Protein 5J7R (pdb70)

B-factor: mean 83.06, std 28.55, range [36.37, 176.46]

Foldseek 3Di:
DDPFPPAKDKDWDWDFPDDPPVDTDTDTDIDTDGVLQVVLVVLVVVLLCPDDPPDDDGHLFHVPKDFPGWDQDQQEIETEIEPRRADADPVSNLCSLVVSQVRSVVRVRHAWYQYHYPVHDQGRHPFFGRPDIDGPVCTVVGGD/DDDDFPVAWDKDWDWDWPDDDDDDTDTDTDIDTHGVLQVVLVVLVVVLLCPDDPPDDDGHLFHNPKDFPGWDQDQQEIETEIEPRRADADPVSNLCNLVVSQVRSVVRVRHAWYQYHYPVHDQGRHQQFGRVDIDGPVCTVVGGDND/DAQFKDKDWDWDFPDDPPPDTDTDIDIDIDGRLQVVLVVLVVVLLCPDDPPDDDGHLFHVPKDFPGW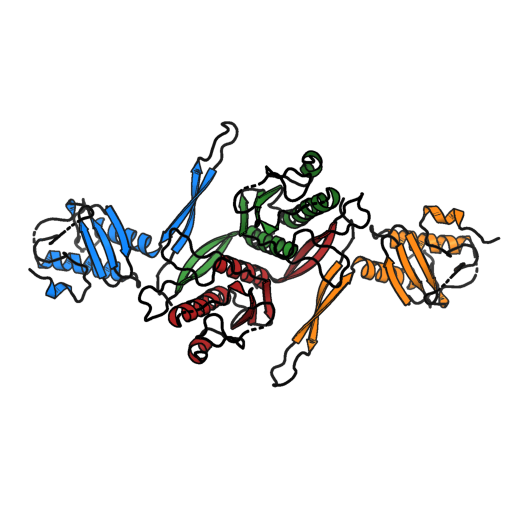DQDQQEIETEIEPRRADEEAVSNLCSLVVSQVRSVVSVRHAKYQYHYPVHDQGRYHQFGRPDIDGPVCGVVRGD/DVAFKDKDWDWDWPDDPPVDTDTDIDIDIDTVLQVVLVVLVVVLLCPDDPPDDDGHLFHVPKDFPGWDQDQQEIETEIEPRRADADPVSNLCSLVVSQVRSVVSVRHAWYQYHYPVHDQGRHPQFGRPDIDGPVCTVVGGD

Secondary structure (DSSP, 8-state):
----SS-EEEEEEEEE---STTS--EEEEEEEEEHHHHHHHHHHHHHHH-S-TTSS---SS-TT--EEEEEEETTEEEEEE-GGG----HHHHHHHHHHHHHHHTTSTT--EEEEEETT----SSSSB--SS-B-TTTTGGGB-/-B---SS-EEEEEEEEE---SSSS--EEEEEEEEEHHHHHHHHHHHHHHH-S-TTSS---SS-TT--EEEEEEETTEEEEEE-GGG----HHHHHHHHHHHHHHHTTSTT-SEEEEEETT----SSSSB--SS-B-TTTTGGGB---/----EEEEEEEEE--SSSSS--EEEEEEEEEHHHHHHHHHHHHHHH-S-TTSS-B-SS-TT--EEEEEEETTEEEEEE-GGG----HHHHHHHHHHHHHHHTTSTT--EEEEEETT----SSSSB--SS-B-TTTTGGGB-/--S-EEEEEEEEE---STTS--EEEEEEEEEHHHHHHHHHHHHHHH-S-TTSS-B-SS-TT--EEEEEEETTEEEEEE-GGG----HHHHHHHHHHHHHHHTTSTT--EEEEEETT----SSSSS--SS-B-TTTTGGG--

Nearest PDB structures (foldseek):
  5j7r-assembly3_B  TM=1.007E+00  e=3.911E-31  Clostridium perfringens
  6gzb-assembly4_D  TM=6.168E-01  e=8.854E-07  Bacillus subtilis subsp. subtilis str. 168
  6gzb-assembly2_B  TM=5.867E-01  e=1.073E-06  Bacillus subtilis subsp. subtilis str. 168
  6gz8-assembly1_A  TM=6.627E-01  e=1.794E-05  Bacillus subtilis subsp. subtilis str. 168
  1wz8-assembly1_E  TM=5.434E-01  e=6.938E-01  Thermus thermophilus HB8

Radius of gyration: 34.18 Å; Cα contacts (8 Å, |Δi|>4): 1190; chains: 4; bounding box: 66×76×104 Å

Solvent-accessible surface area: 30933 Å² total

Structure (mmCIF, N/CA/C/O backbone):
data_5J7R
#
_entry.id   5J7R
#
_cell.length_a   118.212
_cell.length_b   118.212
_cell.length_c   71.836
_cell.angle_alpha   90.00
_cell.angle_beta   90.00
_cell.angle_gamma   120.00
#
_symmetry.space_group_name_H-M   'P 32 2 1'
#
loop_
_entity.id
_entity.type
_entity.pdbx_description
1 polymer 'Putative Lipoprotein'
2 non-polymer 'MAGNESIUM ION'
3 non-polymer 'CHLORIDE ION'
4 non-polymer DI(HYDROXYETHYL)ETHER
5 water water
#
loop_
_atom_site.group_PDB
_atom_site.id
_atom_site.type_symbol
_atom_site.label_atom_id
_atom_site.label_alt_id
_atom_site.label_comp_id
_atom_site.label_asym_id
_atom_site.label_entity_id
_atom_site.label_seq_id
_atom_site.pdbx_PDB_ins_code
_atom_site.Cartn_x
_atom_site.Cartn_y
_atom_site.Cartn_z
_atom_site.occupancy
_atom_site.B_iso_or_equiv
_atom_site.auth_seq_id
_atom_site.auth_comp_id
_atom_site.auth_asym_id
_atom_site.auth_atom_id
_atom_site.pdbx_PDB_model_num
ATOM 1 N N . ILE A 1 17 ? 45.251 54.075 43.988 1.00 134.24 37 ILE A N 1
ATOM 2 C CA . ILE A 1 17 ? 44.946 55.035 42.878 1.00 130.33 37 ILE A CA 1
ATOM 3 C C . ILE A 1 17 ? 45.202 56.474 43.356 1.00 123.58 37 ILE A C 1
ATOM 4 O O . ILE A 1 17 ? 44.839 56.837 44.478 1.00 124.74 37 ILE A O 1
ATOM 9 N N . ALA A 1 18 ? 45.832 57.280 42.504 1.00 116.79 38 ALA A N 1
ATOM 10 C CA . ALA A 1 18 ? 46.130 58.674 42.841 1.00 114.42 38 ALA A CA 1
ATOM 11 C C . ALA A 1 18 ? 44.845 59.477 42.930 1.00 115.79 38 ALA A C 1
ATOM 12 O O . ALA A 1 18 ? 43.929 59.274 42.130 1.00 121.98 38 ALA A O 1
ATOM 14 N N . ASN A 1 19 ? 44.785 60.388 43.901 1.00 114.18 39 ASN A N 1
ATOM 15 C CA . ASN A 1 19 ? 43.595 61.221 44.094 1.00 110.29 39 ASN A CA 1
ATOM 16 C C . ASN A 1 19 ? 43.813 62.672 43.636 1.00 107.41 39 ASN A C 1
ATOM 17 O O . ASN A 1 19 ? 43.398 63.615 44.316 1.00 112.93 39 ASN A O 1
ATOM 22 N N . ASP A 1 20 ? 44.473 62.842 42.485 1.00 97.63 40 ASP A N 1
ATOM 23 C CA . ASP A 1 20 ? 44.702 64.169 41.933 1.00 91.06 40 ASP A CA 1
ATOM 24 C C . ASP A 1 20 ? 43.353 64.738 41.573 1.00 82.51 40 ASP A C 1
ATOM 25 O O . ASP A 1 20 ? 42.532 64.053 40.996 1.00 78.59 40 ASP A O 1
ATOM 30 N N . LEU A 1 21 ? 43.148 66.003 41.905 1.00 75.00 41 LEU A N 1
ATOM 31 C CA . LEU A 1 21 ? 41.882 66.669 41.682 1.00 71.77 41 LEU A CA 1
ATOM 32 C C . LEU A 1 21 ? 41.505 66.770 40.196 1.00 68.10 41 LEU A C 1
ATOM 33 O O . LEU A 1 21 ? 40.412 66.346 39.810 1.00 72.68 41 LEU A O 1
ATOM 38 N N . ILE A 1 22 ? 42.399 67.338 39.384 1.00 65.34 42 ILE A N 1
ATOM 39 C CA . ILE A 1 22 ? 42.173 67.475 37.933 1.00 59.31 42 ILE A CA 1
ATOM 40 C C . ILE A 1 22 ? 43.099 66.558 37.104 1.00 57.86 42 ILE A C 1
ATOM 41 O O . ILE A 1 22 ? 42.691 66.037 36.085 1.00 60.49 42 ILE A O 1
ATOM 46 N N . GLY A 1 23 ? 44.351 66.395 37.528 1.00 58.65 43 GLY A N 1
ATOM 47 C CA . GLY A 1 23 ? 45.321 65.542 36.814 1.00 56.27 43 GLY A CA 1
ATOM 48 C C . GLY A 1 23 ? 45.912 66.197 35.573 1.00 55.64 43 GLY A C 1
ATOM 49 O O . GLY A 1 23 ? 45.563 67.321 35.235 1.00 51.01 43 GLY A O 1
ATOM 50 N N . ASP A 1 24 ? 46.828 65.494 34.903 1.00 56.55 44 ASP A N 1
ATOM 51 C CA . ASP A 1 24 ? 47.499 66.029 33.713 1.00 54.98 44 ASP A CA 1
ATOM 52 C C . ASP A 1 24 ? 46.585 66.085 32.494 1.00 52.78 44 ASP A C 1
ATOM 53 O O . ASP A 1 24 ? 45.737 65.223 32.328 1.00 51.90 44 ASP A O 1
ATOM 58 N N . ILE A 1 25 ? 46.764 67.113 31.659 1.00 49.40 45 ILE A N 1
ATOM 59 C CA . ILE A 1 25 ? 46.003 67.250 30.410 1.00 48.11 45 ILE A CA 1
ATOM 60 C C . ILE A 1 25 ? 47.042 67.480 29.310 1.00 46.29 45 ILE A C 1
ATOM 61 O O . ILE A 1 25 ? 47.739 68.481 29.302 1.00 46.10 45 ILE A O 1
ATOM 66 N N . ASP A 1 26 ? 47.135 66.536 28.390 1.00 47.56 46 ASP A N 1
ATOM 67 C CA . ASP A 1 26 ? 48.117 66.597 27.337 1.00 50.92 46 ASP A CA 1
ATOM 68 C C . ASP A 1 26 ? 47.480 67.324 26.154 1.00 51.74 46 ASP A C 1
ATOM 69 O O . ASP A 1 26 ? 46.554 66.812 25.553 1.00 54.33 46 ASP A O 1
ATOM 74 N N . LEU A 1 27 ? 47.981 68.517 25.839 1.00 48.76 47 LEU A N 1
ATOM 75 C CA . LEU A 1 27 ? 47.436 69.343 24.768 1.00 47.50 47 LEU A CA 1
ATOM 76 C C . LEU A 1 27 ? 48.518 69.937 23.886 1.00 47.85 47 LEU A C 1
ATOM 77 O O . LEU A 1 27 ? 49.707 69.722 24.087 1.00 46.90 47 LEU A O 1
ATOM 82 N N . SER A 1 28 ? 48.072 70.757 22.945 1.00 48.94 48 SER A N 1
ATOM 83 C CA . SER A 1 28 ? 48.965 71.470 22.040 1.00 52.75 48 SER A CA 1
ATOM 84 C C . SER A 1 28 ? 48.777 72.984 21.996 1.00 50.22 48 SER A C 1
ATOM 85 O O . SER A 1 28 ? 47.686 73.519 22.230 1.00 47.26 48 SER A O 1
ATOM 88 N N . LEU A 1 29 ? 49.903 73.642 21.754 1.00 49.14 49 LEU A N 1
ATOM 89 C CA . LEU A 1 29 ? 49.958 75.072 21.569 1.00 50.22 49 LEU A CA 1
ATOM 90 C C . LEU A 1 29 ? 50.292 75.230 20.104 1.00 52.37 49 LEU A C 1
ATOM 91 O O . LEU A 1 29 ? 51.234 74.598 19.615 1.00 52.84 49 LEU A O 1
ATOM 96 N N . TYR A 1 30 ? 49.512 76.045 19.404 1.00 54.07 50 TYR A N 1
ATOM 97 C CA . TYR A 1 30 ? 49.726 76.275 17.987 1.00 55.32 50 TYR A CA 1
ATOM 98 C C . TYR A 1 30 ? 50.415 77.591 17.752 1.00 55.23 50 TYR A C 1
ATOM 99 O O . TYR A 1 30 ? 49.853 78.645 18.028 1.00 57.43 50 TYR A O 1
ATOM 108 N N . PHE A 1 31 ? 51.646 77.514 17.257 1.00 57.03 51 PHE A N 1
ATOM 109 C CA . PHE A 1 31 ? 52.446 78.693 16.945 1.00 58.88 51 PHE A CA 1
ATOM 110 C C . PHE A 1 31 ? 52.591 78.857 15.439 1.00 60.00 51 PHE A C 1
ATOM 111 O O . PHE A 1 31 ? 52.080 78.047 14.663 1.00 63.33 51 PHE A O 1
ATOM 119 N N . ASP A 1 32 ? 53.275 79.920 15.034 1.00 63.72 52 ASP A N 1
ATOM 120 C CA . ASP A 1 32 ? 53.474 80.213 13.619 1.00 69.58 52 ASP A CA 1
ATOM 121 C C . ASP A 1 32 ? 54.581 79.333 13.017 1.00 70.99 52 ASP A C 1
ATOM 122 O O . ASP A 1 32 ? 55.748 79.425 13.412 1.00 71.03 52 ASP A O 1
ATOM 127 N N . GLY A 1 33 ? 54.200 78.475 12.074 1.00 73.23 53 GLY A N 1
ATOM 128 C CA . GLY A 1 33 ? 55.146 77.585 11.377 1.00 78.91 53 GLY A CA 1
ATOM 129 C C . GLY A 1 33 ? 55.262 77.928 9.893 1.00 79.98 53 GLY A C 1
ATOM 130 O O . GLY A 1 33 ? 55.594 77.063 9.079 1.00 75.46 53 GLY A O 1
ATOM 131 N N . THR A 1 34 ? 55.017 79.197 9.552 1.00 80.92 54 THR A N 1
ATOM 132 C CA . THR A 1 34 ? 55.047 79.665 8.160 1.00 83.85 54 THR A CA 1
ATOM 133 C C . THR A 1 34 ? 56.448 79.828 7.528 1.00 87.47 54 THR A C 1
ATOM 134 O O . THR A 1 34 ? 57.425 80.317 8.132 1.00 88.98 54 THR A O 1
ATOM 138 N N . LYS A 1 35 ? 56.507 79.395 6.275 1.00 101.01 55 LYS A N 1
ATOM 139 C CA . LYS A 1 35 ? 57.722 79.482 5.467 1.00 107.19 55 LYS A CA 1
ATOM 140 C C . LYS A 1 35 ? 57.355 80.238 4.192 1.00 111.02 55 LYS A C 1
ATOM 141 O O . LYS A 1 35 ? 57.960 81.264 3.865 1.00 110.52 55 LYS A O 1
ATOM 147 N N . ASP A 1 36 ? 56.337 79.734 3.499 1.00 117.38 56 ASP A N 1
ATOM 148 C CA . ASP A 1 36 ? 55.826 80.335 2.274 1.00 121.07 56 ASP A CA 1
ATOM 149 C C . ASP A 1 36 ? 54.877 81.472 2.605 1.00 117.86 56 ASP A C 1
ATOM 150 O O . ASP A 1 36 ? 53.770 81.216 3.079 1.00 110.81 56 ASP A O 1
ATOM 155 N N . GLU A 1 37 ? 55.322 82.715 2.358 1.00 119.30 57 GLU A N 1
ATOM 156 C CA . GLU A 1 37 ? 54.480 83.904 2.591 1.00 117.18 57 GLU A CA 1
ATOM 157 C C . GLU A 1 37 ? 53.096 83.856 1.885 1.00 115.15 57 GLU A C 1
ATOM 158 O O . GLU A 1 37 ? 52.280 84.724 2.078 1.00 108.06 57 GLU A O 1
ATOM 164 N N . GLN A 1 38 ? 52.856 82.850 1.053 1.00 122.83 58 GLN A N 1
ATOM 165 C CA . GLN A 1 38 ? 51.588 82.681 0.355 1.00 125.53 58 GLN A CA 1
ATOM 166 C C . GLN A 1 38 ? 50.565 81.970 1.249 1.00 119.69 58 GLN A C 1
ATOM 167 O O . GLN A 1 38 ? 49.392 82.358 1.285 1.00 123.35 58 GLN A O 1
ATOM 173 N N . ASN A 1 39 ? 51.021 80.957 1.983 1.00 109.70 59 ASN A N 1
ATOM 174 C CA . ASN A 1 39 ? 50.168 80.157 2.852 1.00 107.43 59 ASN A CA 1
ATOM 175 C C . ASN A 1 39 ? 50.492 80.205 4.347 1.00 98.59 59 ASN A C 1
ATOM 176 O O . ASN A 1 39 ? 51.493 79.619 4.774 1.00 89.85 59 ASN A O 1
ATOM 181 N N . PRO A 1 40 ? 49.630 80.872 5.150 1.00 94.86 60 PRO A N 1
ATOM 182 C CA . PRO A 1 40 ? 49.880 80.918 6.591 1.00 89.93 60 PRO A CA 1
ATOM 183 C C . PRO A 1 40 ? 49.659 79.527 7.172 1.00 88.12 60 PRO A C 1
ATOM 184 O O . PRO A 1 40 ? 48.651 78.871 6.877 1.00 86.44 60 PRO A O 1
ATOM 188 N N . LYS A 1 41 ? 50.607 79.087 7.988 1.00 87.51 61 LYS A N 1
ATOM 189 C CA . LYS A 1 41 ? 50.562 77.765 8.572 1.00 82.18 61 LYS A CA 1
ATOM 190 C C . LYS A 1 41 ? 50.911 77.746 10.059 1.00 74.51 61 LYS A C 1
ATOM 191 O O . LYS A 1 41 ? 51.799 78.461 10.501 1.00 69.46 61 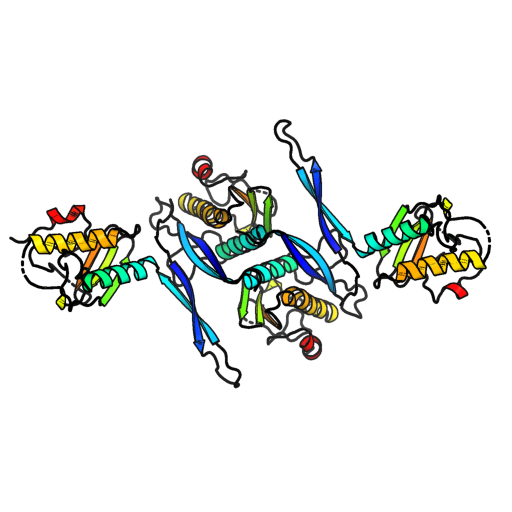LYS A O 1
ATOM 197 N N . ILE A 1 42 ? 50.200 76.911 10.813 1.00 71.74 62 ILE A N 1
ATOM 198 C CA . ILE A 1 42 ? 50.423 76.772 12.253 1.00 68.20 62 ILE A CA 1
ATOM 199 C C . ILE A 1 42 ? 50.871 75.341 12.567 1.00 68.10 62 ILE A C 1
ATOM 200 O O . ILE A 1 42 ? 50.372 74.391 11.975 1.00 66.23 62 ILE A O 1
ATOM 205 N N . GLU A 1 43 ? 51.837 75.210 13.470 1.00 66.95 63 GLU A N 1
ATOM 206 C CA . GLU A 1 43 ? 52.369 73.908 13.897 1.00 70.36 63 GLU A CA 1
ATOM 207 C C . GLU A 1 43 ? 52.217 73.756 15.422 1.00 64.40 63 GLU A C 1
ATOM 208 O O . GLU A 1 43 ? 52.291 74.723 16.169 1.00 61.02 63 GLU A O 1
ATOM 214 N N . GLN A 1 44 ? 51.961 72.537 15.863 1.00 59.77 64 GLN A N 1
ATOM 215 C CA . GLN A 1 44 ? 51.776 72.267 17.256 1.00 59.83 64 GLN A CA 1
ATOM 216 C C . GLN A 1 44 ? 53.066 72.129 18.022 1.00 58.58 64 GLN A C 1
ATOM 217 O O . GLN A 1 44 ? 54.068 71.680 17.495 1.00 64.67 64 GLN A O 1
ATOM 223 N N . GLN A 1 45 ? 52.986 72.482 19.296 1.00 59.91 65 GLN A N 1
ATOM 224 C CA . GLN A 1 45 ? 54.065 72.324 20.268 1.00 56.47 65 GLN A CA 1
ATOM 225 C C . GLN A 1 45 ? 53.328 71.770 21.481 1.00 54.58 65 GLN A C 1
ATOM 226 O O . GLN A 1 45 ? 52.424 72.411 22.013 1.00 53.71 65 GLN A O 1
ATOM 232 N N . GLU A 1 46 ? 53.695 70.588 21.924 1.00 53.53 66 GLU A N 1
ATOM 233 C CA . GLU A 1 46 ? 53.000 69.984 23.073 1.00 55.19 66 GLU A CA 1
ATOM 234 C C . GLU A 1 46 ? 53.146 70.709 24.426 1.00 53.38 66 GLU A C 1
ATOM 235 O O . GLU A 1 46 ? 54.195 71.245 24.757 1.00 55.82 66 GLU A O 1
ATOM 241 N N . ILE A 1 47 ? 52.077 70.684 25.216 1.00 53.28 67 ILE A N 1
ATOM 242 C CA . ILE A 1 47 ? 52.084 71.249 26.571 1.00 51.94 67 ILE A CA 1
ATOM 243 C C . ILE A 1 47 ? 51.344 70.279 27.496 1.00 51.90 67 ILE A C 1
ATOM 244 O O . ILE A 1 47 ? 50.229 69.890 27.215 1.00 53.70 67 ILE A O 1
ATOM 249 N N . LEU A 1 48 ? 52.010 69.793 28.542 1.00 50.38 68 LEU A N 1
ATOM 250 C CA . LEU A 1 48 ? 51.384 68.909 29.472 1.00 50.56 68 LEU A CA 1
ATOM 251 C C . LEU A 1 48 ? 50.956 69.827 30.603 1.00 48.55 68 LEU A C 1
ATOM 252 O O . LEU A 1 48 ? 51.767 70.276 31.413 1.00 49.33 68 LEU A O 1
ATOM 257 N N . VAL A 1 49 ? 49.663 70.127 30.622 1.00 45.84 69 VAL A N 1
ATOM 258 C CA . VAL A 1 49 ? 49.116 71.001 31.628 1.00 44.52 69 VAL A CA 1
ATOM 259 C C . VAL A 1 49 ? 48.847 70.159 32.838 1.00 45.56 69 VAL A C 1
ATOM 260 O O . VAL A 1 49 ? 48.065 69.238 32.771 1.00 47.71 69 VAL A O 1
ATOM 264 N N . ASP A 1 50 ? 49.504 70.484 33.934 1.00 48.14 70 ASP A N 1
ATOM 265 C CA . ASP A 1 50 ? 49.319 69.787 35.200 1.00 48.39 70 ASP A CA 1
ATOM 266 C C . ASP A 1 50 ? 48.182 70.502 35.927 1.00 44.29 70 ASP A C 1
ATOM 267 O O . ASP A 1 50 ? 48.402 71.565 36.468 1.00 41.66 70 ASP A O 1
ATOM 272 N N . GLY A 1 51 ? 46.981 69.907 35.936 1.00 43.89 71 GLY A N 1
ATOM 273 C CA . GLY A 1 51 ? 45.806 70.549 36.542 1.00 45.40 71 GLY A CA 1
ATOM 274 C C . GLY A 1 51 ? 45.905 71.037 37.967 1.00 44.09 71 GLY A C 1
ATOM 275 O O . GLY A 1 51 ? 45.465 72.146 38.272 1.00 44.51 71 GLY A O 1
ATOM 276 N N . ASP A 1 52 ? 46.449 70.204 38.847 1.00 46.87 72 ASP A N 1
ATOM 277 C CA . ASP A 1 52 ? 46.621 70.586 40.247 1.00 50.55 72 ASP A CA 1
ATOM 278 C C . ASP A 1 52 ? 47.560 71.786 40.364 1.00 48.54 72 ASP A C 1
ATOM 279 O O . ASP A 1 52 ? 47.356 72.617 41.247 1.00 49.25 72 ASP A O 1
ATOM 284 N N . GLU A 1 53 ? 48.579 71.891 39.491 1.00 47.32 73 GLU A N 1
ATOM 285 C CA . GLU A 1 53 ? 49.478 73.051 39.540 1.00 47.01 73 GLU A CA 1
ATOM 286 C C . GLU A 1 53 ? 48.770 74.289 39.064 1.00 42.98 73 GLU A C 1
ATOM 287 O O . GLU A 1 53 ? 48.944 75.345 39.663 1.00 47.61 73 GLU A O 1
ATOM 293 N N . ILE A 1 54 ? 47.982 74.185 37.997 1.00 43.43 74 ILE A N 1
ATOM 294 C CA . ILE A 1 54 ? 47.265 75.390 37.539 1.00 44.97 74 ILE A CA 1
ATOM 295 C C . ILE A 1 54 ? 46.214 75.820 38.558 1.00 41.78 74 ILE A C 1
ATOM 296 O O . ILE A 1 54 ? 46.025 76.998 38.733 1.00 39.82 74 ILE A O 1
ATOM 301 N N . LEU A 1 55 ? 45.548 74.868 39.215 1.00 42.20 75 LEU A N 1
ATOM 302 C CA . LEU A 1 55 ? 44.542 75.191 40.233 1.00 43.87 75 LEU A CA 1
ATOM 303 C C . LEU A 1 55 ? 45.216 75.827 41.446 1.00 43.15 75 LEU A C 1
ATOM 304 O O . LEU A 1 55 ? 44.775 76.872 41.931 1.00 43.33 75 LEU A O 1
ATOM 309 N N . GLY A 1 56 ? 46.282 75.196 41.926 1.00 41.25 76 GLY A N 1
ATOM 310 C CA . GLY A 1 56 ? 47.035 75.711 43.061 1.00 44.48 76 GLY A CA 1
ATOM 311 C C . GLY A 1 56 ? 47.542 77.110 42.773 1.00 44.74 76 GLY A C 1
ATOM 312 O O . GLY A 1 56 ? 47.460 78.010 43.608 1.00 45.11 76 GLY A O 1
ATOM 313 N N . GLN A 1 57 ? 48.051 77.294 41.569 1.00 43.89 77 GLN A N 1
ATOM 314 C CA . GLN A 1 57 ? 48.569 78.586 41.161 1.00 45.25 77 GLN A CA 1
ATOM 315 C C . GLN A 1 57 ? 47.462 79.637 41.204 1.00 42.52 77 GLN A C 1
ATOM 316 O O . GLN A 1 57 ? 47.684 80.747 41.650 1.00 39.84 77 GLN A O 1
ATOM 322 N N . TYR A 1 58 ? 46.275 79.272 40.728 1.00 40.01 78 TYR A N 1
ATOM 323 C CA . TYR A 1 58 ? 45.136 80.167 40.723 1.00 41.40 78 TYR A CA 1
ATOM 324 C C . TYR A 1 58 ? 44.750 80.549 42.166 1.00 42.58 78 TYR A C 1
ATOM 325 O O . TYR A 1 58 ? 44.515 81.722 42.456 1.00 41.40 78 TYR A O 1
ATOM 334 N N . LEU A 1 59 ? 44.696 79.549 43.050 1.00 42.31 79 LEU A N 1
ATOM 335 C CA . LEU A 1 59 ? 44.386 79.760 44.471 1.00 41.77 79 LEU A CA 1
ATOM 336 C C . LEU A 1 59 ? 45.363 80.719 45.138 1.00 42.28 79 LEU A C 1
ATOM 337 O O . LEU A 1 59 ? 44.929 81.636 45.840 1.00 43.62 79 LEU A O 1
ATOM 342 N N . ILE A 1 60 ? 46.670 80.519 44.943 1.00 41.29 80 ILE A N 1
ATOM 343 C CA . ILE A 1 60 ? 47.652 81.426 45.543 1.00 43.74 80 ILE A CA 1
ATOM 344 C C . ILE A 1 60 ? 47.469 82.828 44.988 1.00 46.52 80 ILE A C 1
ATOM 345 O O . ILE A 1 60 ? 47.653 83.814 45.710 1.00 47.48 80 ILE A O 1
ATOM 350 N N . GLN A 1 61 ? 47.100 82.915 43.711 1.00 48.90 81 GLN A N 1
ATOM 351 C CA . GLN A 1 61 ? 46.934 84.232 43.077 1.00 52.31 81 GLN A CA 1
ATOM 352 C C . GLN A 1 61 ? 45.751 84.882 43.721 1.00 47.99 81 GLN A C 1
ATOM 353 O O . GLN A 1 61 ? 45.737 86.081 43.924 1.00 52.48 81 GLN A O 1
ATOM 359 N N . ALA A 1 62 ? 44.730 84.073 43.993 1.00 46.25 82 ALA A N 1
ATOM 360 C CA . ALA A 1 62 ? 43.508 84.565 44.614 1.00 46.62 82 ALA A CA 1
ATOM 361 C C . ALA A 1 62 ? 43.754 85.073 46.040 1.00 44.31 82 ALA A C 1
ATOM 362 O O . ALA A 1 62 ? 43.155 86.060 46.448 1.00 49.52 82 ALA A O 1
ATOM 364 N N . LEU A 1 63 ? 44.633 84.407 46.777 1.00 43.20 83 LEU A N 1
ATOM 365 C CA . LEU A 1 63 ? 44.983 84.838 48.142 1.00 45.28 83 LEU A CA 1
ATOM 366 C C . LEU A 1 63 ? 45.708 86.182 48.108 1.00 45.48 83 LEU A C 1
ATOM 367 O O . LEU A 1 63 ? 45.454 87.038 48.936 1.00 50.19 83 LEU A O 1
ATOM 372 N N . ILE A 1 64 ? 46.611 86.348 47.148 1.00 49.16 84 ILE A N 1
ATOM 373 C CA . ILE A 1 64 ? 47.370 87.593 46.989 1.00 52.81 84 ILE A CA 1
ATOM 374 C C . ILE A 1 64 ? 46.441 88.754 46.639 1.00 54.91 84 ILE A C 1
ATOM 375 O O . ILE A 1 64 ? 46.654 89.863 47.100 1.00 60.81 84 ILE A O 1
ATOM 380 N N . GLN A 1 65 ? 45.429 88.504 45.817 1.00 58.39 85 GLN A N 1
ATOM 381 C CA . GLN A 1 65 ? 44.467 89.556 45.457 1.00 65.46 85 GLN A CA 1
ATOM 382 C C . GLN A 1 65 ? 43.727 90.069 46.691 1.00 63.67 85 GLN A C 1
ATOM 383 O O . GLN A 1 65 ? 43.259 91.204 46.696 1.00 63.31 85 GLN A O 1
ATOM 389 N N . GLY A 1 66 ? 43.623 89.225 47.722 1.00 61.21 86 GLY A N 1
ATOM 390 C CA . GLY A 1 66 ? 42.973 89.605 48.966 1.00 60.05 86 GLY A CA 1
ATOM 391 C C . GLY A 1 66 ? 41.489 89.309 49.051 1.00 58.44 86 GLY A C 1
ATOM 392 O O . GLY A 1 66 ? 40.862 88.904 48.067 1.00 58.46 86 GLY A O 1
ATOM 393 N N . PRO A 1 67 ? 40.914 89.506 50.242 1.00 62.29 87 PRO A N 1
ATOM 394 C CA . PRO A 1 67 ? 39.486 89.255 50.453 1.00 66.78 87 PRO A CA 1
ATOM 395 C C . PRO A 1 67 ? 38.606 90.331 49.838 1.00 70.57 87 PRO A C 1
ATOM 396 O O . PRO A 1 67 ? 39.090 91.422 49.541 1.00 72.15 87 PRO A O 1
ATOM 400 N N . SER A 1 68 ? 37.329 90.006 49.643 1.00 79.48 88 SER A N 1
ATOM 401 C CA . SER A 1 68 ? 36.358 90.941 49.072 1.00 86.81 88 SER A CA 1
ATOM 402 C C . SER A 1 68 ? 36.210 92.164 50.030 1.00 89.67 88 SER A C 1
ATOM 403 O O . SER A 1 68 ? 36.245 92.046 51.275 1.00 85.60 88 SER A O 1
ATOM 406 N N . GLN A 1 69 ? 36.148 93.345 49.425 1.00 98.36 89 GLN A N 1
ATOM 407 C CA . GLN A 1 69 ? 35.999 94.608 50.156 1.00 109.22 89 GLN A CA 1
ATOM 408 C C . GLN A 1 69 ? 34.623 94.659 50.806 1.00 113.71 89 GLN A C 1
ATOM 409 O O . GLN A 1 69 ? 34.397 95.425 51.738 1.00 114.04 89 GLN A O 1
ATOM 415 N N . LYS A 1 70 ? 33.710 93.834 50.292 1.00 115.97 90 LYS A N 1
ATOM 416 C CA . LYS A 1 70 ? 32.355 93.740 50.815 1.00 119.62 90 LYS A CA 1
ATOM 417 C C . LYS A 1 70 ? 32.273 92.873 52.076 1.00 116.74 90 LYS A C 1
ATOM 418 O O . LYS A 1 70 ? 31.206 92.750 52.665 1.00 118.70 90 LYS A O 1
ATOM 424 N N . GLY A 1 71 ? 33.396 92.277 52.480 1.00 107.67 91 GLY A N 1
ATOM 425 C CA . GLY A 1 71 ? 33.451 91.436 53.671 1.00 102.52 91 GLY A CA 1
ATOM 426 C C . GLY A 1 71 ? 34.245 92.085 54.788 1.00 99.19 91 GLY A C 1
ATOM 427 O O . GLY A 1 71 ? 34.678 93.230 54.684 1.00 94.75 91 GLY A O 1
ATOM 428 N N . SER A 1 72 ? 34.472 91.316 55.843 1.00 96.06 92 SER A N 1
ATOM 429 C CA . SER A 1 72 ? 35.200 91.775 57.019 1.00 95.37 92 SER A CA 1
ATOM 430 C C . SER A 1 72 ? 36.578 91.147 57.208 1.00 87.63 92 SER A C 1
ATOM 431 O O . SER A 1 72 ? 37.271 91.460 58.168 1.00 90.18 92 SER A O 1
ATOM 434 N N . LEU A 1 73 ? 36.980 90.272 56.294 1.00 83.01 93 LEU A N 1
ATOM 435 C CA . LEU A 1 73 ? 38.258 89.583 56.411 1.00 72.28 93 LEU A CA 1
ATOM 436 C C . LEU A 1 73 ? 39.439 90.465 56.027 1.00 68.06 93 LEU A C 1
ATOM 437 O O . LEU A 1 73 ? 39.285 91.434 55.280 1.00 67.66 93 LEU A O 1
ATOM 442 N N . ALA A 1 74 ? 40.614 90.127 56.558 1.00 62.54 94 ALA A N 1
ATOM 443 C CA . ALA A 1 74 ? 41.846 90.863 56.288 1.00 61.80 94 ALA A CA 1
ATOM 444 C C . ALA A 1 74 ? 42.798 90.036 55.425 1.00 63.32 94 ALA A C 1
ATOM 445 O O . ALA A 1 74 ? 42.747 88.800 55.446 1.00 60.87 94 ALA A O 1
ATOM 447 N N . PRO A 1 75 ? 43.666 90.712 54.649 1.00 66.41 95 PRO A N 1
ATOM 448 C CA . PRO A 1 75 ? 44.620 89.984 53.803 1.00 66.45 95 PRO A CA 1
ATOM 449 C C . PRO A 1 75 ? 45.689 89.233 54.612 1.00 67.66 95 PRO A C 1
ATOM 450 O O . PRO A 1 75 ? 45.951 89.576 55.779 1.00 71.72 95 PRO A O 1
ATOM 454 N N . ILE A 1 76 ? 46.269 88.213 53.984 1.00 60.29 96 ILE A N 1
ATOM 455 C CA . ILE A 1 76 ? 47.323 87.385 54.588 1.00 60.29 96 ILE A CA 1
ATOM 456 C C . ILE A 1 76 ? 48.706 87.604 53.960 1.00 58.27 96 ILE A C 1
ATOM 457 O O . ILE A 1 76 ? 49.710 87.174 54.527 1.00 59.93 96 ILE A O 1
ATOM 462 N N . LEU A 1 77 ? 48.746 88.255 52.800 1.00 57.60 97 LEU A N 1
ATOM 463 C CA . LEU A 1 77 ? 49.993 88.576 52.100 1.00 61.56 97 LEU A CA 1
ATOM 464 C C . LEU A 1 77 ? 49.880 89.990 51.552 1.00 61.17 97 LEU A C 1
ATOM 465 O O . LEU A 1 77 ? 48.774 90.439 51.264 1.00 59.31 97 LEU A O 1
ATOM 470 N N . PRO A 1 78 ? 51.013 90.707 51.420 1.00 60.79 98 PRO A N 1
ATOM 471 C CA . PRO A 1 78 ? 50.970 92.060 50.849 1.00 66.37 98 PRO A CA 1
ATOM 472 C C . PRO A 1 78 ? 50.381 92.064 49.434 1.00 68.92 98 PRO A C 1
ATOM 473 O O . PRO A 1 78 ? 50.607 91.124 48.668 1.00 71.57 98 PRO A O 1
ATOM 477 N N . LYS A 1 79 ? 49.639 93.115 49.101 1.00 75.49 99 LYS A N 1
ATOM 478 C CA . LYS A 1 79 ? 48.986 93.219 47.796 1.00 80.71 99 LYS A CA 1
ATOM 479 C C . LYS A 1 79 ? 49.968 93.255 46.619 1.00 78.17 99 LYS A C 1
ATOM 480 O O . LYS A 1 79 ? 49.679 92.707 45.554 1.00 73.70 99 LYS A O 1
ATOM 486 N N . ASP A 1 80 ? 51.125 93.886 46.828 1.00 77.35 100 ASP A N 1
ATOM 487 C CA . ASP A 1 80 ? 52.156 93.974 45.779 1.00 76.80 100 ASP A CA 1
ATOM 488 C C . ASP A 1 80 ? 52.950 92.662 45.580 1.00 72.14 100 ASP A C 1
ATOM 489 O O . ASP A 1 80 ? 53.787 92.586 44.678 1.00 70.06 100 ASP A O 1
ATOM 494 N N . THR A 1 81 ? 52.685 91.646 46.411 1.00 63.81 101 THR A N 1
ATOM 495 C CA . THR A 1 81 ? 53.348 90.341 46.284 1.00 65.66 101 THR A CA 1
ATOM 496 C C . THR A 1 81 ? 53.046 89.758 44.917 1.00 64.29 101 THR A C 1
ATOM 497 O O . THR A 1 81 ? 51.957 89.938 44.377 1.00 67.88 101 THR A O 1
ATOM 501 N N . LYS A 1 82 ? 54.014 89.051 44.365 1.00 66.34 102 LYS A N 1
ATOM 502 C CA . LYS A 1 82 ? 53.866 88.456 43.063 1.00 69.57 102 LYS A CA 1
ATOM 503 C C . LYS A 1 82 ? 54.254 87.004 43.115 1.00 64.01 102 LYS A C 1
ATOM 504 O O . LYS A 1 82 ? 55.252 86.656 43.731 1.00 59.05 102 LYS A O 1
ATOM 510 N N . LEU A 1 83 ? 53.458 86.164 42.467 1.00 61.50 103 LEU A N 1
ATOM 511 C CA . LEU A 1 83 ? 53.743 84.742 42.413 1.00 60.08 103 LEU A CA 1
ATOM 512 C C . LEU A 1 83 ? 54.730 84.495 41.257 1.00 60.92 103 LEU A C 1
ATOM 513 O O . LEU A 1 83 ? 54.380 84.659 40.095 1.00 63.75 103 LEU A O 1
ATOM 518 N N . LEU A 1 84 ? 55.965 84.126 41.584 1.00 62.07 104 LEU A N 1
ATOM 519 C CA . LEU A 1 84 ? 56.984 83.876 40.567 1.00 63.98 104 LEU A CA 1
ATOM 520 C C . LEU A 1 84 ? 56.750 82.537 39.892 1.00 62.88 104 LEU A C 1
ATOM 521 O O . LEU A 1 84 ? 56.851 82.427 38.670 1.00 64.32 104 LEU A O 1
ATOM 526 N N . SER A 1 85 ? 56.446 81.520 40.688 1.00 59.69 105 SER A N 1
ATOM 527 C CA . SER A 1 85 ? 56.172 80.193 40.152 1.00 58.73 105 SER A CA 1
ATOM 528 C C . SER A 1 85 ? 55.504 79.314 41.202 1.00 57.03 105 SER A C 1
ATOM 529 O O . SER A 1 85 ? 55.624 79.559 42.404 1.00 54.96 105 SER A O 1
ATOM 532 N N . PHE A 1 86 ? 54.811 78.288 40.723 1.00 52.16 106 PHE A N 1
ATOM 533 C CA . PHE A 1 86 ? 54.139 77.345 41.581 1.00 47.45 106 PHE A CA 1
ATOM 534 C C . PHE A 1 86 ? 54.367 75.958 41.000 1.00 50.47 106 PHE A C 1
ATOM 535 O O . PHE A 1 86 ? 54.062 75.727 39.834 1.00 58.40 106 PHE A O 1
ATOM 543 N N . ASP A 1 87 ? 54.909 75.045 41.803 1.00 48.22 107 ASP A N 1
ATOM 544 C CA . ASP A 1 87 ? 55.204 73.693 41.353 1.00 56.10 107 ASP A CA 1
ATOM 545 C C . ASP A 1 87 ? 54.868 72.685 42.443 1.00 57.66 107 ASP A C 1
ATOM 546 O O . ASP A 1 87 ? 54.973 72.989 43.615 1.00 57.60 107 ASP A O 1
ATOM 551 N N . ILE A 1 88 ? 54.455 71.487 42.039 1.00 62.22 108 ILE A N 1
ATOM 552 C CA . ILE A 1 88 ? 54.115 70.413 42.975 1.00 61.84 108 ILE A CA 1
ATOM 553 C C . ILE A 1 88 ? 55.109 69.259 42.832 1.00 69.22 108 ILE A C 1
ATOM 554 O O . ILE A 1 88 ? 55.118 68.563 41.823 1.00 74.39 108 ILE A O 1
ATOM 559 N N . LYS A 1 89 ? 55.965 69.094 43.835 1.00 80.41 109 LYS A N 1
ATOM 560 C CA . LYS A 1 89 ? 56.943 68.006 43.855 1.00 86.75 109 LYS A CA 1
ATOM 561 C C . LYS A 1 89 ? 56.453 66.972 44.841 1.00 87.04 109 LYS A C 1
ATOM 562 O O . LYS A 1 89 ? 56.546 67.174 46.051 1.00 87.79 109 LYS A O 1
ATOM 568 N N . ASP A 1 90 ? 55.915 65.876 44.305 1.00 89.79 110 ASP A N 1
ATOM 569 C CA . ASP A 1 90 ? 55.361 64.773 45.095 1.00 93.17 110 ASP A CA 1
ATOM 570 C C . ASP A 1 90 ? 54.140 65.315 45.869 1.00 85.08 110 ASP A C 1
ATOM 571 O O . ASP A 1 90 ? 53.123 65.617 45.242 1.00 76.13 110 ASP A O 1
ATOM 576 N N . ASP A 1 91 ? 54.232 65.461 47.194 1.00 83.58 111 ASP A N 1
ATOM 577 C CA . ASP A 1 91 ? 53.111 65.994 47.978 1.00 79.43 111 ASP A CA 1
ATOM 578 C C . ASP A 1 91 ? 53.414 67.389 48.552 1.00 73.32 111 ASP A C 1
ATOM 579 O O . ASP A 1 91 ? 52.717 67.863 49.452 1.00 69.06 111 ASP A O 1
ATOM 584 N N . ILE A 1 92 ? 54.436 68.048 48.014 1.00 68.52 112 ILE A N 1
ATOM 585 C CA . ILE A 1 92 ? 54.829 69.370 48.480 1.00 65.52 112 ILE A CA 1
ATOM 586 C C . ILE A 1 92 ? 54.546 70.409 47.414 1.00 62.04 112 ILE A C 1
ATOM 587 O O . ILE A 1 92 ? 54.873 70.204 46.243 1.00 61.39 112 ILE A O 1
ATOM 592 N N . ALA A 1 93 ? 53.952 71.522 47.837 1.00 58.74 113 ALA A N 1
ATOM 593 C CA . ALA A 1 93 ? 53.658 72.635 46.956 1.00 57.76 113 ALA A CA 1
ATOM 594 C C . ALA A 1 93 ? 54.746 73.686 47.145 1.00 57.74 113 ALA A C 1
ATOM 595 O O . ALA A 1 93 ? 54.861 74.279 48.215 1.00 54.60 113 ALA A O 1
ATOM 597 N N . ILE A 1 94 ? 55.557 73.886 46.107 1.00 59.03 114 ILE A N 1
ATOM 598 C CA . ILE A 1 94 ? 56.638 74.862 46.138 1.00 55.70 114 ILE A CA 1
ATOM 599 C C . ILE A 1 94 ? 56.037 76.174 45.683 1.00 53.90 114 ILE A C 1
ATOM 600 O O . ILE A 1 94 ? 55.794 76.378 44.490 1.00 53.42 114 ILE A O 1
ATOM 605 N N . ILE A 1 95 ? 55.812 77.064 46.636 1.00 52.43 115 ILE A N 1
ATOM 606 C CA . ILE A 1 95 ? 55.222 78.362 46.366 1.00 48.68 115 ILE A CA 1
ATOM 607 C C . ILE A 1 95 ? 56.344 79.377 46.358 1.00 54.34 115 ILE A C 1
ATOM 608 O O . ILE A 1 95 ? 56.849 79.765 47.407 1.00 55.91 115 ILE A O 1
ATOM 613 N N . ASN A 1 96 ? 56.703 79.825 45.160 1.00 57.06 116 ASN A N 1
ATOM 614 C CA . ASN A 1 96 ? 57.781 80.771 44.975 1.00 55.74 116 ASN A CA 1
ATOM 615 C C . ASN A 1 96 ? 57.247 82.189 44.840 1.00 53.56 116 ASN A C 1
ATOM 616 O O . ASN A 1 96 ? 56.652 82.540 43.826 1.00 55.17 116 ASN A O 1
ATOM 621 N N . LEU A 1 97 ? 57.506 83.009 45.857 1.00 55.75 117 LEU A N 1
ATOM 622 C CA . LEU A 1 97 ? 57.026 84.394 45.903 1.00 57.45 117 LEU A CA 1
ATOM 623 C C . LEU A 1 97 ? 58.149 85.386 45.675 1.00 59.01 117 LEU A C 1
ATOM 624 O O . LEU A 1 97 ? 59.317 85.024 45.704 1.00 63.48 117 LEU A O 1
ATOM 629 N N . SER A 1 98 ? 57.778 86.640 45.434 1.00 60.60 118 SER A N 1
ATOM 630 C CA . SER A 1 98 ? 58.747 87.713 45.226 1.00 65.09 118 SER A CA 1
ATOM 631 C C . SER A 1 98 ? 59.163 88.286 46.582 1.00 68.33 118 SER A C 1
ATOM 632 O O . SER A 1 98 ? 58.595 87.927 47.625 1.00 68.22 118 SER A O 1
ATOM 635 N N . LYS A 1 99 ? 60.146 89.182 46.561 1.00 73.46 119 LYS A N 1
ATOM 636 C CA . LYS A 1 99 ? 60.665 89.845 47.772 1.00 76.85 119 LYS A CA 1
ATOM 637 C C . LYS A 1 99 ? 59.591 90.634 48.564 1.00 73.94 119 LYS A C 1
ATOM 638 O O . LYS A 1 99 ? 59.698 90.776 49.782 1.00 76.29 119 LYS A O 1
ATOM 644 N N . GLU A 1 100 ? 58.561 91.134 47.876 1.00 72.34 120 GLU A N 1
ATOM 645 C CA . GLU A 1 100 ? 57.481 91.908 48.525 1.00 70.39 120 GLU A CA 1
ATOM 646 C C . GLU A 1 100 ? 56.739 91.129 49.618 1.00 65.08 120 GLU A C 1
ATOM 647 O O . GLU A 1 100 ? 56.127 91.731 50.483 1.00 69.12 120 GLU A O 1
ATOM 653 N N . ALA A 1 101 ? 56.803 89.803 49.572 1.00 62.71 121 ALA A N 1
ATOM 654 C CA . ALA A 1 101 ? 56.136 88.964 50.575 1.00 63.02 121 ALA A CA 1
ATOM 655 C C . ALA A 1 101 ? 56.783 89.049 51.953 1.00 63.99 121 ALA A C 1
ATOM 656 O O . ALA A 1 101 ? 56.136 88.759 52.954 1.00 59.89 121 ALA A O 1
ATOM 658 N N . ILE A 1 102 ? 58.060 89.435 51.994 1.00 71.33 122 ILE A N 1
ATOM 659 C CA . ILE A 1 102 ? 58.798 89.553 53.252 1.00 75.61 122 ILE A CA 1
ATOM 660 C C . ILE A 1 102 ? 58.588 90.949 53.835 1.00 79.52 122 ILE A C 1
ATOM 661 O O . ILE A 1 102 ? 59.058 91.938 53.273 1.00 84.05 122 ILE A O 1
ATOM 666 N N . VAL A 1 103 ? 57.865 91.010 54.954 1.00 81.65 123 VAL A N 1
ATOM 667 C CA . VAL A 1 103 ? 57.575 92.261 55.669 1.00 84.73 123 VAL A CA 1
ATOM 668 C C . VAL A 1 103 ? 57.564 91.975 57.164 1.00 86.77 123 VAL A C 1
ATOM 669 O O . VAL A 1 103 ? 57.604 90.817 57.578 1.00 81.69 123 VAL A O 1
ATOM 673 N N . ASN A 1 104 ? 57.544 93.030 57.974 1.00 90.74 124 ASN A N 1
ATOM 674 C CA . ASN A 1 104 ? 57.489 92.862 59.426 1.00 90.62 124 ASN A CA 1
ATOM 675 C C . ASN A 1 104 ? 56.093 92.519 59.848 1.00 84.50 124 ASN A C 1
ATOM 676 O O . ASN A 1 104 ? 55.197 93.316 59.605 1.00 83.07 124 ASN A O 1
ATOM 689 N N . SER A 1 106 ? 53.464 90.590 63.095 1.00 76.93 126 SER A N 1
ATOM 690 C CA . SER A 1 106 ? 53.316 90.124 64.472 1.00 77.64 126 SER A CA 1
ATOM 691 C C . SER A 1 106 ? 53.204 88.610 64.390 1.00 76.86 126 SER A C 1
ATOM 692 O O . SER A 1 106 ? 52.808 88.068 63.348 1.00 73.95 126 SER A O 1
ATOM 695 N N . ALA A 1 107 ? 53.551 87.922 65.469 1.00 74.11 127 ALA A N 1
ATOM 696 C CA . ALA A 1 107 ? 53.477 86.461 65.478 1.00 74.82 127 ALA A CA 1
ATOM 697 C C . ALA A 1 107 ? 52.064 85.922 65.239 1.00 72.90 127 ALA A C 1
ATOM 698 O O . ALA A 1 107 ? 51.904 84.844 64.662 1.00 76.09 127 ALA A O 1
ATOM 700 N N . THR A 1 108 ? 51.050 86.668 65.665 1.00 73.60 128 THR A N 1
ATOM 701 C CA . THR A 1 108 ? 49.662 86.237 65.469 1.00 78.04 128 THR A CA 1
ATOM 702 C C . THR A 1 108 ? 49.250 86.415 64.003 1.00 75.30 128 THR A C 1
ATOM 703 O O . THR A 1 108 ? 48.559 85.559 63.456 1.00 80.88 128 THR A O 1
ATOM 707 N N . LYS A 1 109 ? 49.693 87.500 63.365 1.00 72.45 129 LYS A N 1
ATOM 708 C CA . LYS A 1 109 ? 49.364 87.760 61.958 1.00 69.32 129 LYS A CA 1
ATOM 709 C C . LYS A 1 109 ? 50.114 86.772 61.058 1.00 67.41 129 LYS A C 1
ATOM 710 O O . LYS A 1 109 ? 49.526 86.192 60.135 1.00 64.93 129 LYS A O 1
ATOM 716 N N . GLU A 1 110 ? 51.400 86.564 61.340 1.00 68.06 130 GLU A N 1
ATOM 717 C CA . GLU A 1 110 ? 52.215 85.643 60.549 1.00 70.14 130 GLU A CA 1
ATOM 718 C C . GLU A 1 110 ? 51.686 84.216 60.656 1.00 69.42 130 GLU A C 1
ATOM 719 O O . GLU A 1 110 ? 51.707 83.476 59.674 1.00 66.67 130 GLU A O 1
ATOM 725 N N . GLN A 1 111 ? 51.211 83.830 61.834 1.00 71.74 131 GLN A N 1
ATOM 726 C CA . GLN A 1 111 ? 50.680 82.479 62.008 1.00 70.10 131 GLN A CA 1
ATOM 727 C C . GLN A 1 111 ? 49.397 82.298 61.191 1.00 65.26 131 GLN A C 1
ATOM 728 O O . GLN A 1 111 ? 49.154 81.221 60.655 1.00 65.80 131 GLN A O 1
ATOM 734 N N . ALA A 1 112 ? 48.588 83.350 61.097 1.00 65.08 132 ALA A N 1
ATOM 735 C CA . ALA A 1 112 ? 47.340 83.295 60.327 1.00 64.19 132 ALA A CA 1
ATOM 736 C C . ALA A 1 112 ? 47.665 83.162 58.843 1.00 60.26 132 ALA A C 1
ATOM 737 O O . ALA A 1 112 ? 46.988 82.443 58.115 1.00 64.68 132 ALA A O 1
ATOM 739 N N . THR A 1 113 ? 48.714 83.854 58.405 1.00 59.67 133 THR A N 1
ATOM 740 C CA . THR A 1 113 ? 49.156 83.797 57.021 1.00 55.97 133 THR A CA 1
ATOM 741 C C . THR A 1 113 ? 49.553 82.381 56.633 1.00 55.94 133 THR A C 1
ATOM 742 O O . THR A 1 113 ? 49.066 81.851 55.635 1.00 55.54 133 THR A O 1
ATOM 746 N N . LEU A 1 114 ? 50.420 81.762 57.426 1.00 56.59 134 LEU A N 1
ATOM 747 C CA . LEU A 1 114 ? 50.868 80.397 57.135 1.00 56.98 134 LEU A CA 1
ATOM 748 C C . LEU A 1 114 ? 49.708 79.391 57.210 1.00 58.68 134 LEU A C 1
ATOM 749 O O . LEU A 1 114 ? 49.610 78.493 56.369 1.00 66.15 134 LEU A O 1
ATOM 754 N N . GLU A 1 115 ? 48.829 79.546 58.197 1.00 59.88 135 GLU A N 1
ATOM 755 C CA . GLU A 1 115 ? 47.677 78.650 58.324 1.00 61.28 135 GLU A CA 1
ATOM 756 C C . GLU A 1 115 ? 46.695 78.859 57.161 1.00 58.39 135 GLU A C 1
ATOM 757 O O . GLU A 1 115 ? 46.073 77.903 56.702 1.00 58.23 135 GLU A O 1
ATOM 763 N N . GLY A 1 116 ? 46.569 80.105 56.694 1.00 53.51 136 GLY A N 1
ATOM 764 C CA . GLY A 1 116 ? 45.677 80.440 55.575 1.00 53.09 136 GLY A CA 1
ATOM 765 C C . GLY A 1 116 ? 46.143 79.853 54.244 1.00 47.03 136 GLY A C 1
ATOM 766 O O . GLY A 1 116 ? 45.342 79.348 53.466 1.00 43.54 136 GLY A O 1
ATOM 767 N N . ILE A 1 117 ? 47.447 79.915 54.000 1.00 47.18 137 ILE A N 1
ATOM 768 C CA . ILE A 1 117 ? 48.033 79.360 52.792 1.00 49.22 137 ILE A CA 1
ATOM 769 C C . ILE A 1 117 ? 47.847 77.832 52.816 1.00 49.41 137 ILE A C 1
ATOM 770 O O . ILE A 1 117 ? 47.376 77.250 51.845 1.00 50.32 137 ILE A O 1
ATOM 775 N N . ILE A 1 118 ? 48.187 77.208 53.937 1.00 52.14 138 ILE A N 1
ATOM 776 C CA . ILE A 1 118 ? 48.052 75.754 54.095 1.00 53.07 138 ILE A CA 1
ATOM 777 C C . ILE A 1 118 ? 46.619 75.292 53.957 1.00 52.32 138 ILE A C 1
ATOM 778 O O . ILE A 1 118 ? 46.342 74.349 53.222 1.00 54.90 138 ILE A O 1
ATOM 783 N N . ALA A 1 119 ? 45.705 75.957 54.650 1.00 51.26 139 ALA A N 1
ATOM 784 C CA . ALA A 1 119 ? 44.302 75.571 54.585 1.00 51.87 139 ALA A CA 1
ATOM 785 C C . ALA A 1 119 ? 43.776 75.698 53.157 1.00 50.17 139 ALA A C 1
ATOM 786 O O . ALA A 1 119 ? 42.971 74.883 52.719 1.00 52.95 139 ALA A O 1
ATOM 788 N N . THR A 1 120 ? 44.241 76.717 52.443 1.00 48.47 140 THR A N 1
ATOM 789 C CA . THR A 1 120 ? 43.791 76.942 51.072 1.00 51.15 140 THR A CA 1
ATOM 790 C C . THR A 1 120 ? 44.384 75.912 50.115 1.00 49.23 140 THR A C 1
ATOM 791 O O . THR A 1 120 ? 43.651 75.269 49.370 1.00 46.89 140 THR A O 1
ATOM 795 N N . ILE A 1 121 ? 45.700 75.752 50.165 1.00 48.55 141 ILE A N 1
ATOM 796 C CA . ILE A 1 121 ? 46.406 74.810 49.299 1.00 50.92 141 ILE A CA 1
ATOM 797 C C . ILE A 1 121 ? 46.145 73.333 49.572 1.00 50.84 141 ILE A C 1
ATOM 798 O O . ILE A 1 121 ? 45.985 72.565 48.625 1.00 51.01 141 ILE A O 1
ATOM 803 N N . THR A 1 122 ? 46.063 72.933 50.840 1.00 53.23 142 THR A N 1
ATOM 804 C CA . THR A 1 122 ? 45.811 71.519 51.166 1.00 53.57 142 THR A CA 1
ATOM 805 C C . THR A 1 122 ? 44.432 71.025 50.735 1.00 52.55 142 THR A C 1
ATOM 806 O O . THR A 1 122 ? 44.093 69.863 50.951 1.00 57.39 142 THR A O 1
ATOM 810 N N . GLN A 1 123 ? 43.623 71.906 50.150 1.00 49.80 143 GLN A N 1
ATOM 811 C CA . GLN A 1 123 ? 42.329 71.499 49.605 1.00 52.87 143 GLN A CA 1
ATOM 812 C C . GLN A 1 123 ? 42.612 70.595 48.406 1.00 54.29 143 GLN A C 1
ATOM 813 O O . GLN A 1 123 ? 41.789 69.770 48.045 1.00 56.78 143 GLN A O 1
ATOM 819 N N . ILE A 1 124 ? 43.762 70.798 47.766 1.00 54.50 144 ILE A N 1
ATOM 820 C CA . ILE A 1 124 ? 44.171 69.978 46.628 1.00 57.31 144 ILE A CA 1
ATOM 821 C C . ILE A 1 124 ? 44.699 68.704 47.300 1.00 59.53 144 ILE A C 1
ATOM 822 O O . ILE A 1 124 ? 45.750 68.756 47.934 1.00 62.41 144 ILE A O 1
ATOM 827 N N . PRO A 1 125 ? 43.973 67.568 47.171 1.00 65.63 145 PRO A N 1
ATOM 828 C CA . PRO A 1 125 ? 44.345 66.301 47.852 1.00 69.61 145 PRO A CA 1
ATOM 829 C C . PRO A 1 125 ? 45.792 65.854 47.735 1.00 70.32 145 PRO A C 1
ATOM 830 O O . PRO A 1 125 ? 46.353 65.335 48.702 1.00 74.62 145 PRO A O 1
ATOM 834 N N . SER A 1 126 ? 46.389 66.057 46.568 1.00 71.02 146 SER A N 1
ATOM 835 C CA . SER A 1 126 ? 47.782 65.665 46.340 1.00 72.42 146 SER A CA 1
ATOM 836 C C . SER A 1 126 ? 48.794 66.453 47.196 1.00 69.94 146 SER A C 1
ATOM 837 O O . SER A 1 126 ? 49.935 66.049 47.313 1.00 70.70 146 SER A O 1
ATOM 840 N N . ILE A 1 127 ? 48.362 67.547 47.820 1.00 67.66 147 ILE A N 1
ATOM 841 C CA . ILE A 1 127 ? 49.262 68.374 48.623 1.00 66.70 147 ILE A CA 1
ATOM 842 C C . ILE A 1 127 ? 49.018 68.208 50.118 1.00 71.53 147 ILE A C 1
ATOM 843 O O . ILE A 1 127 ? 47.887 68.333 50.588 1.00 68.70 147 ILE A O 1
ATOM 848 N N . ASN A 1 128 ? 50.101 67.932 50.845 1.00 75.37 148 ASN A N 1
ATOM 849 C CA . ASN A 1 128 ? 50.075 67.775 52.301 1.00 80.61 148 ASN A CA 1
ATOM 850 C C . ASN A 1 128 ? 51.003 68.775 53.001 1.00 77.71 148 ASN A C 1
ATOM 851 O O . ASN A 1 128 ? 50.850 69.018 54.196 1.00 77.42 148 ASN A O 1
ATOM 856 N N . LYS A 1 129 ? 51.955 69.348 52.262 1.00 87.63 149 LYS A N 1
ATOM 857 C CA . LYS A 1 129 ? 52.894 70.322 52.815 1.00 83.53 149 LYS A CA 1
ATOM 858 C C . LYS A 1 129 ? 53.190 71.425 51.810 1.00 79.25 149 LYS A C 1
ATOM 859 O O . LYS A 1 129 ? 52.927 71.278 50.610 1.00 76.78 149 LYS A O 1
ATOM 865 N N . ILE A 1 130 ? 53.724 72.539 52.307 1.00 74.19 150 ILE A N 1
ATOM 866 C CA . ILE A 1 130 ? 54.094 73.659 51.446 1.00 69.27 150 ILE A CA 1
ATOM 867 C C . ILE A 1 130 ? 55.528 74.059 51.759 1.00 68.13 150 ILE A C 1
ATOM 868 O O . ILE A 1 130 ? 56.005 73.908 52.879 1.00 70.20 150 ILE A O 1
ATOM 873 N N . ASN A 1 131 ? 56.206 74.548 50.737 1.00 68.10 151 ASN A N 1
ATOM 874 C CA . ASN A 1 131 ? 57.563 74.999 50.843 1.00 65.96 151 ASN A CA 1
ATOM 875 C C . ASN A 1 131 ? 57.561 76.374 50.201 1.00 62.57 151 ASN A C 1
ATOM 876 O O . ASN A 1 131 ? 57.467 76.496 48.982 1.00 62.87 151 ASN A O 1
ATOM 881 N N . ILE A 1 132 ? 57.630 77.410 51.028 1.00 63.18 152 ILE A N 1
ATOM 882 C CA . ILE A 1 132 ? 57.634 78.783 50.539 1.00 61.88 152 ILE A CA 1
ATOM 883 C C . ILE A 1 132 ? 59.058 79.216 50.240 1.00 62.28 152 ILE A C 1
ATOM 884 O O . ILE A 1 132 ? 59.950 79.004 51.043 1.00 64.53 152 ILE A O 1
ATOM 889 N N . LEU A 1 133 ? 59.243 79.812 49.069 1.00 63.05 153 LEU A N 1
ATOM 890 C CA . LEU A 1 133 ? 60.531 80.313 48.616 1.00 65.20 153 LEU A CA 1
ATOM 891 C C . LEU A 1 133 ? 60.320 81.749 48.214 1.00 65.21 153 LEU A C 1
ATOM 892 O O . LEU A 1 133 ? 59.209 82.152 47.877 1.00 65.45 153 LEU A O 1
ATOM 897 N N . VAL A 1 134 ? 61.399 82.511 48.229 1.00 67.62 154 VAL A N 1
ATOM 898 C CA . VAL A 1 134 ? 61.369 83.906 47.853 1.00 69.04 154 VAL A CA 1
ATOM 899 C C . VAL A 1 134 ? 62.467 84.094 46.821 1.00 71.75 154 VAL A C 1
ATOM 900 O O . VAL A 1 134 ? 63.615 83.729 47.069 1.00 72.32 154 VAL A O 1
ATOM 904 N N . ASP A 1 135 ? 62.102 84.631 45.658 1.00 74.57 155 ASP A N 1
ATOM 905 C CA . ASP A 1 135 ? 63.046 84.867 44.550 1.00 77.58 155 ASP A CA 1
ATOM 906 C C . ASP A 1 135 ? 63.820 83.599 44.190 1.00 77.09 155 ASP A C 1
ATOM 907 O O . ASP A 1 135 ? 65.046 83.621 44.055 1.00 79.60 155 ASP A O 1
ATOM 912 N N A ASN A 1 136 ? 63.082 82.500 44.063 0.50 73.43 156 ASN A N 1
ATOM 913 N N B ASN A 1 136 ? 63.080 82.501 44.059 0.50 74.00 156 ASN A N 1
ATOM 914 C CA A ASN A 1 136 ? 63.610 81.176 43.713 0.50 74.10 156 ASN A CA 1
ATOM 915 C CA B ASN A 1 136 ? 63.617 81.184 43.711 0.50 75.11 156 ASN A CA 1
ATOM 916 C C A ASN A 1 136 ? 64.583 80.604 44.757 0.50 74.77 156 ASN A C 1
ATOM 917 C C B ASN A 1 136 ? 64.581 80.605 44.759 0.50 75.32 156 ASN A C 1
ATOM 918 O O A ASN A 1 136 ? 65.212 79.580 44.509 0.50 76.29 156 ASN A O 1
ATOM 919 O O B ASN A 1 136 ? 65.210 79.581 44.509 0.50 76.80 156 ASN A O 1
ATOM 928 N N . GLN A 1 137 ? 64.699 81.251 45.916 1.00 75.11 157 GLN A N 1
ATOM 929 C CA . GLN A 1 137 ? 65.635 80.795 46.972 1.00 76.19 157 GLN A CA 1
ATOM 930 C C . GLN A 1 137 ? 64.972 80.537 48.307 1.00 74.78 157 GLN A C 1
ATOM 931 O O . GLN A 1 137 ? 63.852 80.980 48.561 1.00 73.93 157 GLN A O 1
ATOM 945 N N . VAL A 1 139 ? 64.326 80.771 52.339 1.00 78.53 159 VAL A N 1
ATOM 946 C CA . VAL A 1 139 ? 64.258 81.871 53.317 1.00 78.77 159 VAL A CA 1
ATOM 947 C C . VAL A 1 139 ? 63.931 81.367 54.722 1.00 80.54 159 VAL A C 1
ATOM 948 O O . VAL A 1 139 ? 63.215 80.373 54.893 1.00 77.01 159 VAL A O 1
ATOM 952 N N . ASP A 1 140 ? 64.476 82.061 55.722 1.00 83.00 160 ASP A N 1
ATOM 953 C CA . ASP A 1 140 ? 64.261 81.699 57.116 1.00 84.52 160 ASP A CA 1
ATOM 954 C C . ASP A 1 140 ? 62.856 82.072 57.592 1.00 81.03 160 ASP A C 1
ATOM 955 O O . ASP A 1 140 ? 62.244 81.298 58.317 1.00 80.79 160 ASP A O 1
ATOM 960 N N . SER A 1 141 ? 62.334 83.227 57.168 1.00 78.68 161 SER A N 1
ATOM 961 C CA . SER A 1 141 ? 61.004 83.674 57.616 1.00 74.90 161 SER A CA 1
ATOM 962 C C . SER A 1 141 ? 60.406 84.809 56.778 1.00 75.10 161 SER A C 1
ATOM 963 O O . SER A 1 141 ? 61.138 85.601 56.185 1.00 79.21 161 SER A O 1
ATOM 966 N N . LEU A 1 142 ? 59.074 84.880 56.734 1.00 76.08 162 LEU A N 1
ATOM 967 C CA . LEU A 1 142 ? 58.380 85.956 56.019 1.00 76.27 162 LEU A CA 1
ATOM 968 C C . LEU A 1 142 ? 58.195 87.158 56.921 1.00 76.60 162 LEU A C 1
ATOM 969 O O . LEU A 1 142 ? 58.523 88.282 56.548 1.00 76.59 162 LEU A O 1
ATOM 974 N N . GLY A 1 143 ? 57.638 86.901 58.102 1.00 78.76 163 GLY A N 1
ATOM 975 C CA . GLY A 1 143 ? 57.355 87.930 59.097 1.00 80.80 163 GLY A CA 1
ATOM 976 C C . GLY A 1 143 ? 58.399 88.127 60.160 1.00 82.39 163 GLY A C 1
ATOM 977 O O . GLY A 1 143 ? 58.487 89.204 60.716 1.00 81.75 163 GLY A O 1
ATOM 978 N N . GLY A 1 144 ? 59.162 87.075 60.457 1.00 84.80 164 GLY A N 1
ATOM 979 C CA . GLY A 1 144 ? 60.206 87.120 61.465 1.00 84.31 164 GLY A CA 1
ATOM 980 C C . GLY A 1 144 ? 59.966 86.145 62.615 1.00 85.99 164 GLY A C 1
ATOM 981 O O . GLY A 1 144 ? 60.913 85.736 63.292 1.00 91.95 164 GLY A O 1
ATOM 982 N N . ASN A 1 145 ? 58.714 85.736 62.821 1.00 83.59 165 ASN A N 1
ATOM 983 C CA . ASN A 1 145 ? 58.382 84.836 63.950 1.00 86.57 165 ASN A CA 1
ATOM 984 C C . ASN A 1 145 ? 58.272 83.334 63.662 1.00 86.67 165 ASN A C 1
ATOM 985 O O . ASN A 1 145 ? 58.078 82.548 64.587 1.00 91.04 165 ASN A O 1
ATOM 990 N N . PHE A 1 146 ? 58.357 82.932 62.402 1.00 81.09 166 PHE A N 1
ATOM 991 C CA . PHE A 1 146 ? 58.240 81.523 62.035 1.00 79.97 166 PHE A CA 1
ATOM 992 C C . PHE A 1 146 ? 59.307 81.077 61.056 1.00 80.35 166 PHE A C 1
ATOM 993 O O . PHE A 1 146 ? 59.619 81.775 60.096 1.00 73.99 166 PHE A O 1
ATOM 1001 N N . ASP A 1 147 ? 59.847 79.889 61.321 1.00 85.32 167 ASP A N 1
ATOM 1002 C CA . ASP A 1 147 ? 60.889 79.291 60.502 1.00 85.24 167 ASP A CA 1
ATOM 1003 C C . ASP A 1 147 ? 60.274 78.526 59.328 1.00 80.00 167 ASP A C 1
ATOM 1004 O O . ASP A 1 147 ? 59.601 77.509 59.525 1.00 83.11 167 ASP A O 1
ATOM 1009 N N . ILE A 1 148 ? 60.495 79.037 58.117 1.00 75.70 168 ILE A N 1
ATOM 1010 C CA . ILE A 1 148 ? 59.991 78.399 56.876 1.00 71.25 168 ILE A CA 1
ATOM 1011 C C . ILE A 1 148 ? 61.170 77.960 55.995 1.00 71.74 168 ILE A C 1
ATOM 1012 O O . ILE A 1 148 ? 61.122 78.026 54.771 1.00 68.40 168 ILE A O 1
ATOM 1017 N N . SER A 1 149 ? 62.223 77.500 56.659 1.00 78.90 169 SER A N 1
ATOM 1018 C CA . SER A 1 149 ? 63.442 77.047 56.004 1.00 82.63 169 SER A CA 1
ATOM 1019 C C . SER A 1 149 ? 63.241 75.730 55.259 1.00 82.79 169 SER A C 1
ATOM 1020 O O . SER A 1 149 ? 63.902 75.489 54.244 1.00 83.98 169 SER A O 1
ATOM 1023 N N . LYS A 1 150 ? 62.326 74.890 55.750 1.00 82.27 170 LYS A N 1
ATOM 1024 C CA . LYS A 1 150 ? 62.062 73.595 55.127 1.00 83.52 170 LYS A CA 1
ATOM 1025 C C . LYS A 1 150 ? 60.550 73.450 54.855 1.00 80.62 170 LYS A C 1
ATOM 1026 O O . LYS A 1 150 ? 59.762 74.346 55.196 1.00 77.55 170 LYS A O 1
ATOM 1032 N N . PRO A 1 151 ? 60.139 72.364 54.170 1.00 81.54 171 PRO A N 1
ATOM 1033 C CA . PRO A 1 151 ? 58.700 72.177 53.924 1.00 80.69 171 PRO A CA 1
ATOM 1034 C C . PRO A 1 151 ? 57.946 71.948 55.232 1.00 82.61 171 PRO A C 1
ATOM 1035 O O . PRO A 1 151 ? 58.529 71.418 56.183 1.00 87.17 171 PRO A O 1
ATOM 1039 N N . PHE A 1 152 ? 56.671 72.336 55.281 1.00 80.47 172 PHE A N 1
ATOM 1040 C CA . PHE A 1 152 ? 55.867 72.176 56.499 1.00 80.61 172 PHE A CA 1
ATOM 1041 C C . PHE A 1 152 ? 54.376 72.053 56.216 1.00 79.42 172 PHE A C 1
ATOM 1042 O O . PHE A 1 152 ? 53.885 72.525 55.189 1.00 78.72 172 PHE A O 1
ATOM 1050 N N . GLY A 1 153 ? 53.677 71.399 57.142 1.00 81.68 173 GLY A N 1
ATOM 1051 C CA . GLY A 1 153 ? 52.231 71.197 57.072 1.00 82.39 173 GLY A CA 1
ATOM 1052 C C . GLY A 1 153 ? 51.594 71.908 58.253 1.00 84.47 173 GLY A C 1
ATOM 1053 O O . GLY A 1 153 ? 52.276 72.638 58.975 1.00 83.13 173 GLY A O 1
ATOM 1054 N N . LYS A 1 154 ? 50.290 71.704 58.441 1.00 88.65 174 LYS A N 1
ATOM 1055 C CA . LYS A 1 154 ? 49.538 72.330 59.544 1.00 94.15 174 LYS A CA 1
ATOM 1056 C C . LYS A 1 154 ? 50.143 71.969 60.908 1.00 99.15 174 LYS A C 1
ATOM 1057 O O . LYS A 1 154 ? 50.418 72.852 61.727 1.00 97.77 174 LYS A O 1
ATOM 1063 N N A GLU A 1 155 ? 50.350 70.668 61.126 0.50 103.09 175 GLU A N 1
ATOM 1064 N N B GLU A 1 155 ? 50.356 70.673 61.121 0.50 102.09 175 GLU A N 1
ATOM 1065 C CA A GLU A 1 155 ? 50.913 70.133 62.381 0.50 108.65 175 GLU A CA 1
ATOM 1066 C CA B GLU A 1 155 ? 50.910 70.138 62.370 0.50 107.00 175 GLU A CA 1
ATOM 1067 C C A GLU A 1 155 ? 52.258 70.744 62.782 0.50 107.20 175 GLU A C 1
ATOM 1068 C C B GLU A 1 155 ? 52.258 70.742 62.779 0.50 106.30 175 GLU A C 1
ATOM 1069 O O A GLU A 1 155 ? 52.524 70.952 63.961 0.50 108.96 175 GLU A O 1
ATOM 1070 O O B GLU A 1 155 ? 52.523 70.951 63.960 0.50 108.14 175 GLU A O 1
ATOM 1081 N N . ASP A 1 156 ? 53.097 71.019 61.790 1.00 103.72 176 ASP A N 1
ATOM 1082 C CA . ASP A 1 156 ? 54.429 71.577 62.023 1.00 102.17 176 ASP A CA 1
ATOM 1083 C C . ASP A 1 156 ? 54.495 73.056 62.424 1.00 99.29 176 ASP A C 1
ATOM 1084 O O . ASP A 1 156 ? 55.538 73.494 62.883 1.00 99.02 176 ASP A O 1
ATOM 1089 N N . ILE A 1 157 ? 53.407 73.815 62.272 1.00 98.20 177 ILE A N 1
ATOM 1090 C CA . ILE A 1 157 ? 53.430 75.269 62.573 1.00 99.15 177 ILE A CA 1
ATOM 1091 C C . ILE A 1 157 ? 53.877 75.662 63.992 1.00 101.49 177 ILE A C 1
ATOM 1092 O O . ILE A 1 157 ? 54.785 76.489 64.129 1.00 100.92 177 ILE A O 1
ATOM 1097 N N . PRO A 1 158 ? 53.241 75.103 65.046 1.00 106.47 178 PRO A N 1
ATOM 1098 C CA . PRO A 1 158 ? 53.679 75.457 66.417 1.00 109.38 178 PRO A CA 1
ATOM 1099 C C . PRO A 1 158 ? 55.170 75.175 66.698 1.00 109.11 178 PRO A C 1
ATOM 1100 O O . PRO A 1 158 ? 55.814 75.939 67.417 1.00 108.15 178 PRO A O 1
ATOM 1104 N N . ASN A 1 159 ? 55.701 74.103 66.109 1.00 109.19 179 ASN A N 1
ATOM 1105 C CA . ASN A 1 159 ? 57.108 73.712 66.282 1.00 111.80 179 ASN A CA 1
ATOM 1106 C C . ASN A 1 159 ? 58.107 74.624 65.564 1.00 105.41 179 ASN A C 1
ATOM 1107 O O . ASN A 1 159 ? 59.298 74.581 65.857 1.00 106.51 179 ASN A O 1
ATOM 1112 N N . LEU A 1 160 ? 57.626 75.431 64.620 1.00 100.52 180 LEU A N 1
ATOM 1113 C CA . LEU A 1 160 ? 58.488 76.338 63.839 1.00 95.81 180 LEU A CA 1
ATOM 1114 C C . LEU A 1 160 ? 58.573 77.759 64.389 1.00 92.77 180 LEU A C 1
ATOM 1115 O O . LEU A 1 160 ? 59.137 78.637 63.733 1.00 87.19 180 LEU A O 1
ATOM 1120 N N . LYS A 1 161 ? 58.042 77.989 65.590 1.00 95.31 181 LYS A N 1
ATOM 1121 C CA . LYS A 1 161 ? 58.039 79.322 66.159 1.00 95.76 181 LYS A CA 1
ATOM 1122 C C . LYS A 1 161 ? 59.432 79.689 66.681 1.00 98.60 181 LYS A C 1
ATOM 1123 O O . LYS A 1 161 ? 60.082 78.896 67.371 1.00 101.45 181 LYS A O 1
ATOM 1129 N N . ILE A 1 162 ? 59.879 80.890 66.317 1.00 96.39 182 ILE A N 1
ATOM 1130 C CA . ILE A 1 162 ? 61.187 81.407 66.706 1.00 98.92 182 ILE A CA 1
ATOM 1131 C C . ILE A 1 162 ? 61.083 82.848 67.180 1.00 98.25 182 ILE A C 1
ATOM 1132 O O . ILE A 1 162 ? 61.765 83.243 68.118 1.00 106.51 182 ILE A O 1
ATOM 1137 N N . THR B 1 16 ? 42.291 49.007 -11.935 1.00 135.15 36 THR B N 1
ATOM 1138 C CA . THR B 1 16 ? 42.794 49.799 -10.774 1.00 137.02 36 THR B CA 1
ATOM 1139 C C . THR B 1 16 ? 42.140 49.359 -9.454 1.00 133.55 36 THR B C 1
ATOM 1140 O O . THR B 1 16 ? 42.838 49.015 -8.502 1.00 138.39 36 THR B O 1
ATOM 1144 N N . ILE B 1 17 ? 40.806 49.388 -9.407 1.00 128.48 37 ILE B N 1
ATOM 1145 C CA . ILE B 1 17 ? 40.043 48.991 -8.209 1.00 128.60 37 ILE B CA 1
ATOM 1146 C C . ILE B 1 17 ? 38.860 48.085 -8.592 1.00 125.28 37 ILE B C 1
ATOM 1147 O O . ILE B 1 17 ? 38.175 48.342 -9.584 1.00 122.63 37 ILE B O 1
ATOM 1152 N N . ALA B 1 18 ? 38.618 47.036 -7.803 1.00 124.12 38 ALA B N 1
ATOM 1153 C CA . ALA B 1 18 ? 37.502 46.117 -8.071 1.00 125.48 38 ALA B CA 1
ATOM 1154 C C . ALA B 1 18 ? 36.174 46.820 -7.830 1.00 128.52 38 ALA B C 1
ATOM 1155 O O . ALA B 1 18 ? 36.035 47.589 -6.876 1.00 138.01 38 ALA B O 1
ATOM 1157 N N . ASN B 1 19 ? 35.199 46.545 -8.691 1.00 126.30 39 ASN B N 1
ATOM 1158 C CA . ASN B 1 19 ? 33.875 47.164 -8.575 1.00 123.98 39 ASN B CA 1
ATOM 1159 C C . ASN B 1 19 ? 32.802 46.174 -8.102 1.00 118.43 39 ASN B C 1
ATOM 1160 O O . ASN B 1 19 ? 31.691 46.152 -8.632 1.00 124.57 39 ASN B O 1
ATOM 1165 N N . ASP B 1 20 ? 33.139 45.365 -7.094 1.00 109.14 40 ASP B N 1
ATOM 1166 C CA . ASP B 1 20 ? 32.173 44.413 -6.543 1.00 101.86 40 ASP B CA 1
ATOM 1167 C C . ASP B 1 20 ? 31.044 45.194 -5.910 1.00 91.82 40 ASP B C 1
ATOM 1168 O O . ASP B 1 20 ? 31.290 46.155 -5.204 1.00 87.71 40 ASP B O 1
ATOM 1173 N N . LEU B 1 21 ? 29.813 44.767 -6.172 1.00 82.62 41 LEU B N 1
ATOM 1174 C CA . LEU B 1 21 ? 28.624 45.451 -5.688 1.00 79.11 41 LEU B CA 1
ATOM 1175 C C . LEU B 1 21 ? 28.528 45.505 -4.162 1.00 76.22 41 LEU B C 1
ATOM 1176 O O . LEU B 1 21 ? 28.386 46.595 -3.588 1.00 82.16 41 LEU B O 1
ATOM 1181 N N . ILE B 1 22 ? 28.587 44.343 -3.517 1.00 74.59 42 ILE B N 1
ATOM 1182 C CA . ILE B 1 22 ? 28.525 44.275 -2.055 1.00 68.80 42 ILE B CA 1
ATOM 1183 C C . ILE B 1 22 ? 29.885 43.878 -1.486 1.00 62.19 42 ILE B C 1
ATOM 1184 O O . ILE B 1 22 ? 30.252 44.329 -0.399 1.00 65.78 42 ILE B O 1
ATOM 1189 N N . GLY B 1 23 ? 30.618 43.025 -2.209 1.00 59.03 43 GLY B N 1
ATOM 1190 C CA . GLY B 1 23 ? 31.931 42.559 -1.766 1.00 58.63 43 GLY B CA 1
ATOM 1191 C C . GLY B 1 23 ? 31.834 41.500 -0.696 1.00 57.79 43 GLY B C 1
ATOM 1192 O O . GLY B 1 23 ? 30.740 41.123 -0.273 1.00 54.38 43 GLY B O 1
ATOM 1193 N N . ASP B 1 24 ? 32.995 40.991 -0.294 1.00 56.16 44 ASP B N 1
ATOM 1194 C CA . ASP B 1 24 ? 33.072 40.023 0.779 1.00 55.92 44 ASP B CA 1
ATOM 1195 C C . ASP B 1 24 ? 32.715 40.755 2.068 1.00 56.55 44 ASP B C 1
ATOM 1196 O O . ASP B 1 24 ? 33.002 41.946 2.209 1.00 58.50 44 ASP B O 1
ATOM 1201 N N . ILE B 1 25 ? 32.051 40.052 2.978 1.00 53.86 45 ILE B N 1
ATOM 1202 C CA . ILE B 1 25 ? 31.679 40.619 4.268 1.00 52.62 45 ILE B CA 1
ATOM 1203 C C . ILE B 1 25 ? 32.175 39.619 5.293 1.00 53.90 45 ILE B C 1
ATOM 1204 O O . ILE B 1 25 ? 31.689 38.489 5.348 1.00 56.20 45 ILE B O 1
ATOM 1209 N N . ASP B 1 26 ? 33.167 40.029 6.072 1.00 54.18 46 ASP B N 1
ATOM 1210 C CA . ASP B 1 26 ? 33.762 39.162 7.066 1.00 52.02 46 ASP B CA 1
ATOM 1211 C C . ASP B 1 26 ? 32.961 39.313 8.362 1.00 53.13 46 ASP B C 1
ATOM 1212 O O . ASP B 1 26 ? 32.959 40.369 8.968 1.00 56.32 46 ASP B O 1
ATOM 1217 N N . LEU B 1 27 ? 32.268 38.253 8.763 1.00 52.48 47 LEU B N 1
ATOM 1218 C CA . LEU B 1 27 ? 31.423 38.267 9.947 1.00 53.98 47 LEU B CA 1
ATOM 1219 C C . LEU B 1 27 ? 31.633 37.031 10.805 1.00 51.63 47 LEU B C 1
ATOM 1220 O O . LEU B 1 27 ? 32.389 36.129 10.481 1.00 50.23 47 LEU B O 1
ATOM 1225 N N . SER B 1 28 ? 30.873 36.984 11.881 1.00 49.41 48 SER B N 1
ATOM 1226 C CA . SER B 1 28 ? 30.902 35.868 12.781 1.00 50.40 48 SER B CA 1
ATOM 1227 C C . SER B 1 28 ? 29.521 35.256 13.029 1.00 48.53 48 SER B C 1
ATOM 1228 O O . SER B 1 28 ? 28.468 35.930 12.965 1.00 45.99 48 SER B O 1
ATOM 1231 N N . LEU B 1 29 ? 29.542 33.949 13.250 1.00 43.44 49 LEU B N 1
ATOM 1232 C CA . LEU B 1 29 ? 28.348 33.194 13.590 1.00 47.36 49 LEU B CA 1
ATOM 1233 C C . LEU B 1 29 ? 28.595 32.800 15.027 1.00 49.19 49 LEU B C 1
ATOM 1234 O O . LEU B 1 29 ? 29.675 32.302 15.347 1.00 52.65 49 LEU B O 1
ATOM 1239 N N . TYR B 1 30 ? 27.620 33.036 15.896 1.00 49.86 50 TYR B N 1
ATOM 1240 C CA . TYR B 1 30 ? 27.766 32.725 17.312 1.00 50.60 50 TYR B CA 1
ATOM 1241 C C . TYR B 1 30 ? 27.009 31.476 17.656 1.00 50.34 50 TYR B C 1
ATOM 1242 O O . TYR B 1 30 ? 25.790 31.449 17.581 1.00 51.34 50 TYR B O 1
ATOM 1251 N N . PHE B 1 31 ? 27.754 30.443 18.024 1.00 53.66 51 PHE B N 1
ATOM 1252 C CA . PHE B 1 31 ? 27.181 29.167 18.424 1.00 56.80 51 PHE B CA 1
ATOM 1253 C C . PHE B 1 31 ? 27.377 28.938 19.923 1.00 59.35 51 PHE B C 1
ATOM 1254 O O . PHE B 1 31 ? 27.958 29.771 20.624 1.00 58.21 51 PHE B O 1
ATOM 1262 N N . ASP B 1 32 ? 26.874 27.810 20.407 1.00 64.45 52 ASP B N 1
ATOM 1263 C CA . ASP B 1 32 ? 26.977 27.463 21.817 1.00 69.82 52 ASP B CA 1
ATOM 1264 C C . ASP B 1 32 ? 28.382 26.938 22.156 1.00 73.81 52 ASP B C 1
ATOM 1265 O O . ASP B 1 32 ? 28.803 25.883 21.659 1.00 76.32 52 ASP B O 1
ATOM 1270 N N . GLY B 1 33 ? 29.099 27.687 22.993 1.00 74.37 53 GLY B N 1
ATOM 1271 C CA . GLY B 1 33 ? 30.444 27.311 23.439 1.00 80.84 53 GLY B CA 1
ATOM 1272 C C . GLY B 1 33 ? 30.490 27.008 24.929 1.00 82.68 53 GLY B C 1
ATOM 1273 O O . GLY B 1 33 ? 31.557 27.112 25.560 1.00 76.60 53 GLY B O 1
ATOM 1274 N N . THR B 1 34 ? 29.329 26.656 25.489 1.00 82.86 54 THR B N 1
ATOM 1275 C CA . THR B 1 34 ? 29.230 26.306 26.890 1.00 86.51 54 THR B CA 1
ATOM 1276 C C . THR B 1 34 ? 29.764 24.880 26.901 1.00 95.16 54 THR B C 1
ATOM 1277 O O . THR B 1 34 ? 29.234 24.062 26.184 1.00 101.67 54 THR B O 1
ATOM 1281 N N . LYS B 1 35 ? 30.766 24.575 27.721 1.00 106.26 55 LYS B N 1
ATOM 1282 C CA . LYS B 1 35 ? 31.417 23.255 27.717 1.00 116.10 55 LYS B CA 1
ATOM 1283 C C . LYS B 1 35 ? 31.338 22.481 29.027 1.00 113.04 55 LYS B C 1
ATOM 1284 O O . LYS B 1 35 ? 30.982 21.290 29.036 1.00 109.30 55 LYS B O 1
ATOM 1290 N N . ASP B 1 36 ? 31.737 23.166 30.099 1.00 114.41 56 ASP B N 1
ATOM 1291 C CA . ASP B 1 36 ? 31.760 22.703 31.462 1.00 120.26 56 ASP B CA 1
ATOM 1292 C C . ASP B 1 36 ? 31.007 23.832 32.165 1.00 121.62 56 ASP B C 1
ATOM 1293 O O . ASP B 1 36 ? 30.408 24.700 31.488 1.00 110.30 56 ASP B O 1
ATOM 1298 N N . GLU B 1 37 ? 31.116 23.897 33.495 1.00 129.81 57 GLU B N 1
ATOM 1299 C CA . GLU B 1 37 ? 30.409 24.932 34.235 1.00 135.43 57 GLU B CA 1
ATOM 1300 C C . GLU B 1 37 ? 28.951 24.982 33.833 1.00 135.62 57 GLU B C 1
ATOM 1301 O O . GLU B 1 37 ? 28.457 24.056 33.197 1.00 133.69 57 GLU B O 1
ATOM 1307 N N . GLN B 1 38 ? 28.248 26.018 34.272 1.00 143.58 58 GLN B N 1
ATOM 1308 C CA . GLN B 1 38 ? 26.844 26.182 33.936 1.00 144.04 58 GLN B CA 1
ATOM 1309 C C . GLN B 1 38 ? 26.580 27.668 33.709 1.00 135.33 58 GLN B C 1
ATOM 1310 O O . GLN B 1 38 ? 25.508 28.198 34.048 1.00 131.62 58 GLN B O 1
ATOM 1316 N N . ASN B 1 39 ? 27.590 28.350 33.168 1.00 122.58 59 ASN B N 1
ATOM 1317 C CA . ASN B 1 39 ? 27.441 29.765 32.877 1.00 113.08 59 ASN B CA 1
ATOM 1318 C C . ASN B 1 39 ? 27.325 29.683 31.329 1.00 103.39 59 ASN B C 1
ATOM 1319 O O . ASN B 1 39 ? 28.248 29.199 30.649 1.00 98.39 59 ASN B O 1
ATOM 1324 N N . PRO B 1 40 ? 26.152 30.069 30.767 1.00 95.62 60 PRO B N 1
ATOM 1325 C CA . PRO B 1 40 ? 25.985 29.977 29.310 1.00 87.60 60 PRO B CA 1
ATOM 1326 C C . PRO B 1 40 ? 26.942 30.910 28.563 1.00 79.18 60 PRO B C 1
ATOM 1327 O O . PRO B 1 40 ? 27.052 32.093 28.914 1.00 83.68 60 PRO B O 1
ATOM 1331 N N . LYS B 1 41 ? 27.599 30.371 27.534 1.00 71.30 61 LYS B N 1
ATOM 1332 C CA . LYS B 1 41 ? 28.583 31.107 26.748 1.00 72.50 61 LYS B CA 1
ATOM 1333 C C . LYS B 1 41 ? 28.475 30.846 25.241 1.00 73.62 61 LYS B C 1
ATOM 1334 O O . LYS B 1 41 ? 28.206 29.725 24.816 1.00 75.89 61 LYS B O 1
ATOM 1340 N N . ILE B 1 42 ? 28.685 31.898 24.450 1.00 64.38 62 ILE B N 1
ATOM 1341 C CA . ILE B 1 42 ? 28.640 31.809 22.997 1.00 61.06 62 ILE B CA 1
ATOM 1342 C C . ILE B 1 42 ? 30.015 32.160 22.439 1.00 62.88 62 ILE B C 1
ATOM 1343 O O . ILE B 1 42 ? 30.684 33.071 22.946 1.00 59.41 62 ILE B O 1
ATOM 1348 N N . GLU B 1 43 ? 30.438 31.431 21.402 1.00 63.96 63 GLU B N 1
ATOM 1349 C CA . GLU B 1 43 ? 31.737 31.663 20.780 1.00 65.73 63 GLU B CA 1
ATOM 1350 C C . GLU B 1 43 ? 31.532 31.894 19.299 1.00 61.89 63 GLU B C 1
ATOM 1351 O O . GLU B 1 43 ? 30.654 31.284 18.675 1.00 57.13 63 GLU B O 1
ATOM 1357 N N . GLN B 1 44 ? 32.397 32.703 18.718 1.00 58.01 64 GLN B N 1
ATOM 1358 C CA . GLN B 1 44 ? 32.311 32.994 17.321 1.00 57.58 64 GLN B CA 1
ATOM 1359 C C . GLN B 1 44 ? 32.952 31.955 16.421 1.00 57.57 64 GLN B C 1
ATOM 1360 O O . GLN B 1 44 ? 33.925 31.299 16.781 1.00 53.85 64 GLN B O 1
ATOM 1366 N N . GLN B 1 45 ? 32.403 31.873 15.217 1.00 55.43 65 GLN B N 1
ATOM 1367 C CA . GLN B 1 45 ? 32.914 31.028 14.160 1.00 53.44 65 GLN B CA 1
ATOM 1368 C C . GLN B 1 45 ? 32.857 31.955 12.978 1.00 53.23 65 GLN B C 1
ATOM 1369 O O . GLN B 1 45 ? 31.780 32.401 12.604 1.00 55.75 65 GLN B O 1
ATOM 1375 N N . GLU B 1 46 ? 34.001 32.246 12.381 1.00 55.40 66 GLU B N 1
ATOM 1376 C CA . GLU B 1 46 ? 34.032 33.175 11.248 1.00 59.06 66 GLU B CA 1
ATOM 1377 C C . GLU B 1 46 ? 33.345 32.698 9.951 1.00 56.68 66 GLU B C 1
ATOM 1378 O O . GLU B 1 46 ? 33.377 31.526 9.605 1.00 59.16 66 GLU B O 1
ATOM 1384 N N . ILE B 1 47 ? 32.708 33.636 9.252 1.00 55.76 67 ILE B N 1
ATOM 1385 C CA . ILE B 1 47 ? 32.036 33.336 7.992 1.00 56.63 67 ILE B CA 1
ATOM 1386 C C . ILE B 1 47 ? 32.345 34.482 7.039 1.00 58.36 67 ILE B C 1
ATOM 1387 O O . ILE B 1 47 ? 32.119 35.625 7.367 1.00 61.88 67 ILE B O 1
ATOM 1392 N N . LEU B 1 48 ? 32.968 34.188 5.905 1.00 55.29 68 LEU B N 1
ATOM 1393 C CA . LEU B 1 48 ? 33.249 35.199 4.923 1.00 55.45 68 LEU B CA 1
ATOM 1394 C C . LEU B 1 48 ? 32.100 35.075 3.919 1.00 52.67 68 LEU B C 1
ATOM 1395 O O . LEU B 1 48 ? 32.044 34.155 3.120 1.00 54.50 68 LEU B O 1
ATOM 1400 N N . VAL B 1 49 ? 31.146 35.990 4.030 1.00 51.47 69 VAL B N 1
ATOM 1401 C CA . VAL B 1 49 ? 29.990 35.987 3.161 1.00 49.92 69 VAL B CA 1
ATOM 1402 C C . VAL B 1 49 ? 30.364 36.698 1.889 1.00 48.57 69 VAL B C 1
ATOM 1403 O O . VAL B 1 49 ? 30.767 37.831 1.965 1.00 47.03 69 VAL B O 1
ATOM 1407 N N . ASP B 1 50 ? 30.203 36.048 0.739 1.00 47.68 70 ASP B N 1
ATOM 1408 C CA . ASP B 1 50 ? 30.486 36.664 -0.556 1.00 49.12 70 ASP B CA 1
ATOM 1409 C C . ASP B 1 50 ? 29.208 37.334 -1.034 1.00 47.41 70 ASP B C 1
ATOM 1410 O O . ASP B 1 50 ? 28.343 36.664 -1.584 1.00 48.51 70 ASP B O 1
ATOM 1415 N N . GLY B 1 51 ? 29.110 38.658 -0.862 1.00 48.46 71 GLY B N 1
ATOM 1416 C CA . GLY B 1 51 ? 27.898 39.397 -1.237 1.00 50.85 71 GLY B CA 1
ATOM 1417 C C . GLY B 1 51 ? 27.355 39.256 -2.633 1.00 51.89 71 GLY B C 1
ATOM 1418 O O . GLY B 1 51 ? 26.131 39.101 -2.818 1.00 54.58 71 GLY B O 1
ATOM 1419 N N . ASP B 1 52 ? 28.236 39.343 -3.628 1.00 51.97 72 ASP B N 1
ATOM 1420 C CA . ASP B 1 52 ? 27.812 39.215 -5.021 1.00 50.74 72 ASP B CA 1
ATOM 1421 C C . ASP B 1 52 ? 27.232 37.820 -5.268 1.00 48.67 72 ASP B C 1
ATOM 1422 O O . ASP B 1 52 ? 26.315 37.693 -6.075 1.00 48.64 72 ASP B O 1
ATOM 1427 N N . GLU B 1 53 ? 27.738 36.782 -4.581 1.00 47.27 73 GLU B N 1
ATOM 1428 C CA . GLU B 1 53 ? 27.200 35.424 -4.778 1.00 47.72 73 GLU B CA 1
ATOM 1429 C C . GLU B 1 53 ? 25.840 35.300 -4.142 1.00 44.90 73 GLU B C 1
ATOM 1430 O O . GLU B 1 53 ? 24.958 34.704 -4.741 1.00 43.39 73 GLU B O 1
ATOM 1436 N N . ILE B 1 54 ? 25.656 35.881 -2.953 1.00 47.25 74 ILE B N 1
ATOM 1437 C CA . ILE B 1 54 ? 24.327 35.806 -2.307 1.00 48.64 74 ILE B CA 1
ATOM 1438 C C . ILE B 1 54 ? 23.309 36.612 -3.109 1.00 48.93 74 ILE B C 1
ATOM 1439 O O . ILE B 1 54 ? 22.182 36.180 -3.238 1.00 48.93 74 ILE B O 1
ATOM 1444 N N . LEU B 1 55 ? 23.712 37.761 -3.660 1.00 47.25 75 LEU B N 1
ATOM 1445 C CA . LEU B 1 55 ? 22.814 38.578 -4.476 1.00 48.03 75 LEU B CA 1
ATOM 1446 C C . LEU B 1 55 ? 22.470 37.855 -5.790 1.00 46.71 75 LEU B C 1
ATOM 1447 O O . LEU B 1 55 ? 21.302 37.770 -6.174 1.00 41.04 75 LEU B O 1
ATOM 1452 N N . GLY B 1 56 ? 23.496 37.335 -6.463 1.00 42.90 76 GLY B N 1
ATOM 1453 C CA . GLY B 1 56 ? 23.303 36.621 -7.722 1.00 42.87 76 GLY B CA 1
ATOM 1454 C C . GLY B 1 56 ? 22.392 35.436 -7.507 1.00 42.72 76 GLY B C 1
ATOM 1455 O O . GLY B 1 56 ? 21.484 35.176 -8.302 1.00 42.28 76 GLY B O 1
ATOM 1456 N N . GLN B 1 57 ? 22.631 34.727 -6.415 1.00 45.04 77 GLN B N 1
ATOM 1457 C CA . GLN B 1 57 ? 21.826 33.567 -6.072 1.00 46.26 77 GLN B CA 1
ATOM 1458 C C . GLN B 1 57 ? 20.361 33.960 -5.875 1.00 43.00 77 GLN B C 1
ATOM 1459 O O . GLN B 1 57 ? 19.464 33.276 -6.368 1.00 41.80 77 GLN B O 1
ATOM 1465 N N . TYR B 1 58 ? 20.127 35.080 -5.195 1.00 39.00 78 TYR B N 1
ATOM 1466 C CA . TYR B 1 58 ? 18.773 35.579 -4.987 1.00 38.94 78 TYR B CA 1
ATOM 1467 C C . TYR B 1 58 ? 18.108 35.917 -6.335 1.00 42.34 78 TYR B C 1
ATOM 1468 O O . TYR B 1 58 ? 16.946 35.571 -6.560 1.00 40.26 78 TYR B O 1
ATOM 1477 N N . LEU B 1 59 ? 18.850 36.607 -7.220 1.00 41.80 79 LEU B N 1
ATOM 1478 C CA . LEU B 1 59 ? 18.347 36.993 -8.554 1.00 41.47 79 LEU B CA 1
ATOM 1479 C C . LEU B 1 59 ? 17.939 35.785 -9.380 1.00 42.89 79 LEU B C 1
ATOM 1480 O O . LEU B 1 59 ? 16.856 35.786 -9.964 1.00 43.03 79 LEU B O 1
ATOM 1485 N N . ILE B 1 60 ? 18.772 34.742 -9.409 1.00 44.83 80 ILE B N 1
ATOM 1486 C CA . ILE B 1 60 ? 18.437 33.536 -10.184 1.00 46.22 80 ILE B CA 1
ATOM 1487 C C . ILE B 1 60 ? 17.207 32.875 -9.592 1.00 44.98 80 ILE B C 1
ATOM 1488 O O . ILE B 1 60 ? 16.372 32.347 -10.317 1.00 46.45 80 ILE B O 1
ATOM 1493 N N . GLN B 1 61 ? 17.119 32.877 -8.269 1.00 48.51 81 GLN B N 1
ATOM 1494 C CA . GLN B 1 61 ? 15.965 32.301 -7.597 1.00 48.62 81 GLN B CA 1
ATOM 1495 C C . GLN B 1 61 ? 14.716 33.096 -7.959 1.00 43.41 81 GLN B C 1
ATOM 1496 O O . GLN B 1 61 ? 13.648 32.522 -8.164 1.00 39.83 81 GLN B O 1
ATOM 1502 N N . ALA B 1 62 ? 14.875 34.412 -8.083 1.00 40.19 82 ALA B N 1
ATOM 1503 C CA . ALA B 1 62 ? 13.766 35.272 -8.447 1.00 42.26 82 ALA B CA 1
ATOM 1504 C C . ALA B 1 62 ? 13.306 35.011 -9.887 1.00 43.53 82 ALA B C 1
ATOM 1505 O O . ALA B 1 62 ? 12.112 35.092 -10.169 1.00 44.57 82 ALA B O 1
ATOM 1507 N N . LEU B 1 63 ? 14.246 34.723 -10.792 1.00 44.38 83 LEU B N 1
ATOM 1508 C CA . LEU B 1 63 ? 13.904 34.438 -12.195 1.00 45.51 83 LEU B CA 1
ATOM 1509 C C . LEU B 1 63 ? 13.129 33.130 -12.295 1.00 46.82 83 LEU B C 1
ATOM 1510 O O . LEU B 1 63 ? 12.168 33.034 -13.039 1.00 47.82 83 LEU B O 1
ATOM 1515 N N . ILE B 1 64 ? 13.545 32.133 -11.519 1.00 48.79 84 ILE B N 1
ATOM 1516 C CA . ILE B 1 64 ? 12.860 30.829 -11.478 1.00 48.12 84 ILE B CA 1
ATOM 1517 C C . ILE B 1 64 ? 11.433 30.975 -10.966 1.00 49.57 84 ILE B C 1
ATOM 1518 O O . ILE B 1 64 ? 10.539 30.284 -11.441 1.00 57.34 84 ILE B O 1
ATOM 1523 N N . GLN B 1 65 ? 11.212 31.857 -9.995 1.00 51.80 85 GLN B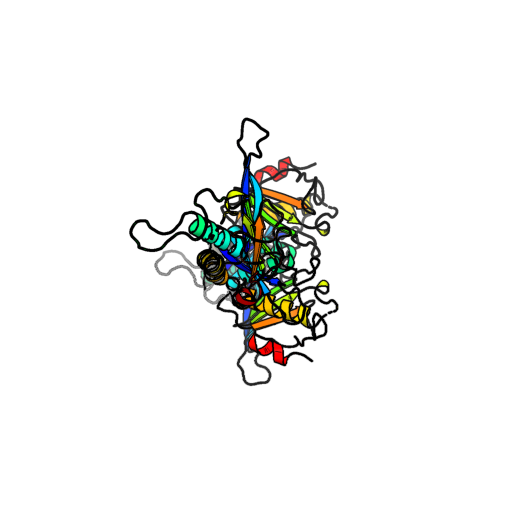 N 1
ATOM 1524 C CA . GLN B 1 65 ? 9.859 32.062 -9.465 1.00 56.40 85 GLN B CA 1
ATOM 1525 C C . GLN B 1 65 ? 8.925 32.617 -10.546 1.00 53.58 85 GLN B C 1
ATOM 1526 O O . GLN B 1 65 ? 7.721 32.457 -10.458 1.00 54.48 85 GLN B O 1
ATOM 1532 N N . GLY B 1 66 ? 9.500 33.284 -11.547 1.00 54.28 86 GLY B N 1
ATOM 1533 C CA . GLY B 1 66 ? 8.737 33.838 -12.662 1.00 48.86 86 GLY B CA 1
ATOM 1534 C C . GLY B 1 66 ? 8.321 35.278 -12.510 1.00 48.48 86 GLY B C 1
ATOM 1535 O O . GLY B 1 66 ? 8.446 35.873 -11.419 1.00 50.41 86 GLY B O 1
ATOM 1536 N N . PRO B 1 67 ? 7.808 35.863 -13.603 1.00 51.90 87 PRO B N 1
ATOM 1537 C CA . PRO B 1 67 ? 7.396 37.260 -13.570 1.00 58.55 87 PRO B CA 1
ATOM 1538 C C . PRO B 1 67 ? 6.135 37.469 -12.781 1.00 54.09 87 PRO B C 1
ATOM 1539 O O . PRO B 1 67 ? 5.392 36.528 -12.522 1.00 49.56 87 PRO B O 1
ATOM 1543 N N . SER B 1 68 ? 5.903 38.713 -12.408 1.00 54.92 88 SER B N 1
ATOM 1544 C CA . SER B 1 68 ? 4.718 39.061 -11.675 1.00 55.36 88 SER B CA 1
ATOM 1545 C C . SER B 1 68 ? 3.483 38.708 -12.484 1.00 59.98 88 SER B C 1
ATOM 1546 O O . SER B 1 68 ? 3.420 39.017 -13.673 1.00 54.45 88 SER B O 1
ATOM 1549 N N . GLN B 1 69 ? 2.492 38.110 -11.817 1.00 62.73 89 GLN B N 1
ATOM 1550 C CA . GLN B 1 69 ? 1.241 37.732 -12.459 1.00 63.21 89 GLN B CA 1
ATOM 1551 C C . GLN B 1 69 ? 0.470 39.034 -12.835 1.00 66.68 89 GLN B C 1
ATOM 1552 O O . GLN B 1 69 ? -0.446 39.007 -13.664 1.00 71.96 89 GLN B O 1
ATOM 1558 N N . LYS B 1 70 ? 0.823 40.157 -12.200 1.00 66.12 90 LYS B N 1
ATOM 1559 C CA . LYS B 1 70 ? 0.183 41.460 -12.463 1.00 68.73 90 LYS B CA 1
ATOM 1560 C C . LYS B 1 70 ? 0.743 42.140 -13.713 1.00 66.55 90 LYS B C 1
ATOM 1561 O O . LYS B 1 70 ? 0.283 43.206 -14.086 1.00 68.08 90 LYS B O 1
ATOM 1567 N N . GLY B 1 71 ? 1.744 41.519 -14.337 1.00 67.63 91 GLY B N 1
ATOM 1568 C CA . GLY B 1 71 ? 2.364 42.043 -15.547 1.00 61.40 91 GLY B CA 1
ATOM 1569 C C . GLY B 1 71 ? 2.018 41.197 -16.755 1.00 60.61 91 GLY B C 1
ATOM 1570 O O . GLY B 1 71 ? 1.224 40.261 -16.677 1.00 60.24 91 GLY B O 1
ATOM 1571 N N . SER B 1 72 ? 2.634 41.530 -17.876 1.00 61.91 92 SER B N 1
ATOM 1572 C CA . SER B 1 72 ? 2.405 40.842 -19.138 1.00 68.27 92 SER B CA 1
ATOM 1573 C C . SER B 1 72 ? 3.557 39.939 -19.592 1.00 64.04 92 SER B C 1
ATOM 1574 O O . SER B 1 72 ? 3.462 39.319 -20.645 1.00 70.64 92 SER B O 1
ATOM 1577 N N . LEU B 1 73 ? 4.622 39.841 -18.812 1.00 56.14 93 LEU B N 1
ATOM 1578 C CA . LEU B 1 73 ? 5.782 39.044 -19.196 1.00 53.39 93 LEU B CA 1
ATOM 1579 C C . LEU B 1 73 ? 5.578 37.546 -18.997 1.00 51.79 93 LEU B C 1
ATOM 1580 O O . LEU B 1 73 ? 4.753 37.127 -18.201 1.00 57.98 93 LEU B O 1
ATOM 1585 N N . ALA B 1 74 ? 6.344 36.750 -19.733 1.00 54.91 94 ALA B N 1
ATOM 1586 C CA . ALA B 1 74 ? 6.291 35.292 -19.655 1.00 54.12 94 ALA B CA 1
ATOM 1587 C C . ALA B 1 74 ? 7.560 34.757 -18.985 1.00 53.56 94 ALA B C 1
ATOM 1588 O O . ALA B 1 74 ? 8.603 35.404 -19.033 1.00 52.54 94 ALA B O 1
ATOM 1590 N N . PRO B 1 75 ? 7.475 33.571 -18.359 1.00 50.78 95 PRO B N 1
ATOM 1591 C CA . PRO B 1 75 ? 8.644 33.002 -17.706 1.00 49.07 95 PRO B CA 1
ATOM 1592 C C . PRO B 1 75 ? 9.738 32.610 -18.678 1.00 52.70 95 PRO B C 1
ATOM 1593 O O . PRO B 1 75 ? 9.460 32.366 -19.868 1.00 55.92 95 PRO B O 1
ATOM 1597 N N . ILE B 1 76 ? 10.961 32.535 -18.150 1.00 48.89 96 ILE B N 1
ATOM 1598 C CA . ILE B 1 76 ? 12.133 32.164 -18.922 1.00 51.24 96 ILE B CA 1
ATOM 1599 C C . ILE B 1 76 ? 12.703 30.787 -18.552 1.00 53.66 96 ILE B C 1
ATOM 1600 O O . ILE B 1 76 ? 13.515 30.248 -19.298 1.00 59.26 96 ILE B O 1
ATOM 1605 N N . LEU B 1 77 ? 12.297 30.238 -17.407 1.00 52.09 97 LEU B N 1
ATOM 1606 C CA . LEU B 1 77 ? 12.730 28.913 -16.951 1.00 49.86 97 LEU B CA 1
ATOM 1607 C C . LEU B 1 77 ? 11.516 28.198 -16.367 1.00 50.39 97 LEU B C 1
ATOM 1608 O O . LEU B 1 77 ? 10.602 28.859 -15.864 1.00 49.83 97 LEU B O 1
ATOM 1613 N N . PRO B 1 78 ? 11.496 26.852 -16.416 1.00 54.75 98 PRO B N 1
ATOM 1614 C CA . PRO B 1 78 ? 10.378 26.106 -15.827 1.00 58.88 98 PRO B CA 1
ATOM 1615 C C . PRO B 1 78 ? 10.241 26.372 -14.330 1.00 63.05 98 PRO B C 1
ATOM 1616 O O . PRO B 1 78 ? 11.254 26.554 -13.643 1.00 56.96 98 PRO B O 1
ATOM 1620 N N . LYS B 1 79 ? 9.000 26.394 -13.835 1.00 71.31 99 LYS B N 1
ATOM 1621 C CA . LYS B 1 79 ? 8.744 26.667 -12.417 1.00 75.09 99 LYS B CA 1
ATOM 1622 C C . LYS B 1 79 ? 9.365 25.663 -11.472 1.00 68.76 99 LYS B C 1
ATOM 1623 O O . LYS B 1 79 ? 9.797 26.028 -10.379 1.00 67.89 99 LYS B O 1
ATOM 1629 N N . ASP B 1 80 ? 9.376 24.398 -11.884 1.00 67.91 100 ASP B N 1
ATOM 1630 C CA . ASP B 1 80 ? 9.937 23.332 -11.042 1.00 67.46 100 ASP B CA 1
ATOM 1631 C C . ASP B 1 80 ? 11.477 23.312 -11.022 1.00 65.37 100 ASP B C 1
ATOM 1632 O O . ASP B 1 80 ? 12.067 22.506 -10.304 1.00 67.65 100 ASP B O 1
ATOM 1637 N N . THR B 1 81 ? 12.119 24.195 -11.804 1.00 62.22 101 THR B N 1
ATOM 1638 C CA . THR B 1 81 ? 13.586 24.279 -11.842 1.00 59.07 101 THR B CA 1
ATOM 1639 C C . THR B 1 81 ? 14.096 24.627 -10.457 1.00 60.39 101 THR B C 1
ATOM 1640 O O . THR B 1 81 ? 13.450 25.370 -9.715 1.00 59.66 101 THR B O 1
ATOM 1644 N N . LYS B 1 82 ? 15.251 24.076 -10.109 1.00 60.75 102 LYS B N 1
ATOM 1645 C CA . LYS B 1 82 ? 15.851 24.310 -8.820 1.00 62.75 102 LYS B CA 1
ATOM 1646 C C . LYS B 1 82 ? 17.272 24.742 -8.979 1.00 57.07 102 LYS B C 1
ATOM 1647 O O . LYS B 1 82 ? 17.996 24.167 -9.777 1.00 61.43 102 LYS B O 1
ATOM 1653 N N . LEU B 1 83 ? 17.669 25.743 -8.208 1.00 52.10 103 LEU B N 1
ATOM 1654 C CA . LEU B 1 83 ? 19.032 26.220 -8.236 1.00 51.94 103 LEU B CA 1
ATOM 1655 C C . LEU B 1 83 ? 19.875 25.333 -7.298 1.00 53.22 103 LEU B C 1
ATOM 1656 O O . LEU B 1 83 ? 19.699 25.359 -6.087 1.00 52.24 103 LEU B O 1
ATOM 1661 N N . LEU B 1 84 ? 20.760 24.525 -7.868 1.00 56.87 104 LEU B N 1
ATOM 1662 C CA . LEU B 1 84 ? 21.616 23.638 -7.076 1.00 60.23 104 LEU B CA 1
ATOM 1663 C C . LEU B 1 84 ? 22.733 24.422 -6.394 1.00 59.17 104 LEU B C 1
ATOM 1664 O O . LEU B 1 84 ? 23.020 24.206 -5.214 1.00 61.66 104 LEU B O 1
ATOM 1669 N N . SER B 1 85 ? 23.367 25.314 -7.140 1.00 56.04 105 SER B N 1
ATOM 1670 C CA . SER B 1 85 ? 24.424 26.151 -6.587 1.00 55.33 105 SER B CA 1
ATOM 1671 C C . SER B 1 85 ? 24.711 27.334 -7.494 1.00 49.27 105 SER B C 1
ATOM 1672 O O . SER B 1 85 ? 24.416 27.303 -8.682 1.00 51.09 105 SER B O 1
ATOM 1675 N N . PHE B 1 86 ? 25.274 28.381 -6.902 1.00 47.01 106 PHE B N 1
ATOM 1676 C CA . PHE B 1 86 ? 25.641 29.584 -7.611 1.00 43.86 106 PHE B CA 1
ATOM 1677 C C . PHE B 1 86 ? 27.016 30.015 -7.101 1.00 47.10 106 PHE B C 1
ATOM 1678 O O . PHE B 1 86 ? 27.194 30.218 -5.907 1.00 50.54 106 PHE B O 1
ATOM 1686 N N . ASP B 1 87 ? 27.985 30.147 -8.008 1.00 49.95 107 ASP B N 1
ATOM 1687 C CA . ASP B 1 87 ? 29.353 30.531 -7.642 1.00 55.20 107 ASP B CA 1
ATOM 1688 C C . ASP B 1 87 ? 29.921 31.498 -8.669 1.00 56.82 107 ASP B C 1
ATOM 1689 O O . ASP B 1 87 ? 29.570 31.428 -9.846 1.00 57.11 107 ASP B O 1
ATOM 1694 N N . ILE B 1 88 ? 30.795 32.395 -8.219 1.00 54.27 108 ILE B N 1
ATOM 1695 C CA . ILE B 1 88 ? 31.426 33.380 -9.096 1.00 56.37 108 ILE B CA 1
ATOM 1696 C C . ILE B 1 88 ? 32.928 33.113 -9.174 1.00 60.98 108 ILE B C 1
ATOM 1697 O O . ILE B 1 88 ? 33.638 33.318 -8.205 1.00 59.30 108 ILE B O 1
ATOM 1702 N N . LYS B 1 89 ? 33.384 32.594 -10.316 1.00 66.39 109 LYS B N 1
ATOM 1703 C CA . LYS B 1 89 ? 34.814 32.328 -10.565 1.00 69.93 109 LYS B CA 1
ATOM 1704 C C . LYS B 1 89 ? 35.332 33.443 -11.462 1.00 71.41 109 LYS B C 1
ATOM 1705 O O . LYS B 1 89 ? 35.045 33.472 -12.663 1.00 71.56 109 LYS B O 1
ATOM 1711 N N . ASP B 1 90 ? 36.076 34.366 -10.859 1.00 73.16 110 ASP B N 1
ATOM 1712 C CA . ASP B 1 90 ? 36.631 35.533 -11.547 1.00 80.47 110 ASP B CA 1
ATOM 1713 C C . ASP B 1 90 ? 35.454 36.412 -12.059 1.00 76.66 110 ASP B C 1
ATOM 1714 O O . ASP B 1 90 ? 34.765 37.031 -11.243 1.00 77.08 110 ASP B O 1
ATOM 1719 N N . ASP B 1 91 ? 35.214 36.460 -13.371 1.00 76.89 111 ASP B N 1
ATOM 1720 C CA . ASP B 1 91 ? 34.112 37.261 -13.918 1.00 73.12 111 ASP B CA 1
ATOM 1721 C C . ASP B 1 91 ? 33.010 36.385 -14.509 1.00 65.94 111 ASP B C 1
ATOM 1722 O O . ASP B 1 91 ? 32.152 36.873 -15.251 1.00 72.12 111 ASP B O 1
ATOM 1727 N N . ILE B 1 92 ? 33.017 35.102 -14.158 1.00 60.95 112 ILE B N 1
ATOM 1728 C CA . ILE B 1 92 ? 32.032 34.156 -14.672 1.00 59.97 112 ILE B CA 1
ATOM 1729 C C . ILE B 1 92 ? 31.125 33.686 -13.550 1.00 57.87 112 ILE B C 1
ATOM 1730 O O . ILE B 1 92 ? 31.597 33.352 -12.470 1.00 59.08 112 ILE B O 1
ATOM 1735 N N . ALA B 1 93 ? 29.823 33.671 -13.825 1.00 54.90 113 ALA B N 1
ATOM 1736 C CA . ALA B 1 93 ? 28.825 33.231 -12.874 1.00 49.70 113 ALA B CA 1
ATOM 1737 C C . ALA B 1 93 ? 28.453 31.816 -13.249 1.00 51.57 113 ALA B C 1
ATOM 1738 O O . ALA B 1 93 ? 27.873 31.577 -14.321 1.00 53.92 113 ALA B O 1
ATOM 1740 N N . ILE B 1 94 ? 28.818 30.871 -12.387 1.00 51.92 114 ILE B N 1
ATOM 1741 C CA . ILE B 1 94 ? 28.537 29.460 -12.604 1.00 50.06 114 ILE B CA 1
ATOM 1742 C C . ILE B 1 94 ? 27.152 29.203 -12.024 1.00 48.48 114 ILE B C 1
ATOM 1743 O O . ILE B 1 94 ? 26.983 29.124 -10.807 1.00 55.61 114 ILE B O 1
ATOM 1748 N N . ILE B 1 95 ? 26.160 29.091 -12.900 1.00 50.15 115 ILE B N 1
ATOM 1749 C CA . ILE B 1 95 ? 24.776 28.881 -12.502 1.00 48.15 115 ILE B CA 1
ATOM 1750 C C . ILE B 1 95 ? 24.467 27.413 -12.699 1.00 53.26 115 ILE B C 1
ATOM 1751 O O . ILE B 1 95 ? 24.263 26.952 -13.822 1.00 56.02 115 ILE B O 1
ATOM 1756 N N . ASN B 1 96 ? 24.434 26.686 -11.590 1.00 53.21 116 ASN B N 1
ATOM 1757 C CA . ASN B 1 96 ? 24.171 25.264 -11.607 1.00 53.82 116 ASN B CA 1
ATOM 1758 C C . ASN B 1 96 ? 22.691 24.960 -11.337 1.00 48.16 116 ASN B C 1
ATOM 1759 O O . ASN B 1 96 ? 22.213 25.127 -10.225 1.00 46.24 116 ASN B O 1
ATOM 1764 N N . LEU B 1 97 ? 21.993 24.488 -12.369 1.00 49.80 117 LEU B N 1
ATOM 1765 C CA . LEU B 1 97 ? 20.566 24.184 -12.295 1.00 49.63 117 LEU B CA 1
ATOM 1766 C C . LEU B 1 97 ? 20.309 22.689 -12.278 1.00 55.13 117 LEU B C 1
ATOM 1767 O O . LEU B 1 97 ? 21.204 21.893 -12.545 1.00 59.96 117 LEU B O 1
ATOM 1772 N N . SER B 1 98 ? 19.076 22.316 -11.954 1.00 57.60 118 SER B N 1
ATOM 1773 C CA . SER B 1 98 ? 18.665 20.915 -11.917 1.00 60.03 118 SER B CA 1
ATOM 1774 C C . SER B 1 98 ? 18.228 20.476 -13.314 1.00 61.98 118 SER B C 1
ATOM 1775 O O . SER B 1 98 ? 18.131 21.306 -14.224 1.00 65.01 118 SER B O 1
ATOM 1778 N N . LYS B 1 99 ? 17.942 19.179 -13.461 1.00 69.03 119 LYS B N 1
ATOM 1779 C CA . LYS B 1 99 ? 17.510 18.592 -14.748 1.00 73.18 119 LYS B CA 1
ATOM 1780 C C . LYS B 1 99 ? 16.197 19.203 -15.283 1.00 69.14 119 LYS B C 1
ATOM 1781 O O . LYS B 1 99 ? 15.988 19.234 -16.492 1.00 69.12 119 LYS B O 1
ATOM 1787 N N . GLU B 1 100 ? 15.329 19.688 -14.391 1.00 67.78 120 GLU B N 1
ATOM 1788 C CA . GLU B 1 100 ? 14.057 20.309 -14.801 1.00 67.63 120 GLU B CA 1
ATOM 1789 C C . GLU B 1 100 ? 14.228 21.512 -15.744 1.00 64.78 120 GLU B C 1
ATOM 1790 O O . GLU B 1 100 ? 13.296 21.864 -16.468 1.00 65.23 120 GLU B O 1
ATOM 1796 N N . ALA B 1 101 ? 15.405 22.139 -15.736 1.00 60.33 121 ALA B N 1
ATOM 1797 C CA . ALA B 1 101 ? 15.664 23.302 -16.608 1.00 60.56 121 ALA B CA 1
ATOM 1798 C C . ALA B 1 101 ? 15.757 22.923 -18.093 1.00 60.55 121 ALA B C 1
ATOM 1799 O O . ALA B 1 101 ? 15.556 23.777 -18.956 1.00 57.58 121 ALA B O 1
ATOM 1801 N N . ILE B 1 102 ? 16.072 21.656 -18.378 1.00 61.69 122 ILE B N 1
ATOM 1802 C CA . ILE B 1 102 ? 16.181 21.171 -19.751 1.00 65.79 122 ILE B CA 1
ATOM 1803 C C . ILE B 1 102 ? 14.804 20.715 -20.254 1.00 68.05 122 ILE B C 1
ATOM 1804 O O . ILE B 1 102 ? 14.259 19.724 -19.774 1.00 71.46 122 ILE B O 1
ATOM 1809 N N . VAL B 1 103 ? 14.251 21.472 -21.203 1.00 68.59 123 VAL B N 1
ATOM 1810 C CA . VAL B 1 103 ? 12.948 21.183 -21.826 1.00 71.85 123 VAL B CA 1
ATOM 1811 C C . VAL B 1 103 ? 13.012 21.563 -23.305 1.00 71.23 123 VAL B C 1
ATOM 1812 O O . VAL B 1 103 ? 13.970 22.198 -23.739 1.00 70.85 123 VAL B O 1
ATOM 1816 N N . ASN B 1 104 ? 11.994 21.178 -24.069 1.00 76.43 124 ASN B N 1
ATOM 1817 C CA . ASN B 1 104 ? 11.963 21.490 -25.493 1.00 80.58 124 ASN B CA 1
ATOM 1818 C C . ASN B 1 104 ? 11.461 22.925 -25.656 1.00 78.88 124 ASN B C 1
ATOM 1819 O O . ASN B 1 104 ? 10.374 23.263 -25.189 1.00 80.14 124 ASN B O 1
ATOM 1832 N N . SER B 1 106 ? 11.411 26.666 -28.334 1.00 65.28 126 SER B N 1
ATOM 1833 C CA . SER B 1 106 ? 11.589 27.256 -29.650 1.00 65.29 126 SER B CA 1
ATOM 1834 C C . SER B 1 106 ? 12.841 28.126 -29.573 1.00 65.38 126 SER B C 1
ATOM 1835 O O . SER B 1 106 ? 13.232 28.572 -28.500 1.00 69.32 126 SER B O 1
ATOM 1838 N N . ALA B 1 107 ? 13.473 28.368 -30.706 1.00 70.03 127 ALA B N 1
ATOM 1839 C CA . ALA B 1 107 ? 14.689 29.179 -30.737 1.00 71.57 127 ALA B CA 1
ATOM 1840 C C . ALA B 1 107 ? 14.472 30.600 -30.234 1.00 72.21 127 ALA B C 1
ATOM 1841 O O . ALA B 1 107 ? 15.388 31.204 -29.676 1.00 72.04 127 ALA B O 1
ATOM 1843 N N . THR B 1 108 ? 13.271 31.132 -30.441 1.00 73.83 128 THR B N 1
ATOM 1844 C CA . THR B 1 108 ? 12.955 32.480 -29.983 1.00 74.18 128 THR B CA 1
ATOM 1845 C C . THR B 1 108 ? 12.792 32.516 -28.473 1.00 67.84 128 THR B C 1
ATOM 1846 O O . THR B 1 108 ? 13.238 33.460 -27.828 1.00 71.13 128 THR B O 1
ATOM 1850 N N . LYS B 1 109 ? 12.169 31.484 -27.912 1.00 67.07 129 LYS B N 1
ATOM 1851 C CA . LYS B 1 109 ? 11.938 31.414 -26.459 1.00 69.69 129 LYS B CA 1
ATOM 1852 C C . LYS B 1 109 ? 13.265 31.140 -25.746 1.00 64.42 129 LYS B C 1
ATOM 1853 O O . LYS B 1 109 ? 13.574 31.787 -24.748 1.00 61.03 129 LYS B O 1
ATOM 1859 N N . GLU B 1 110 ? 14.058 30.214 -26.284 1.00 62.79 130 GLU B N 1
ATOM 1860 C CA . GLU B 1 110 ? 15.351 29.881 -25.692 1.00 61.60 130 GLU B CA 1
ATOM 1861 C C . GLU B 1 110 ? 16.297 31.071 -25.727 1.00 60.71 130 GLU B C 1
ATOM 1862 O O . GLU B 1 110 ? 17.059 31.286 -24.786 1.00 57.99 130 GLU B O 1
ATOM 1868 N N . GLN B 1 111 ? 16.263 31.846 -26.804 1.00 63.38 131 GLN B N 1
ATOM 1869 C CA . GLN B 1 111 ? 17.128 33.023 -26.894 1.00 67.23 131 GLN B CA 1
ATOM 1870 C C . GLN B 1 111 ? 16.734 34.069 -25.844 1.00 63.92 131 GLN B C 1
ATOM 1871 O O . GLN B 1 111 ? 17.601 34.752 -25.297 1.00 69.23 131 GLN B O 1
ATOM 1877 N N . ALA B 1 112 ? 15.436 34.189 -25.569 1.00 59.93 132 ALA B N 1
ATOM 1878 C CA . ALA B 1 112 ? 14.953 35.152 -24.573 1.00 56.19 132 ALA B CA 1
ATOM 1879 C C . ALA B 1 112 ? 15.414 34.719 -23.189 1.00 53.10 132 ALA B C 1
ATOM 1880 O O . ALA B 1 112 ? 15.773 35.552 -22.365 1.00 53.86 132 ALA B O 1
ATOM 1882 N N . THR B 1 113 ? 15.411 33.408 -22.953 1.00 49.84 133 THR B N 1
ATOM 1883 C CA . THR B 1 113 ? 15.849 32.852 -21.695 1.00 49.05 133 THR B CA 1
ATOM 1884 C C . THR B 1 113 ? 17.301 33.196 -21.414 1.00 53.00 133 THR B C 1
ATOM 1885 O O . THR B 1 113 ? 17.620 33.719 -20.352 1.00 57.60 133 THR B O 1
ATOM 1889 N N . LEU B 1 114 ? 18.174 32.904 -22.367 1.00 53.59 134 LEU B N 1
ATOM 1890 C CA . LEU B 1 114 ? 19.593 33.181 -22.198 1.00 54.76 134 LEU B CA 1
ATOM 1891 C C . LEU B 1 114 ? 19.860 34.686 -22.067 1.00 55.29 134 LEU B C 1
ATOM 1892 O O . LEU B 1 114 ? 20.678 35.102 -21.237 1.00 53.59 134 LEU B O 1
ATOM 1897 N N . GLU B 1 115 ? 19.175 35.499 -22.868 1.00 55.17 135 GLU B N 1
ATOM 1898 C CA . GLU B 1 115 ? 19.344 36.955 -22.779 1.00 57.54 135 GLU B CA 1
ATOM 1899 C C . GLU B 1 115 ? 18.818 37.495 -21.455 1.00 53.56 135 GLU B C 1
ATOM 1900 O O . GLU B 1 115 ? 19.378 38.438 -20.906 1.00 58.42 135 GLU B O 1
ATOM 1906 N N . GLY B 1 116 ? 17.742 36.894 -20.951 1.00 51.28 136 GLY B N 1
ATOM 1907 C CA . GLY B 1 116 ? 17.147 37.301 -19.674 1.00 49.66 136 GLY B CA 1
ATOM 1908 C C . GLY B 1 116 ? 18.045 37.003 -18.483 1.00 45.96 136 GLY B C 1
ATOM 1909 O O . GLY B 1 116 ? 18.153 37.812 -17.566 1.00 50.10 136 GLY B O 1
ATOM 1910 N N . ILE B 1 117 ? 18.662 35.829 -18.485 1.00 45.92 137 ILE B N 1
ATOM 1911 C CA . ILE B 1 117 ? 19.569 35.424 -17.415 1.00 48.66 137 ILE B CA 1
ATOM 1912 C C . ILE B 1 117 ? 20.783 36.363 -17.428 1.00 49.00 137 ILE B C 1
ATOM 1913 O O . ILE B 1 117 ? 21.150 36.919 -16.398 1.00 49.10 137 ILE B O 1
ATOM 1918 N N . ILE B 1 118 ? 21.363 36.566 -18.607 1.00 50.27 138 ILE B N 1
ATOM 1919 C CA . ILE B 1 118 ? 22.517 37.461 -18.772 1.00 53.31 138 ILE B CA 1
ATOM 1920 C C . ILE B 1 118 ? 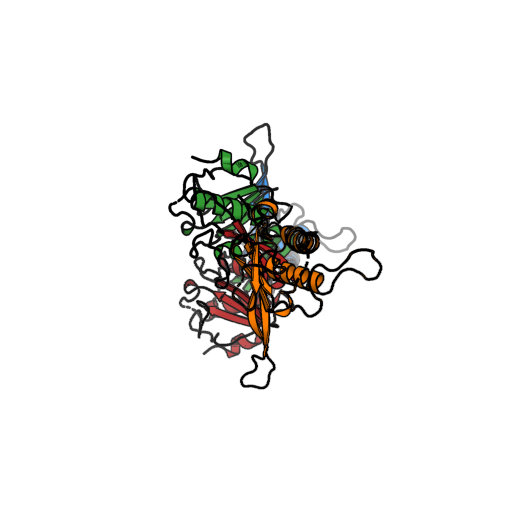22.210 38.894 -18.379 1.00 51.36 138 ILE B C 1
ATOM 1921 O O . ILE B 1 118 ? 22.956 39.500 -17.609 1.00 54.73 138 ILE B O 1
ATOM 1926 N N . ALA B 1 119 ? 21.126 39.442 -18.906 1.00 49.04 139 ALA B N 1
ATOM 1927 C CA . ALA B 1 119 ? 20.744 40.808 -18.560 1.00 49.87 139 ALA B CA 1
ATOM 1928 C C . ALA B 1 119 ? 20.529 40.962 -17.052 1.00 48.88 139 ALA B C 1
ATOM 1929 O O . ALA B 1 119 ? 20.870 41.994 -16.475 1.00 49.26 139 ALA B O 1
ATOM 1931 N N . THR B 1 120 ? 19.988 39.926 -16.414 1.00 46.38 140 THR B N 1
ATOM 1932 C CA . THR B 1 120 ? 19.713 39.991 -14.974 1.00 44.79 140 THR B CA 1
ATOM 1933 C C . THR B 1 120 ? 20.999 39.882 -14.173 1.00 44.97 140 THR B C 1
ATOM 1934 O O . THR B 1 120 ? 21.257 40.698 -13.306 1.00 42.23 140 THR B O 1
ATOM 1938 N N . ILE B 1 121 ? 21.801 38.870 -14.489 1.00 48.84 141 ILE B N 1
ATOM 1939 C CA . ILE B 1 121 ? 23.047 38.611 -13.774 1.00 52.82 141 ILE B CA 1
ATOM 1940 C C . ILE B 1 121 ? 24.141 39.628 -14.020 1.00 51.79 141 ILE B C 1
ATOM 1941 O O . ILE B 1 121 ? 24.825 40.006 -13.071 1.00 48.49 141 ILE B O 1
ATOM 1946 N N . THR B 1 122 ? 24.306 40.085 -15.262 1.00 52.67 142 THR B N 1
ATOM 1947 C CA . THR B 1 122 ? 25.350 41.081 -15.567 1.00 53.52 142 THR B CA 1
ATOM 1948 C C . THR B 1 122 ? 25.124 42.436 -14.899 1.00 53.84 142 THR B C 1
ATOM 1949 O O . THR B 1 122 ? 25.922 43.341 -15.066 1.00 56.68 142 THR B O 1
ATOM 1953 N N . GLN B 1 123 ? 24.027 42.581 -14.157 1.00 54.39 143 GLN B N 1
ATOM 1954 C CA . GLN B 1 123 ? 23.784 43.798 -13.385 1.00 54.54 143 GLN B CA 1
ATOM 1955 C C . GLN B 1 123 ? 24.838 43.830 -12.279 1.00 54.09 143 GLN B C 1
ATOM 1956 O O . GLN B 1 123 ? 25.170 44.886 -11.797 1.00 56.90 143 GLN B O 1
ATOM 1962 N N . ILE B 1 124 ? 25.318 42.661 -11.856 1.00 52.66 144 ILE B N 1
ATOM 1963 C CA . ILE B 1 124 ? 26.349 42.558 -10.839 1.00 53.92 144 ILE B CA 1
ATOM 1964 C C . ILE B 1 124 ? 27.633 42.865 -11.629 1.00 58.66 144 ILE B C 1
ATOM 1965 O O . ILE B 1 124 ? 28.051 42.041 -12.443 1.00 56.35 144 ILE B O 1
ATOM 1970 N N . PRO B 1 125 ? 28.257 44.048 -11.399 1.00 60.40 145 PRO B N 1
ATOM 1971 C CA . PRO B 1 125 ? 29.447 44.484 -12.170 1.00 63.54 145 PRO B CA 1
ATOM 1972 C C . PRO B 1 125 ? 30.576 43.472 -12.328 1.00 65.86 145 PRO B C 1
ATOM 1973 O O . PRO B 1 125 ? 31.197 43.410 -13.390 1.00 66.93 145 PRO B O 1
ATOM 1977 N N . SER B 1 126 ? 30.832 42.693 -11.287 1.00 68.12 146 SER B N 1
ATOM 1978 C CA . SER B 1 126 ? 31.893 41.685 -11.326 1.00 74.49 146 SER B CA 1
ATOM 1979 C C . SER B 1 126 ? 31.634 40.554 -12.325 1.00 73.46 146 SER B C 1
ATOM 1980 O O . SER B 1 126 ? 32.551 39.817 -12.666 1.00 80.92 146 SER B O 1
ATOM 1983 N N . ILE B 1 127 ? 30.410 40.445 -12.828 1.00 72.29 147 ILE B N 1
ATOM 1984 C CA . ILE B 1 127 ? 30.065 39.386 -13.769 1.00 71.01 147 ILE B CA 1
ATOM 1985 C C . ILE B 1 127 ? 29.914 39.911 -15.200 1.00 72.18 147 ILE B C 1
ATOM 1986 O O . ILE B 1 127 ? 29.184 40.870 -15.452 1.00 69.30 147 ILE B O 1
ATOM 1991 N N . ASN B 1 128 ? 30.621 39.261 -16.121 1.00 66.88 148 ASN B N 1
ATOM 1992 C CA . ASN B 1 128 ? 30.581 39.588 -17.552 1.00 69.04 148 ASN B CA 1
ATOM 1993 C C . ASN B 1 128 ? 30.114 38.402 -18.391 1.00 66.53 148 ASN B C 1
ATOM 1994 O O . ASN B 1 128 ? 29.683 38.591 -19.526 1.00 70.05 148 ASN B O 1
ATOM 1999 N N . LYS B 1 129 ? 30.189 37.189 -17.835 1.00 66.91 149 LYS B N 1
ATOM 2000 C CA . LYS B 1 129 ? 29.755 35.977 -18.535 1.00 67.67 149 LYS B CA 1
ATOM 2001 C C . LYS B 1 129 ? 29.072 35.001 -17.584 1.00 65.08 149 LYS B C 1
ATOM 2002 O O . LYS B 1 129 ? 29.197 35.115 -16.362 1.00 63.35 149 LYS B O 1
ATOM 2008 N N . ILE B 1 130 ? 28.329 34.058 -18.153 1.00 60.56 150 ILE B N 1
ATOM 2009 C CA . ILE B 1 130 ? 27.650 33.046 -17.360 1.00 57.80 150 ILE B CA 1
ATOM 2010 C C . ILE B 1 130 ? 27.983 31.683 -17.928 1.00 56.14 150 ILE B C 1
ATOM 2011 O O . ILE B 1 130 ? 28.224 31.535 -19.134 1.00 57.78 150 ILE B O 1
ATOM 2016 N N . ASN B 1 131 ? 28.006 30.697 -17.045 1.00 52.40 151 ASN B N 1
ATOM 2017 C CA . ASN B 1 131 ? 28.295 29.338 -17.411 1.00 53.70 151 ASN B CA 1
ATOM 2018 C C . ASN B 1 131 ? 27.197 28.537 -16.760 1.00 52.77 151 ASN B C 1
ATOM 2019 O O . ASN B 1 131 ? 27.188 28.364 -15.545 1.00 50.21 151 ASN B O 1
ATOM 2024 N N . ILE B 1 132 ? 26.242 28.081 -17.568 1.00 52.40 152 ILE B N 1
ATOM 2025 C CA . ILE B 1 132 ? 25.130 27.294 -17.063 1.00 50.57 152 ILE B CA 1
ATOM 2026 C C . ILE B 1 132 ? 25.512 25.826 -17.047 1.00 51.71 152 ILE B C 1
ATOM 2027 O O . ILE B 1 132 ? 26.047 25.308 -18.018 1.00 59.27 152 ILE B O 1
ATOM 2032 N N . LEU B 1 133 ? 25.244 25.180 -15.919 1.00 53.26 153 LEU B N 1
ATOM 2033 C CA . LEU B 1 133 ? 25.509 23.767 -15.723 1.00 55.96 153 LEU B CA 1
ATOM 2034 C C . LEU B 1 133 ? 24.214 23.132 -15.268 1.00 53.27 153 LEU B C 1
ATOM 2035 O O . LEU B 1 133 ? 23.351 23.808 -14.711 1.00 50.38 153 LEU B O 1
ATOM 2040 N N . VAL B 1 134 ? 24.094 21.832 -15.505 1.00 52.44 154 VAL B N 1
ATOM 2041 C CA . VAL B 1 134 ? 22.937 21.085 -15.095 1.00 58.69 154 VAL B CA 1
ATOM 2042 C C . VAL B 1 134 ? 23.446 19.903 -14.289 1.00 65.93 154 VAL B C 1
ATOM 2043 O O . VAL B 1 134 ? 24.302 19.163 -14.760 1.00 73.62 154 VAL B O 1
ATOM 2047 N N . ASP B 1 135 ? 22.951 19.759 -13.060 1.00 72.73 155 ASP B N 1
ATOM 2048 C CA . ASP B 1 135 ? 23.342 18.666 -12.176 1.00 79.42 155 ASP B CA 1
ATOM 2049 C C . ASP B 1 135 ? 24.854 18.590 -12.007 1.00 80.82 155 ASP B C 1
ATOM 2050 O O . ASP B 1 135 ? 25.459 17.523 -12.097 1.00 87.16 155 ASP B O 1
ATOM 2055 N N . ASN B 1 136 ? 25.447 19.760 -11.776 1.00 78.95 156 ASN B N 1
ATOM 2056 C CA . ASN B 1 136 ? 26.883 19.921 -11.545 1.00 84.06 156 ASN B CA 1
ATOM 2057 C C . ASN B 1 136 ? 27.733 19.570 -12.771 1.00 81.26 156 ASN B C 1
ATOM 2058 O O . ASN B 1 136 ? 28.959 19.516 -12.670 1.00 83.75 156 ASN B O 1
ATOM 2063 N N . GLN B 1 137 ? 27.094 19.326 -13.915 1.00 78.71 157 GLN B N 1
ATOM 2064 C CA . GLN B 1 137 ? 27.820 18.934 -15.141 1.00 79.51 157 GLN B CA 1
ATOM 2065 C C . GLN B 1 137 ? 27.556 19.852 -16.323 1.00 73.70 157 GLN B C 1
ATOM 2066 O O . GLN B 1 137 ? 26.602 20.614 -16.329 1.00 66.09 157 GLN B O 1
ATOM 2080 N N . VAL B 1 139 ? 26.576 20.930 -20.136 1.00 74.75 159 VAL B N 1
ATOM 2081 C CA . VAL B 1 139 ? 25.481 20.564 -21.055 1.00 75.32 159 VAL B CA 1
ATOM 2082 C C . VAL B 1 139 ? 25.578 21.312 -22.373 1.00 70.91 159 VAL B C 1
ATOM 2083 O O . VAL B 1 139 ? 26.058 22.453 -22.421 1.00 71.75 159 VAL B O 1
ATOM 2087 N N . ASP B 1 140 ? 25.118 20.659 -23.437 1.00 72.37 160 ASP B N 1
ATOM 2088 C CA . ASP B 1 140 ? 25.164 21.236 -24.779 1.00 71.99 160 ASP B CA 1
ATOM 2089 C C . ASP B 1 140 ? 24.088 22.296 -24.968 1.00 67.13 160 ASP B C 1
ATOM 2090 O O . ASP B 1 140 ? 24.362 23.332 -25.568 1.00 65.39 160 ASP B O 1
ATOM 2095 N N . SER B 1 141 ? 22.891 22.075 -24.417 1.00 64.41 161 SER B N 1
ATOM 2096 C CA . SER B 1 141 ? 21.795 23.039 -24.580 1.00 63.83 161 SER B CA 1
ATOM 2097 C C . SER B 1 141 ? 20.627 22.823 -23.614 1.00 60.62 161 SER B C 1
ATOM 2098 O O . SER B 1 141 ? 20.382 21.708 -23.168 1.00 58.95 161 SER B O 1
ATOM 2101 N N . LEU B 1 142 ? 19.904 23.902 -23.311 1.00 62.90 162 LEU B N 1
ATOM 2102 C CA . LEU B 1 142 ? 18.712 23.821 -22.453 1.00 64.54 162 LEU B CA 1
ATOM 2103 C C . LEU B 1 142 ? 17.482 23.497 -23.278 1.00 65.92 162 LEU B C 1
ATOM 2104 O O . LEU B 1 142 ? 16.730 22.582 -22.953 1.00 73.48 162 LEU B O 1
ATOM 2109 N N . GLY B 1 143 ? 17.281 24.278 -24.334 1.00 66.81 163 GLY B N 1
ATOM 2110 C CA . GLY B 1 143 ? 16.136 24.136 -25.237 1.00 73.88 163 GLY B CA 1
ATOM 2111 C C . GLY B 1 143 ? 16.364 23.322 -26.481 1.00 75.11 163 GLY B C 1
ATOM 2112 O O . GLY B 1 143 ? 15.421 22.782 -27.017 1.00 80.68 163 GLY B O 1
ATOM 2113 N N . GLY B 1 144 ? 17.614 23.276 -26.952 1.00 72.29 164 GLY B N 1
ATOM 2114 C CA . GLY B 1 144 ? 17.973 22.533 -28.144 1.00 68.81 164 GLY B CA 1
ATOM 2115 C C . GLY B 1 144 ? 18.549 23.423 -29.243 1.00 69.09 164 GLY B C 1
ATOM 2116 O O . GLY B 1 144 ? 19.290 22.945 -30.101 1.00 72.05 164 GLY B O 1
ATOM 2117 N N . ASN B 1 145 ? 18.268 24.728 -29.188 1.00 67.21 165 ASN B N 1
ATOM 2118 C CA . ASN B 1 145 ? 18.728 25.660 -30.242 1.00 67.27 165 ASN B CA 1
ATOM 2119 C C . ASN B 1 145 ? 19.983 26.489 -29.976 1.00 68.14 165 ASN B C 1
ATOM 2120 O O . ASN B 1 145 ? 20.456 27.191 -30.872 1.00 66.73 165 ASN B O 1
ATOM 2125 N N . PHE B 1 146 ? 20.502 26.454 -28.754 1.00 68.39 166 PHE B N 1
ATOM 2126 C CA . PHE B 1 146 ? 21.714 27.207 -28.404 1.00 66.75 166 PHE B CA 1
ATOM 2127 C C . PHE B 1 146 ? 22.749 26.377 -27.660 1.00 69.92 166 PHE B C 1
ATOM 2128 O O . PHE B 1 146 ? 22.424 25.581 -26.782 1.00 64.87 166 PHE B O 1
ATOM 2136 N N . ASP B 1 147 ? 24.009 26.587 -28.038 1.00 75.96 167 ASP B N 1
ATOM 2137 C CA . ASP B 1 147 ? 25.131 25.874 -27.469 1.00 72.95 167 ASP B CA 1
ATOM 2138 C C . ASP B 1 147 ? 25.614 26.597 -26.219 1.00 69.66 167 ASP B C 1
ATOM 2139 O O . ASP B 1 147 ? 26.132 27.707 -26.305 1.00 68.32 167 ASP B O 1
ATOM 2144 N N . ILE B 1 148 ? 25.433 25.952 -25.066 1.00 68.89 168 ILE B N 1
ATOM 2145 C CA . ILE B 1 148 ? 25.885 26.499 -23.766 1.00 68.81 168 ILE B CA 1
ATOM 2146 C C . ILE B 1 148 ? 26.959 25.588 -23.149 1.00 69.06 168 ILE B C 1
ATOM 2147 O O . ILE B 1 148 ? 27.036 25.408 -21.931 1.00 68.69 168 ILE B O 1
ATOM 2152 N N . SER B 1 149 ? 27.796 25.039 -24.021 1.00 72.27 169 SER B N 1
ATOM 2153 C CA . SER B 1 149 ? 28.881 24.145 -23.626 1.00 76.78 169 SER B CA 1
ATOM 2154 C C . SER B 1 149 ? 29.986 24.876 -22.860 1.00 76.25 169 SER B C 1
ATOM 2155 O O . SER B 1 149 ? 30.666 24.280 -22.034 1.00 77.23 169 SER B O 1
ATOM 2158 N N . LYS B 1 150 ? 30.134 26.171 -23.105 1.00 75.25 170 LYS B N 1
ATOM 2159 C CA . LYS B 1 150 ? 31.160 26.956 -22.466 1.00 78.95 170 LYS B CA 1
ATOM 2160 C C . LYS B 1 150 ? 30.605 28.235 -21.908 1.00 76.12 170 LYS B C 1
ATOM 2161 O O . LYS B 1 150 ? 29.464 28.511 -22.140 1.00 71.47 170 LYS B O 1
ATOM 2167 N N . PRO B 1 151 ? 31.432 29.034 -21.193 1.00 77.69 171 PRO B N 1
ATOM 2168 C CA . PRO B 1 151 ? 30.923 30.313 -20.704 1.00 73.84 171 PRO B CA 1
ATOM 2169 C C . PRO B 1 151 ? 30.593 31.271 -21.864 1.00 73.29 171 PRO B C 1
ATOM 2170 O O . PRO B 1 151 ? 31.235 31.209 -22.911 1.00 77.47 171 PRO B O 1
ATOM 2174 N N . PHE B 1 152 ? 29.613 32.147 -21.666 1.00 69.77 172 PHE B N 1
ATOM 2175 C CA . PHE B 1 152 ? 29.216 33.104 -22.701 1.00 65.33 172 PHE B CA 1
ATOM 2176 C C . PHE B 1 152 ? 28.607 34.379 -22.130 1.00 64.51 172 PHE B C 1
ATOM 2177 O O . PHE B 1 152 ? 28.074 34.390 -21.017 1.00 64.75 172 PHE B O 1
ATOM 2185 N N . GLY B 1 153 ? 28.700 35.450 -22.912 1.00 66.94 173 GLY B N 1
ATOM 2186 C CA . GLY B 1 153 ? 28.154 36.764 -22.562 1.00 65.62 173 GLY B CA 1
ATOM 2187 C C . GLY B 1 153 ? 27.081 37.116 -23.579 1.00 67.68 173 GLY B C 1
ATOM 2188 O O . GLY B 1 153 ? 26.725 36.283 -24.416 1.00 63.02 173 GLY B O 1
ATOM 2189 N N . LYS B 1 154 ? 26.570 38.347 -23.507 1.00 73.68 174 LYS B N 1
ATOM 2190 C CA . LYS B 1 154 ? 25.536 38.847 -24.440 1.00 79.57 174 LYS B CA 1
ATOM 2191 C C . LYS B 1 154 ? 25.991 38.742 -25.900 1.00 80.94 174 LYS B C 1
ATOM 2192 O O . LYS B 1 154 ? 25.285 38.175 -26.740 1.00 78.33 174 LYS B O 1
ATOM 2198 N N . GLU B 1 155 ? 27.184 39.274 -26.178 1.00 87.13 175 GLU B N 1
ATOM 2199 C CA . GLU B 1 155 ? 27.783 39.275 -27.531 1.00 93.40 175 GLU B CA 1
ATOM 2200 C C . GLU B 1 155 ? 27.890 37.887 -28.176 1.00 85.80 175 GLU B C 1
ATOM 2201 O O . GLU B 1 155 ? 27.711 37.743 -29.377 1.00 86.82 175 GLU B O 1
ATOM 2207 N N . ASP B 1 156 ? 28.180 36.878 -27.363 1.00 78.24 176 ASP B N 1
ATOM 2208 C CA . ASP B 1 156 ? 28.354 35.507 -27.839 1.00 75.98 176 ASP B CA 1
ATOM 2209 C C . ASP B 1 156 ? 27.074 34.756 -28.217 1.00 73.16 176 ASP B C 1
ATOM 2210 O O . ASP B 1 156 ? 27.167 33.721 -28.867 1.00 68.00 176 ASP B O 1
ATOM 2215 N N . ILE B 1 157 ? 25.894 35.256 -27.835 1.00 76.35 177 ILE B N 1
ATOM 2216 C CA . ILE B 1 157 ? 24.619 34.539 -28.115 1.00 79.08 177 ILE B CA 1
ATOM 2217 C C . ILE B 1 157 ? 24.340 34.186 -29.590 1.00 82.22 177 ILE B C 1
ATOM 2218 O O . ILE B 1 157 ? 24.071 33.017 -29.889 1.00 82.97 177 ILE B O 1
ATOM 2223 N N . PRO B 1 158 ? 24.379 35.176 -30.507 1.00 86.18 178 PRO B N 1
ATOM 2224 C CA . PRO B 1 158 ? 24.136 34.841 -31.925 1.00 87.17 178 PRO B CA 1
ATOM 2225 C C . PRO B 1 158 ? 25.092 33.774 -32.492 1.00 88.33 178 PRO B C 1
ATOM 2226 O O . PRO B 1 158 ? 24.682 32.959 -33.319 1.00 91.79 178 PRO B O 1
ATOM 2230 N N . ASN B 1 159 ? 26.346 33.785 -32.039 1.00 88.00 179 ASN B N 1
ATOM 2231 C CA . ASN B 1 159 ? 27.369 32.827 -32.496 1.00 90.44 179 ASN B CA 1
ATOM 2232 C C . ASN B 1 159 ? 27.168 31.405 -31.970 1.00 86.01 179 ASN B C 1
ATOM 2233 O O . ASN B 1 159 ? 27.766 30.465 -32.499 1.00 82.71 179 ASN B O 1
ATOM 2238 N N . LEU B 1 160 ? 26.332 31.251 -30.941 1.00 81.71 180 LEU B N 1
ATOM 2239 C CA . LEU B 1 160 ? 26.073 29.943 -30.320 1.00 80.27 180 LEU B CA 1
ATOM 2240 C C . LEU B 1 160 ? 24.833 29.241 -30.846 1.00 78.70 180 LEU B C 1
ATOM 2241 O O . LEU B 1 160 ? 24.441 28.193 -30.318 1.00 76.00 180 LEU B O 1
ATOM 2246 N N . LYS B 1 161 ? 24.221 29.784 -31.893 1.00 81.68 181 LYS B N 1
ATOM 2247 C CA . LYS B 1 161 ? 23.032 29.183 -32.435 1.00 84.33 181 LYS B CA 1
ATOM 2248 C C . LYS B 1 161 ? 23.367 27.883 -33.171 1.00 84.05 181 LYS B C 1
ATOM 2249 O O . LYS B 1 161 ? 24.213 27.847 -34.067 1.00 82.66 181 LYS B O 1
ATOM 2255 N N . ILE B 1 162 ? 22.735 26.809 -32.701 1.00 88.66 182 ILE B N 1
ATOM 2256 C CA . ILE B 1 162 ? 22.924 25.467 -33.237 1.00 97.72 182 ILE B CA 1
ATOM 2257 C C . ILE B 1 162 ? 21.616 24.691 -33.404 1.00 108.07 182 ILE B C 1
ATOM 2258 O O . ILE B 1 162 ? 21.634 23.457 -33.444 1.00 116.41 182 ILE B O 1
ATOM 2263 N N . ASN B 1 163 ? 20.490 25.403 -33.528 1.00 111.71 183 ASN B N 1
ATOM 2264 C CA . ASN B 1 163 ? 19.183 24.752 -33.691 1.00 113.16 183 ASN B CA 1
ATOM 2265 C C . ASN B 1 163 ? 19.269 23.641 -34.718 1.00 113.79 183 ASN B C 1
ATOM 2266 O O . ASN B 1 163 ? 18.943 22.478 -34.447 1.00 105.13 183 ASN B O 1
ATOM 2271 N N . ASN B 1 164 ? 19.776 24.023 -35.880 1.00 116.21 184 ASN B N 1
ATOM 2272 C CA . ASN B 1 164 ? 19.917 23.147 -36.993 1.00 115.01 184 ASN B CA 1
ATOM 2273 C C . ASN B 1 164 ? 20.978 23.848 -37.848 1.00 118.82 184 ASN B C 1
ATOM 2274 O O . ASN B 1 164 ? 20.807 24.169 -39.024 1.00 125.11 184 ASN B O 1
ATOM 2280 N N . ASP C 1 20 ? 27.310 63.583 10.569 1.00 154.81 40 ASP C N 1
ATOM 2281 C CA . ASP C 1 20 ? 27.643 62.128 10.580 1.00 152.69 40 ASP C CA 1
ATOM 2282 C C . ASP C 1 20 ? 29.101 61.880 11.033 1.00 144.63 40 ASP C C 1
ATOM 2283 O O . ASP C 1 20 ? 30.003 61.621 10.218 1.00 140.36 40 ASP C O 1
ATOM 2288 N N . LEU C 1 21 ? 29.288 61.949 12.351 1.00 141.61 41 LEU C N 1
ATOM 2289 C CA . LEU C 1 21 ? 30.609 61.752 12.996 1.00 142.16 41 LEU C CA 1
ATOM 2290 C C . LEU C 1 21 ? 30.540 61.483 14.504 1.00 138.80 41 LEU C C 1
ATOM 2291 O O . LEU C 1 21 ? 29.464 61.300 15.086 1.00 145.71 41 LEU C O 1
ATOM 2296 N N . ILE C 1 22 ? 31.721 61.383 15.108 1.00 134.65 42 ILE C N 1
ATOM 2297 C CA . ILE C 1 22 ? 31.846 61.151 16.549 1.00 134.10 42 ILE C CA 1
ATOM 2298 C C . ILE C 1 22 ? 32.314 62.439 17.235 1.00 131.19 42 ILE C C 1
ATOM 2299 O O . ILE C 1 22 ? 31.950 62.688 18.382 1.00 129.84 42 ILE C O 1
ATOM 2304 N N . GLY C 1 23 ? 33.127 63.239 16.540 1.00 127.16 43 GLY C N 1
ATOM 2305 C CA . GLY C 1 23 ? 33.624 64.501 17.103 1.00 117.55 43 GLY C CA 1
ATOM 2306 C C . GLY C 1 23 ? 34.703 64.290 18.159 1.00 115.09 43 GLY C C 1
ATOM 2307 O O . GLY C 1 23 ? 35.168 63.154 18.347 1.00 125.67 43 GLY C O 1
ATOM 2308 N N . ASP C 1 24 ? 35.092 65.365 18.863 1.00 106.79 44 ASP C N 1
ATOM 2309 C CA . ASP C 1 24 ? 36.138 65.287 19.908 1.00 102.11 44 ASP C CA 1
ATOM 2310 C C . ASP C 1 24 ? 35.720 64.409 21.073 1.00 91.74 44 ASP C C 1
ATOM 2311 O O . ASP C 1 24 ? 34.575 64.444 21.533 1.00 94.84 44 ASP C O 1
ATOM 2316 N N . ILE C 1 25 ? 36.682 63.628 21.551 1.00 81.78 45 ILE C N 1
ATOM 2317 C CA . ILE C 1 25 ? 36.436 62.644 22.575 1.00 77.62 45 ILE C CA 1
ATOM 2318 C C . ILE C 1 25 ? 37.398 62.848 23.760 1.00 73.57 45 ILE C C 1
ATOM 2319 O O . ILE C 1 25 ? 38.604 62.833 23.607 1.00 67.98 45 ILE C O 1
ATOM 2324 N N . ASP C 1 26 ? 36.839 63.043 24.941 1.00 67.27 46 ASP C N 1
ATOM 2325 C CA . ASP C 1 26 ? 37.625 63.241 26.149 1.00 69.20 46 ASP C CA 1
ATOM 2326 C C . ASP C 1 26 ? 37.965 61.857 26.733 1.00 59.75 46 ASP C C 1
ATOM 2327 O O . ASP C 1 26 ? 37.069 61.146 27.191 1.00 66.21 46 ASP C O 1
ATOM 2332 N N . LEU C 1 27 ? 39.251 61.492 26.710 1.00 52.26 47 LEU C N 1
ATOM 2333 C CA . LEU C 1 27 ? 39.712 60.184 27.195 1.00 53.00 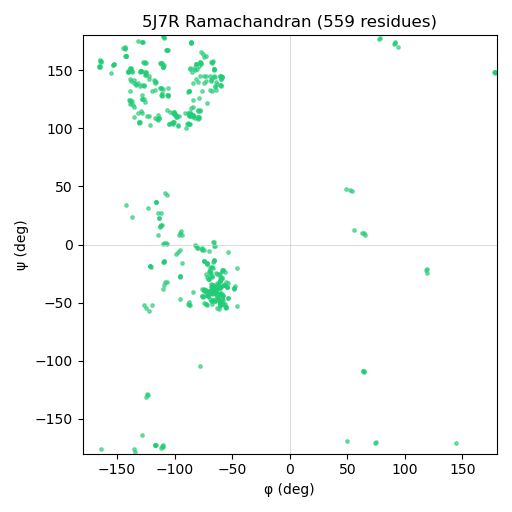47 LEU C CA 1
ATOM 2334 C C . LEU C 1 27 ? 40.800 60.313 28.252 1.00 51.92 47 LEU C C 1
ATOM 2335 O O . LEU C 1 27 ? 41.567 61.274 28.245 1.00 51.62 47 LEU C O 1
ATOM 2340 N N . SER C 1 28 ? 40.829 59.367 29.193 1.00 50.95 48 SER C N 1
ATOM 2341 C CA . SER C 1 28 ? 41.825 59.387 30.247 1.00 54.64 48 SER C CA 1
ATOM 2342 C C . SER C 1 28 ? 42.695 58.113 30.208 1.00 51.86 48 SER C C 1
ATOM 2343 O O . SER C 1 28 ? 42.185 57.000 30.050 1.00 52.86 48 SER C O 1
ATOM 2346 N N . LEU C 1 29 ? 44.011 58.311 30.286 1.00 45.20 49 LEU C N 1
ATOM 2347 C CA . LEU C 1 29 ? 44.981 57.236 30.289 1.00 49.52 49 LEU C CA 1
ATOM 2348 C C . LEU C 1 29 ? 45.609 57.178 31.675 1.00 53.72 49 LEU C C 1
ATOM 2349 O O . LEU C 1 29 ? 46.055 58.197 32.189 1.00 56.43 49 LEU C O 1
ATOM 2354 N N . TYR C 1 30 ? 45.614 55.999 32.290 1.00 58.41 50 TYR C N 1
ATOM 2355 C CA . TYR C 1 30 ? 46.206 55.816 33.622 1.00 56.05 50 TYR C CA 1
ATOM 2356 C C . TYR C 1 30 ? 47.573 55.198 33.518 1.00 58.19 50 TYR C C 1
ATOM 2357 O O . TYR C 1 30 ? 47.715 54.052 33.086 1.00 62.53 50 TYR C O 1
ATOM 2366 N N . PHE C 1 31 ? 48.582 55.973 33.907 1.00 56.86 51 PHE C N 1
ATOM 2367 C CA . PHE C 1 31 ? 49.963 55.520 33.885 1.00 55.72 51 PHE C CA 1
ATOM 2368 C C . PHE C 1 31 ? 50.482 55.340 35.300 1.00 58.77 51 PHE C C 1
ATOM 2369 O O . PHE C 1 31 ? 49.761 55.588 36.270 1.00 57.95 51 PHE C O 1
ATOM 2377 N N . ASP C 1 32 ? 51.734 54.912 35.408 1.00 60.10 52 ASP C N 1
ATOM 2378 C CA . ASP C 1 32 ? 52.346 54.660 36.698 1.00 70.14 52 ASP C CA 1
ATOM 2379 C C . ASP C 1 32 ? 52.818 55.969 37.341 1.00 70.91 52 ASP C C 1
ATOM 2380 O O . ASP C 1 32 ? 53.712 56.638 36.818 1.00 70.40 52 ASP C O 1
ATOM 2385 N N . GLY C 1 33 ? 52.205 56.320 38.472 1.00 72.94 53 GLY C N 1
ATOM 2386 C CA . GLY C 1 33 ? 52.552 57.530 39.215 1.00 76.76 53 GLY C CA 1
ATOM 2387 C C . GLY C 1 33 ? 53.159 57.197 40.569 1.00 83.58 53 GLY C C 1
ATOM 2388 O O . GLY C 1 33 ? 53.117 58.015 41.491 1.00 85.57 53 GLY C O 1
ATOM 2389 N N . THR C 1 34 ? 53.708 55.986 40.688 1.00 89.45 54 THR C N 1
ATOM 2390 C CA . THR C 1 34 ? 54.328 55.531 41.918 1.00 98.01 54 THR C CA 1
ATOM 2391 C C . THR C 1 34 ? 55.750 56.039 41.932 1.00 103.03 54 THR C C 1
ATOM 2392 O O . THR C 1 34 ? 56.390 55.984 40.897 1.00 105.61 54 THR C O 1
ATOM 2396 N N . LYS C 1 35 ? 56.241 56.511 43.078 1.00 111.19 55 LYS C N 1
ATOM 2397 C CA . LYS C 1 35 ? 57.645 56.952 43.203 1.00 118.27 55 LYS C CA 1
ATOM 2398 C C . LYS C 1 35 ? 58.263 56.201 44.392 1.00 122.91 55 LYS C C 1
ATOM 2399 O O . LYS C 1 35 ? 59.290 55.535 44.254 1.00 119.81 55 LYS C O 1
ATOM 2405 N N . ASP C 1 36 ? 57.591 56.255 45.542 1.00 131.56 56 ASP C N 1
ATOM 2406 C CA . ASP C 1 36 ? 58.113 55.572 46.782 1.00 134.94 56 ASP C CA 1
ATOM 2407 C C . ASP C 1 36 ? 58.099 54.005 46.831 1.00 138.67 56 ASP C C 1
ATOM 2408 O O . ASP C 1 36 ? 58.560 53.395 47.785 1.00 145.28 56 ASP C O 1
ATOM 2413 N N . GLU C 1 37 ? 57.522 53.372 45.827 1.00 141.27 57 GLU C N 1
ATOM 2414 C CA . GLU C 1 37 ? 57.469 51.882 45.711 1.00 143.59 57 GLU C CA 1
ATOM 2415 C C . GLU C 1 37 ? 56.841 51.090 46.888 1.00 146.55 57 GLU C C 1
ATOM 2416 O O . GLU C 1 37 ? 57.014 49.885 46.942 1.00 146.17 57 GLU C O 1
ATOM 2422 N N . GLN C 1 38 ? 56.158 51.743 47.834 1.00 144.47 58 GLN C N 1
ATOM 2423 C CA . GLN C 1 38 ? 55.497 51.024 48.940 1.00 146.56 58 GLN C CA 1
ATOM 2424 C C . GLN C 1 38 ? 54.055 50.823 48.530 1.00 140.85 58 GLN C C 1
ATOM 2425 O O . GLN C 1 38 ? 53.501 49.733 48.649 1.00 140.57 58 GLN C O 1
ATOM 2431 N N . ASN C 1 39 ? 53.457 51.901 48.048 1.00 134.62 59 ASN C N 1
ATOM 2432 C CA . ASN C 1 39 ? 52.072 51.895 47.603 1.00 131.53 59 ASN C CA 1
ATOM 2433 C C . ASN C 1 39 ? 51.972 52.136 46.115 1.00 117.59 59 ASN C C 1
ATOM 2434 O O . ASN C 1 39 ? 52.279 53.233 45.675 1.00 114.69 59 ASN C O 1
ATOM 2439 N N . PRO C 1 40 ? 51.549 51.113 45.335 1.00 107.10 60 PRO C N 1
ATOM 2440 C CA . PRO C 1 40 ? 51.423 51.320 43.894 1.00 96.06 60 PRO C CA 1
ATOM 2441 C C . PRO C 1 40 ? 50.298 52.312 43.612 1.00 90.93 60 PRO C C 1
ATOM 2442 O O . PRO C 1 40 ? 49.200 52.175 44.163 1.00 83.04 60 PRO C O 1
ATOM 2446 N N . LYS C 1 41 ? 50.589 53.293 42.755 1.00 86.18 61 LYS C N 1
ATOM 2447 C CA . LYS C 1 41 ? 49.648 54.360 42.430 1.00 83.56 61 LYS C CA 1
ATOM 2448 C C . LYS C 1 41 ? 49.611 54.698 40.942 1.00 75.55 61 LYS C C 1
ATOM 2449 O O . LYS C 1 41 ? 50.642 54.709 40.269 1.00 68.23 61 LYS C O 1
ATOM 2455 N N . ILE C 1 42 ? 48.407 54.962 40.442 1.00 71.30 62 ILE C N 1
ATOM 2456 C CA . ILE C 1 42 ? 48.202 55.316 39.043 1.00 69.05 62 ILE C CA 1
ATOM 2457 C C . ILE C 1 42 ? 47.627 56.725 38.966 1.00 66.08 62 ILE C C 1
ATOM 2458 O O . ILE C 1 42 ? 46.795 57.106 39.795 1.00 66.30 62 ILE C O 1
ATOM 2463 N N . GLU C 1 43 ? 48.070 57.491 37.968 1.00 65.10 63 GLU C N 1
ATOM 2464 C CA . GLU C 1 43 ? 47.621 58.865 37.806 1.00 65.44 63 GLU C CA 1
ATOM 2465 C C . GLU C 1 43 ? 47.080 59.017 36.392 1.00 60.52 63 GLU C C 1
ATOM 2466 O O . GLU C 1 43 ? 47.636 58.453 35.442 1.00 60.52 63 GLU C O 1
ATOM 2472 N N . GLN C 1 44 ? 46.064 59.847 36.236 1.00 59.55 64 GLN C N 1
ATOM 2473 C CA . GLN C 1 44 ? 45.464 60.052 34.932 1.00 61.24 64 GLN C CA 1
ATOM 2474 C C . GLN C 1 44 ? 46.169 61.096 34.090 1.00 57.87 64 GLN C C 1
ATOM 2475 O O . GLN C 1 44 ? 46.761 62.048 34.594 1.00 63.90 64 GLN C O 1
ATOM 2481 N N . GLN C 1 45 ? 46.122 60.868 32.788 1.00 53.90 65 GLN C N 1
ATOM 2482 C CA . GLN C 1 45 ? 46.637 61.779 31.813 1.00 50.98 65 GLN C CA 1
ATOM 2483 C C . GLN C 1 45 ? 45.490 61.858 30.832 1.00 49.29 65 GLN C C 1
ATOM 2484 O O . GLN C 1 45 ? 45.149 60.875 30.183 1.00 48.62 65 GLN C O 1
ATOM 2490 N N . GLU C 1 46 ? 44.879 63.029 30.767 1.00 48.73 66 GLU C N 1
ATOM 2491 C CA . GLU C 1 46 ? 43.783 63.279 29.899 1.00 49.20 66 GLU C CA 1
ATOM 2492 C C . GLU C 1 46 ? 44.287 63.590 28.492 1.00 47.48 66 GLU C C 1
ATOM 2493 O O . GLU C 1 46 ? 45.357 64.169 28.309 1.00 44.04 66 GLU C O 1
ATOM 2499 N N . ILE C 1 47 ? 43.544 63.101 27.507 1.00 46.98 67 ILE C N 1
ATOM 2500 C CA . ILE C 1 47 ? 43.845 63.348 26.101 1.00 49.65 67 ILE C CA 1
ATOM 2501 C C . ILE C 1 47 ? 42.582 63.667 25.350 1.00 50.31 67 ILE C C 1
ATOM 2502 O O . ILE C 1 47 ? 41.497 63.128 25.658 1.00 56.50 67 ILE C O 1
ATOM 2507 N N . LEU C 1 48 ? 42.773 64.488 24.324 1.00 49.09 68 LEU C N 1
ATOM 2508 C CA . LEU C 1 48 ? 41.680 64.927 23.466 1.00 52.30 68 LEU C CA 1
ATOM 2509 C C . LEU C 1 48 ? 41.895 64.593 22.016 1.00 51.83 68 LEU C C 1
ATOM 2510 O O . LEU C 1 48 ? 42.718 65.219 21.359 1.00 55.94 68 LEU C O 1
ATOM 2515 N N . VAL C 1 49 ? 41.091 63.661 21.521 1.00 70.07 69 VAL C N 1
ATOM 2516 C CA . VAL C 1 49 ? 41.174 63.195 20.138 1.00 71.64 69 VAL C CA 1
ATOM 2517 C C . VAL C 1 49 ? 39.808 63.210 19.444 1.00 67.72 69 VAL C C 1
ATOM 2518 O O . VAL C 1 49 ? 38.754 63.097 20.099 1.00 69.44 69 VAL C O 1
ATOM 2522 N N . ASP C 1 50 ? 39.817 63.455 18.141 1.00 69.23 70 ASP C N 1
ATOM 2523 C CA . ASP C 1 50 ? 38.547 63.391 17.401 1.00 73.73 70 ASP C CA 1
ATOM 2524 C C . ASP C 1 50 ? 38.373 61.931 16.994 1.00 64.81 70 ASP C C 1
ATOM 2525 O O . ASP C 1 50 ? 39.335 61.163 16.867 1.00 58.44 70 ASP C O 1
ATOM 2530 N N . GLY C 1 51 ? 37.125 61.535 16.870 1.00 64.90 71 GLY C N 1
ATOM 2531 C CA . GLY C 1 51 ? 36.775 60.173 16.496 1.00 63.29 71 GLY C CA 1
ATOM 2532 C C . GLY C 1 51 ? 37.428 59.705 15.228 1.00 62.55 71 GLY C C 1
ATOM 2533 O O . GLY C 1 51 ? 37.755 58.523 15.105 1.00 61.92 71 GLY C O 1
ATOM 2534 N N . ASP C 1 52 ? 37.640 60.631 14.300 1.00 63.56 72 ASP C N 1
ATOM 2535 C CA . ASP C 1 52 ? 38.271 60.297 13.034 1.00 68.37 72 ASP C CA 1
ATOM 2536 C C . ASP C 1 52 ? 39.697 59.724 13.180 1.00 65.40 72 ASP C C 1
ATOM 2537 O O . ASP C 1 52 ? 40.057 58.820 12.425 1.00 65.56 72 ASP C O 1
ATOM 2542 N N . GLU C 1 53 ? 40.495 60.218 14.136 1.00 64.90 73 GLU C N 1
ATOM 2543 C CA . GLU C 1 53 ? 41.842 59.660 14.340 1.00 64.37 73 GLU C CA 1
ATOM 2544 C C . GLU C 1 53 ? 41.768 58.268 14.916 1.00 59.10 73 GLU C C 1
ATOM 2545 O O . GLU C 1 53 ? 42.532 57.404 14.524 1.00 59.72 73 GLU C O 1
ATOM 2551 N N . ILE C 1 54 ? 40.846 58.051 15.842 1.00 56.27 74 ILE C N 1
ATOM 2552 C CA . ILE C 1 54 ? 40.674 56.750 16.457 1.00 57.79 74 ILE C CA 1
ATOM 2553 C C . ILE C 1 54 ? 40.221 55.721 15.433 1.00 56.56 74 ILE C C 1
ATOM 2554 O O . ILE C 1 54 ? 40.703 54.582 15.421 1.00 54.25 74 ILE C O 1
ATOM 2559 N N . LEU C 1 55 ? 39.304 56.139 14.573 1.00 59.20 75 LEU C N 1
ATOM 2560 C CA . LEU C 1 55 ? 38.776 55.265 13.533 1.00 59.72 75 LEU C CA 1
ATOM 2561 C C . LEU C 1 55 ? 39.848 54.975 12.491 1.00 59.13 75 LEU C C 1
ATOM 2562 O O . LEU C 1 55 ? 40.064 53.814 12.118 1.00 58.03 75 LEU C O 1
ATOM 2567 N N . GLY C 1 56 ? 40.532 56.027 12.041 1.00 58.86 76 GLY C N 1
ATOM 2568 C CA . GLY C 1 56 ? 41.597 55.884 11.041 1.00 58.51 76 GLY C CA 1
ATOM 2569 C C . GLY C 1 56 ? 42.693 54.972 11.554 1.00 57.59 76 GLY C C 1
ATOM 2570 O O . GLY C 1 56 ? 43.176 54.089 10.849 1.00 55.28 76 GLY C O 1
ATOM 2571 N N . GLN C 1 57 ? 43.046 55.163 12.816 1.00 59.11 77 GLN C N 1
ATOM 2572 C CA . GLN C 1 57 ? 44.063 54.347 13.446 1.00 59.43 77 GLN C CA 1
ATOM 2573 C C . GLN C 1 57 ? 43.639 52.880 13.448 1.00 56.34 77 GLN C C 1
ATOM 2574 O O . GLN C 1 57 ? 44.449 51.993 13.165 1.00 56.06 77 GLN C O 1
ATOM 2580 N N . TYR C 1 58 ? 42.364 52.635 13.731 1.00 53.85 78 TYR C N 1
ATOM 2581 C CA . TYR C 1 58 ? 41.838 51.269 13.758 1.00 54.87 78 TYR C CA 1
ATOM 2582 C C . TYR C 1 58 ? 41.921 50.641 12.355 1.00 53.49 78 TYR C C 1
ATOM 2583 O O . TYR C 1 58 ? 42.334 49.486 12.211 1.00 52.47 78 TYR C O 1
ATOM 2592 N N . LEU C 1 59 ? 41.555 51.426 11.341 1.00 51.12 79 LEU C N 1
ATOM 2593 C CA . LEU C 1 59 ? 41.579 50.969 9.953 1.00 51.93 79 LEU C CA 1
ATOM 2594 C C . LEU C 1 59 ? 42.975 50.578 9.498 1.00 53.38 79 LEU C C 1
ATOM 2595 O O . LEU C 1 59 ? 43.141 49.519 8.902 1.00 49.59 79 LEU C O 1
ATOM 2600 N N . ILE C 1 60 ? 43.971 51.419 9.788 1.00 56.73 80 ILE C N 1
ATOM 2601 C CA . ILE C 1 60 ? 45.350 51.112 9.402 1.00 59.25 80 ILE C CA 1
ATOM 2602 C C . ILE C 1 60 ? 45.823 49.867 10.125 1.00 60.09 80 ILE C C 1
ATOM 2603 O O . ILE C 1 60 ? 46.534 49.048 9.551 1.00 61.16 80 ILE C O 1
ATOM 2608 N N . GLN C 1 61 ? 45.450 49.735 11.391 1.00 62.34 81 GLN C N 1
ATOM 2609 C CA . GLN C 1 61 ? 45.802 48.553 12.159 1.00 65.79 81 GLN C CA 1
ATOM 2610 C C . GLN C 1 61 ? 45.150 47.318 11.535 1.00 62.12 81 GLN C C 1
ATOM 2611 O O . GLN C 1 61 ? 45.770 46.258 11.465 1.00 60.37 81 GLN C O 1
ATOM 2617 N N . ALA C 1 62 ? 43.925 47.479 11.028 1.00 60.15 82 ALA C N 1
ATOM 2618 C CA . ALA C 1 62 ? 43.208 46.369 10.389 1.00 58.34 82 ALA C CA 1
ATOM 2619 C C . ALA C 1 62 ? 43.870 45.955 9.076 1.00 56.86 82 ALA C C 1
ATOM 2620 O O . ALA C 1 62 ? 43.900 44.776 8.756 1.00 56.18 82 ALA C O 1
ATOM 2622 N N . LEU C 1 63 ? 44.392 46.928 8.320 1.00 58.45 83 LEU C N 1
ATOM 2623 C CA . LEU C 1 63 ? 45.087 46.638 7.057 1.00 59.75 83 LEU C CA 1
ATOM 2624 C C . LEU C 1 63 ? 46.368 45.863 7.323 1.00 64.09 83 LEU C C 1
ATOM 2625 O O . LEU C 1 63 ? 46.690 44.934 6.595 1.00 65.74 83 LEU C O 1
ATOM 2630 N N . ILE C 1 64 ? 47.084 46.235 8.382 1.00 68.86 84 ILE C N 1
ATOM 2631 C CA . ILE C 1 64 ? 48.343 45.564 8.753 1.00 71.42 84 ILE C CA 1
ATOM 2632 C C . ILE C 1 64 ? 48.078 44.122 9.171 1.00 72.22 84 ILE C C 1
ATOM 2633 O O . ILE C 1 64 ? 48.870 43.244 8.873 1.00 72.32 84 ILE C O 1
ATOM 2638 N N . GLN C 1 65 ? 46.960 43.884 9.862 1.00 75.82 85 GLN C N 1
ATOM 2639 C CA . GLN C 1 65 ? 46.600 42.518 10.287 1.00 78.33 85 GLN C CA 1
ATOM 2640 C C . GLN C 1 65 ? 46.366 41.614 9.079 1.00 77.30 85 GLN C C 1
ATOM 2641 O O . GLN C 1 65 ? 46.525 40.402 9.182 1.00 85.88 85 GLN C O 1
ATOM 2647 N N . GLY C 1 66 ? 45.994 42.208 7.945 1.00 72.70 86 GLY C N 1
ATOM 2648 C CA . GLY C 1 66 ? 45.798 41.459 6.709 1.00 76.61 86 GLY C CA 1
ATOM 2649 C C . GLY C 1 66 ? 44.395 40.956 6.451 1.00 73.93 86 GLY C C 1
ATOM 2650 O O . GLY C 1 66 ? 43.519 41.077 7.307 1.00 73.98 86 GLY C O 1
ATOM 2651 N N . PRO C 1 67 ? 44.174 40.392 5.250 1.00 71.73 87 PRO C N 1
ATOM 2652 C CA . PRO C 1 67 ? 42.861 39.881 4.866 1.00 68.89 87 PRO C CA 1
ATOM 2653 C C . PRO C 1 67 ? 42.528 38.562 5.527 1.00 66.37 87 PRO C C 1
ATOM 2654 O O . PRO C 1 67 ? 43.410 37.898 6.049 1.00 64.97 87 PRO C O 1
ATOM 2658 N N . SER C 1 68 ? 41.249 38.201 5.503 1.00 63.84 88 SER C N 1
ATOM 2659 C CA . SER C 1 68 ? 40.791 36.937 6.050 1.00 64.52 88 SER C CA 1
ATOM 2660 C C . SER C 1 68 ? 41.461 35.755 5.359 1.00 66.37 88 SER C C 1
ATOM 2661 O O . SER C 1 68 ? 41.578 35.746 4.141 1.00 60.16 88 SER C O 1
ATOM 2664 N N . GLN C 1 69 ? 41.862 34.759 6.149 1.00 71.72 89 GLN C N 1
ATOM 2665 C CA . GLN C 1 69 ? 42.510 33.555 5.636 1.00 76.29 89 GLN C CA 1
ATOM 2666 C C . GLN C 1 69 ? 41.506 32.719 4.855 1.00 78.26 89 GLN C C 1
ATOM 2667 O O . GLN C 1 69 ? 41.891 31.884 4.041 1.00 76.03 89 GLN C O 1
ATOM 2673 N N . LYS C 1 70 ? 40.220 32.955 5.117 1.00 76.63 90 LYS C N 1
ATOM 2674 C CA . LYS C 1 70 ? 39.143 32.253 4.431 1.00 78.24 90 LYS C CA 1
ATOM 2675 C C . LYS C 1 70 ? 38.840 32.849 3.057 1.00 77.16 90 LYS C C 1
ATOM 2676 O O . LYS C 1 70 ? 37.975 32.339 2.341 1.00 78.85 90 LYS C O 1
ATOM 2682 N N . GLY C 1 71 ? 39.553 33.914 2.690 1.00 74.60 91 GLY C N 1
ATOM 2683 C CA . GLY C 1 71 ? 39.371 34.565 1.393 1.00 75.70 91 GLY C CA 1
ATOM 2684 C C . GLY C 1 71 ? 40.569 34.349 0.485 1.00 76.76 91 GLY C C 1
ATOM 2685 O O . GLY C 1 71 ? 41.495 33.626 0.823 1.00 77.63 91 GLY C O 1
ATOM 2686 N N . SER C 1 72 ? 40.549 35.022 -0.656 1.00 77.64 92 SER C N 1
ATOM 2687 C CA . SER C 1 72 ? 41.595 34.922 -1.661 1.00 82.89 92 SER C CA 1
ATOM 2688 C C . SER C 1 72 ? 42.463 36.172 -1.793 1.00 84.57 92 SER C C 1
ATOM 2689 O O . SER C 1 72 ? 43.372 36.205 -2.620 1.00 85.81 92 SER C O 1
ATOM 2692 N N . LEU C 1 73 ? 42.196 37.195 -0.984 1.00 86.04 93 LEU C N 1
ATOM 2693 C CA . LEU C 1 73 ? 42.940 38.449 -1.075 1.00 80.51 93 LEU C CA 1
ATOM 2694 C C . LEU C 1 73 ? 44.323 38.348 -0.445 1.00 80.20 93 LEU C C 1
ATOM 2695 O O . LEU C 1 73 ? 44.559 37.507 0.421 1.00 81.22 93 LEU C O 1
ATOM 2700 N N . ALA C 1 74 ? 45.231 39.202 -0.910 1.00 75.30 94 ALA C N 1
ATOM 2701 C CA . ALA C 1 74 ? 46.596 39.240 -0.419 1.00 78.78 94 ALA C CA 1
ATOM 2702 C C . ALA C 1 74 ? 46.852 40.511 0.396 1.00 76.88 94 ALA C C 1
ATOM 2703 O O . ALA C 1 74 ? 46.201 41.532 0.176 1.00 75.91 94 ALA C O 1
ATOM 2705 N N . PRO C 1 75 ? 47.807 40.449 1.339 1.00 77.57 95 PRO C N 1
ATOM 2706 C CA . PRO C 1 75 ? 48.129 41.627 2.139 1.00 78.69 95 PRO C CA 1
ATOM 2707 C C . PRO C 1 75 ? 48.788 42.756 1.326 1.00 80.84 95 PRO C C 1
ATOM 2708 O O . PRO C 1 75 ? 49.359 42.512 0.248 1.00 80.21 95 PRO C O 1
ATOM 2712 N N . ILE C 1 76 ? 48.676 43.977 1.846 1.00 76.05 96 ILE C N 1
ATOM 2713 C CA . ILE C 1 76 ? 49.246 45.179 1.214 1.00 79.11 96 ILE C CA 1
ATOM 2714 C C . ILE C 1 76 ? 50.456 45.748 1.970 1.00 83.71 96 ILE C C 1
ATOM 2715 O O . ILE C 1 76 ? 51.174 46.593 1.434 1.00 80.73 96 ILE C O 1
ATOM 2720 N N . LEU C 1 77 ? 50.650 45.303 3.215 1.00 85.09 97 LEU C N 1
ATOM 2721 C CA . LEU C 1 77 ? 51.777 45.719 4.049 1.00 91.34 97 LEU C CA 1
ATOM 2722 C C . LEU C 1 77 ? 52.306 44.488 4.769 1.00 93.08 97 LEU C C 1
ATOM 2723 O O . LEU C 1 77 ? 51.546 43.560 5.018 1.00 87.72 97 LEU C O 1
ATOM 2728 N N . PRO C 1 78 ? 53.613 44.465 5.089 1.00 94.65 98 PRO C N 1
ATOM 2729 C CA . PRO C 1 78 ? 54.168 43.316 5.808 1.00 99.14 98 PRO C CA 1
ATOM 2730 C C . PRO C 1 78 ? 53.467 43.103 7.152 1.00 100.02 98 PRO C C 1
ATOM 2731 O O . PRO C 1 78 ? 53.103 44.078 7.806 1.00 103.27 98 PRO C O 1
ATOM 2735 N N . LYS C 1 79 ? 53.300 41.842 7.551 1.00 105.17 99 LYS C N 1
ATOM 2736 C CA . LYS C 1 79 ? 52.630 41.481 8.817 1.00 105.55 99 LYS C CA 1
ATOM 2737 C C . LYS C 1 79 ? 53.341 42.057 10.048 1.00 104.36 99 LYS C C 1
ATOM 2738 O O . LYS C 1 79 ? 52.696 42.468 11.011 1.00 102.87 99 LYS C O 1
ATOM 2744 N N . ASP C 1 80 ? 54.669 42.110 9.997 1.00 111.26 100 ASP C N 1
ATOM 2745 C CA . ASP C 1 80 ? 55.461 42.622 11.123 1.00 113.82 100 ASP C CA 1
ATOM 2746 C C . ASP C 1 80 ? 55.445 44.166 11.236 1.00 103.78 100 ASP C C 1
ATOM 2747 O O . ASP C 1 80 ? 56.006 44.724 12.190 1.00 108.40 100 ASP C O 1
ATOM 2752 N N . THR C 1 81 ? 54.823 44.847 10.267 1.00 90.44 101 THR C N 1
ATOM 2753 C CA . THR C 1 81 ? 54.734 46.311 10.286 1.00 84.89 101 THR C CA 1
ATOM 2754 C C . THR C 1 81 ? 54.011 46.754 11.549 1.00 84.07 101 THR C C 1
ATOM 2755 O O . THR C 1 81 ? 53.081 46.084 12.001 1.00 87.03 101 THR C O 1
ATOM 2759 N N . LYS C 1 82 ? 54.455 47.865 12.130 1.00 84.30 102 LYS C N 1
ATOM 2760 C CA . LYS C 1 82 ? 53.825 48.393 13.339 1.00 79.04 102 LYS C CA 1
ATOM 2761 C C . LYS C 1 82 ? 53.444 49.856 13.111 1.00 74.89 102 LYS C C 1
ATOM 2762 O O . LYS C 1 82 ? 54.183 50.625 12.485 1.00 75.57 102 LYS C O 1
ATOM 2768 N N . LEU C 1 83 ? 52.250 50.218 13.558 1.00 71.25 103 LEU C N 1
ATOM 2769 C CA . LEU C 1 83 ? 51.772 51.580 13.430 1.00 71.26 103 LEU C CA 1
ATOM 2770 C C . LEU C 1 83 ? 52.338 52.370 14.611 1.00 71.16 103 LEU C C 1
ATOM 2771 O O . LEU C 1 83 ? 51.953 52.139 15.753 1.00 72.33 103 LEU C O 1
ATOM 2776 N N . LEU C 1 84 ? 53.258 53.292 14.336 1.00 72.76 104 LEU C N 1
ATOM 2777 C CA . LEU C 1 84 ? 53.865 54.107 15.397 1.00 74.64 104 LEU C CA 1
ATOM 2778 C C . LEU C 1 84 ? 52.904 55.191 15.869 1.00 72.33 104 LEU C C 1
ATOM 2779 O O . LEU C 1 84 ? 52.757 55.421 17.069 1.00 74.08 104 LEU C O 1
ATOM 2784 N N . SER C 1 85 ? 52.253 55.863 14.922 1.00 69.89 105 SER C N 1
ATOM 2785 C CA . SER C 1 85 ? 51.274 56.895 15.258 1.00 66.74 105 SER C CA 1
ATOM 2786 C C . SER C 1 85 ? 50.401 57.229 14.065 1.00 62.01 105 SER C C 1
ATOM 2787 O O . SER C 1 85 ? 50.782 56.995 12.917 1.00 61.96 105 SER C O 1
ATOM 2790 N N . PHE C 1 86 ? 49.232 57.788 14.358 1.00 58.32 106 PHE C N 1
ATOM 2791 C CA . PHE C 1 86 ? 48.296 58.201 13.343 1.00 59.83 106 PHE C CA 1
ATOM 2792 C C . PHE C 1 86 ? 47.723 59.553 13.768 1.00 60.88 106 PHE C C 1
ATOM 2793 O O . PHE C 1 86 ? 47.170 59.671 14.845 1.00 58.36 106 PHE C O 1
ATOM 2801 N N . ASP C 1 87 ? 47.852 60.560 12.902 1.00 68.29 107 ASP C N 1
ATOM 2802 C CA . ASP C 1 87 ? 47.352 61.902 13.178 1.00 69.86 107 ASP C CA 1
ATOM 2803 C C . ASP C 1 87 ? 46.711 62.509 11.930 1.00 69.50 107 ASP C C 1
ATOM 2804 O O . ASP C 1 87 ? 47.109 62.208 10.814 1.00 70.40 107 ASP C O 1
ATOM 2809 N N . ILE C 1 88 ? 45.713 63.363 12.132 1.00 71.68 108 ILE C N 1
ATOM 2810 C CA . ILE C 1 88 ? 45.013 64.028 11.039 1.00 75.52 108 ILE C CA 1
ATOM 2811 C C . ILE C 1 88 ? 45.266 65.532 11.110 1.00 81.66 108 ILE C C 1
ATOM 2812 O O . ILE C 1 88 ? 44.765 66.208 12.001 1.00 82.99 108 ILE C O 1
ATOM 2817 N N . LYS C 1 89 ? 46.069 66.037 10.180 1.00 88.59 109 LYS C N 1
ATOM 2818 C CA . LYS C 1 89 ? 46.364 67.464 10.084 1.00 95.31 109 LYS C CA 1
ATOM 2819 C C . LYS C 1 89 ? 45.545 68.026 8.923 1.00 93.56 109 LYS C C 1
ATOM 2820 O O . LYS C 1 89 ? 45.875 67.807 7.760 1.00 90.96 109 LYS C O 1
ATOM 2826 N N . ASP C 1 90 ? 44.471 68.740 9.262 1.00 96.85 110 ASP C N 1
ATOM 2827 C CA . ASP C 1 90 ? 43.550 69.335 8.288 1.00 104.29 110 ASP C CA 1
ATOM 2828 C C . ASP C 1 90 ? 42.873 68.185 7.499 1.00 98.81 110 ASP C C 1
ATOM 2829 O O . ASP C 1 90 ? 42.055 67.464 8.070 1.00 97.65 110 ASP C O 1
ATOM 2834 N N . ASP C 1 91 ? 43.214 67.992 6.225 1.00 96.93 111 ASP C N 1
ATOM 2835 C CA . ASP C 1 91 ? 42.615 66.916 5.428 1.00 91.23 111 ASP C CA 1
ATOM 2836 C C . ASP C 1 91 ? 43.642 65.839 5.073 1.00 87.23 111 ASP C C 1
ATOM 2837 O O . ASP C 1 91 ? 43.404 65.019 4.183 1.00 84.60 111 ASP C O 1
ATOM 2842 N N . ILE C 1 92 ? 44.777 65.841 5.772 1.00 84.21 112 ILE C N 1
ATOM 2843 C CA . ILE C 1 92 ? 45.848 64.879 5.516 1.00 82.17 112 ILE C CA 1
ATOM 2844 C C . ILE C 1 92 ? 45.987 63.926 6.681 1.00 79.80 112 ILE C C 1
ATOM 2845 O O . ILE C 1 92 ? 45.995 64.351 7.836 1.00 75.43 112 ILE C O 1
ATOM 2850 N N . ALA C 1 93 ? 46.100 62.639 6.360 1.00 76.10 113 ALA C N 1
ATOM 2851 C CA . ALA C 1 93 ? 46.264 61.601 7.351 1.00 69.78 113 ALA C CA 1
ATOM 2852 C C . ALA C 1 93 ? 47.736 61.250 7.394 1.00 69.30 113 ALA C C 1
ATOM 2853 O O . ALA C 1 93 ? 48.281 60.718 6.424 1.00 65.95 113 ALA C O 1
ATOM 2855 N N . ILE C 1 94 ? 48.382 61.589 8.509 1.00 71.45 114 ILE C N 1
ATOM 2856 C CA . ILE C 1 94 ? 49.798 61.307 8.708 1.00 71.41 114 ILE C CA 1
ATOM 2857 C C . ILE C 1 94 ? 49.891 59.890 9.277 1.00 66.99 114 ILE C C 1
ATOM 2858 O O . ILE C 1 94 ? 49.621 59.663 10.462 1.00 66.48 114 ILE C O 1
ATOM 2863 N N . ILE C 1 95 ? 50.265 58.944 8.432 1.00 67.30 115 ILE C N 1
ATOM 2864 C CA . ILE C 1 95 ? 50.372 57.531 8.818 1.00 70.56 115 ILE C CA 1
ATOM 2865 C C . ILE C 1 95 ? 51.832 57.223 9.048 1.00 71.44 115 ILE C C 1
ATOM 2866 O O . ILE C 1 95 ? 52.607 57.088 8.099 1.00 77.53 115 ILE C O 1
ATOM 2871 N N . ASN C 1 96 ? 52.197 57.094 10.313 1.00 71.70 116 ASN C N 1
ATOM 2872 C CA . ASN C 1 96 ? 53.583 56.862 10.701 1.00 75.04 116 ASN C CA 1
ATOM 2873 C C . ASN C 1 96 ? 53.812 55.388 10.978 1.00 73.05 116 ASN C C 1
ATOM 2874 O O . ASN C 1 96 ? 53.341 54.860 11.979 1.00 69.39 116 ASN C O 1
ATOM 2879 N N . LEU C 1 97 ? 54.563 54.744 10.091 1.00 78.42 117 LEU C N 1
ATOM 2880 C CA . LEU C 1 97 ? 54.856 53.314 10.190 1.00 81.71 117 LEU C CA 1
ATOM 2881 C C . LEU C 1 97 ? 56.291 53.053 10.632 1.00 86.62 117 LEU C C 1
ATOM 2882 O O . LEU C 1 97 ? 57.117 53.960 10.652 1.00 91.29 117 LEU C O 1
ATOM 2887 N N . SER C 1 98 ? 56.569 51.802 10.993 1.00 87.66 118 SER C N 1
ATOM 2888 C CA . SER C 1 98 ? 57.898 51.390 11.417 1.00 92.07 118 SER C CA 1
ATOM 2889 C C . SER C 1 98 ? 58.729 51.017 10.186 1.00 95.63 118 SER C C 1
ATOM 2890 O O . SER C 1 98 ? 58.207 50.972 9.070 1.00 86.70 118 SER C O 1
ATOM 2893 N N . LYS C 1 99 ? 60.016 50.736 10.410 1.00 105.53 119 LYS C N 1
ATOM 2894 C CA . LYS C 1 99 ? 60.968 50.353 9.341 1.00 112.60 119 LYS C CA 1
ATOM 2895 C C . LYS C 1 99 ? 60.552 49.082 8.573 1.00 111.25 119 LYS C C 1
ATOM 2896 O O . LYS C 1 99 ? 60.873 48.944 7.392 1.00 109.07 119 LYS C O 1
ATOM 2902 N N . GLU C 1 100 ? 59.828 48.173 9.237 1.00 111.00 120 GLU C N 1
ATOM 2903 C CA . GLU C 1 100 ? 59.366 46.922 8.606 1.00 107.60 120 GLU C CA 1
ATOM 2904 C C . GLU C 1 100 ? 58.487 47.138 7.366 1.00 102.38 120 GLU C C 1
ATOM 2905 O O . GLU C 1 100 ? 58.385 46.253 6.531 1.00 100.28 120 GLU C O 1
ATOM 2911 N N . ALA C 1 101 ? 57.862 48.307 7.254 1.00 100.72 121 ALA C N 1
ATOM 2912 C CA . ALA C 1 101 ? 57.014 48.623 6.098 1.00 100.83 121 ALA C CA 1
ATOM 2913 C C . ALA C 1 101 ? 57.802 48.786 4.791 1.00 104.91 121 ALA C C 1
ATOM 2914 O O . ALA C 1 101 ? 57.237 48.635 3.708 1.00 99.35 121 ALA C O 1
ATOM 2916 N N . ILE C 1 102 ? 59.091 49.121 4.898 1.00 114.36 122 ILE C N 1
ATOM 2917 C CA . ILE C 1 102 ? 59.956 49.302 3.727 1.00 120.03 122 ILE C CA 1
ATOM 2918 C C . ILE C 1 102 ? 60.555 47.955 3.316 1.00 123.42 122 ILE C C 1
ATOM 2919 O O . ILE C 1 102 ? 61.374 47.384 4.038 1.00 125.82 122 ILE C O 1
ATOM 2924 N N . VAL C 1 103 ? 60.118 47.456 2.163 1.00 124.57 123 VAL C N 1
ATOM 2925 C CA . VAL C 1 103 ? 60.593 46.185 1.598 1.00 131.54 123 VAL C CA 1
ATOM 2926 C C . VAL C 1 103 ? 60.666 46.336 0.085 1.00 133.31 123 VAL C C 1
ATOM 2927 O O . VAL C 1 103 ? 60.166 47.317 -0.467 1.00 133.29 123 VAL C O 1
ATOM 2931 N N . ASN C 1 104 ? 61.292 45.374 -0.583 1.00 134.69 124 ASN C N 1
ATOM 2932 C CA . ASN C 1 104 ? 61.412 45.439 -2.033 1.00 136.18 124 ASN C CA 1
ATOM 2933 C C . ASN C 1 104 ? 60.098 44.933 -2.651 1.00 127.88 124 ASN C C 1
ATOM 2934 O O . ASN C 1 104 ? 59.664 43.817 -2.370 1.00 121.16 124 ASN C O 1
ATOM 2947 N N . SER C 1 106 ? 57.312 45.034 -6.304 1.00 113.85 126 SER C N 1
ATOM 2948 C CA . SER C 1 106 ? 57.133 45.272 -7.730 1.00 117.27 126 SER C CA 1
ATOM 2949 C C . SER C 1 106 ? 56.262 46.513 -7.852 1.00 116.40 126 SER C C 1
ATOM 2950 O O . SER C 1 106 ? 55.502 46.836 -6.931 1.00 115.07 126 SER C O 1
ATOM 2953 N N . ALA C 1 107 ? 56.353 47.205 -8.980 1.00 119.01 127 ALA C N 1
ATOM 2954 C CA . ALA C 1 107 ? 55.549 48.415 -9.187 1.00 118.22 127 ALA C CA 1
ATOM 2955 C C . ALA C 1 107 ? 54.039 48.158 -9.130 1.00 116.45 127 ALA C C 1
ATOM 2956 O O . ALA C 1 107 ? 53.280 49.030 -8.714 1.00 115.32 127 ALA C O 1
ATOM 2958 N N . THR C 1 108 ? 53.612 46.964 -9.538 1.00 117.32 128 THR C N 1
ATOM 2959 C CA . THR C 1 108 ? 52.192 46.614 -9.497 1.00 116.48 128 THR C CA 1
ATOM 2960 C C . THR C 1 108 ? 51.724 46.376 -8.061 1.00 111.34 128 THR C C 1
ATOM 2961 O O . THR C 1 108 ? 50.623 46.783 -7.695 1.00 107.25 128 THR C O 1
ATOM 2965 N N . LYS C 1 109 ? 52.564 45.720 -7.259 1.00 110.13 129 LYS C N 1
ATOM 2966 C CA . LYS C 1 109 ? 52.221 45.426 -5.873 1.00 106.05 129 LYS C CA 1
ATOM 2967 C C . LYS C 1 109 ? 52.242 46.705 -5.038 1.00 105.18 129 LYS C C 1
ATOM 2968 O O . LYS C 1 109 ? 51.323 46.946 -4.245 1.00 98.63 129 LYS C O 1
ATOM 2974 N N . GLU C 1 110 ? 53.271 47.529 -5.240 1.00 116.02 130 GLU C N 1
ATOM 2975 C CA . GLU C 1 110 ? 53.391 48.785 -4.511 1.00 114.93 130 GLU C CA 1
ATOM 2976 C C . GLU C 1 110 ? 52.237 49.723 -4.844 1.00 111.08 130 GLU C C 1
ATOM 2977 O O . GLU C 1 110 ? 51.748 50.432 -3.966 1.00 106.74 130 GLU C O 1
ATOM 2983 N N . GLN C 1 111 ? 51.799 49.733 -6.102 1.00 110.57 131 GLN C N 1
ATOM 2984 C CA . GLN C 1 111 ? 50.689 50.603 -6.492 1.00 108.57 131 GLN C CA 1
ATOM 2985 C C . GLN C 1 111 ? 49.394 50.155 -5.812 1.00 106.29 131 GLN C C 1
ATOM 2986 O O . GLN C 1 111 ? 48.572 50.990 -5.440 1.00 104.02 131 GLN C O 1
ATOM 2992 N N . ALA C 1 112 ? 49.221 48.843 -5.650 1.00 105.80 132 ALA C N 1
ATOM 2993 C CA . ALA C 1 112 ? 48.027 48.303 -4.998 1.00 101.00 132 ALA C CA 1
ATOM 2994 C C . ALA C 1 112 ? 48.028 48.693 -3.521 1.00 92.83 132 ALA C C 1
ATOM 2995 O O . ALA C 1 112 ? 46.986 49.004 -2.954 1.00 89.19 132 ALA C O 1
ATOM 2997 N N . THR C 1 113 ? 49.207 48.668 -2.912 1.00 91.85 133 THR C N 1
ATOM 2998 C CA . THR C 1 113 ? 49.360 49.037 -1.514 1.00 85.03 133 THR C CA 1
ATOM 2999 C C . THR C 1 113 ? 48.935 50.475 -1.282 1.00 82.66 133 THR C C 1
ATOM 3000 O O . THR C 1 113 ? 48.121 50.746 -0.407 1.00 81.86 133 THR C O 1
ATOM 3004 N N . LEU C 1 114 ? 49.470 51.393 -2.077 1.00 86.94 134 LEU C N 1
ATOM 3005 C CA . LEU C 1 114 ? 49.137 52.811 -1.924 1.00 85.21 134 LEU C CA 1
ATOM 3006 C C . LEU C 1 114 ? 47.654 53.072 -2.225 1.00 84.96 134 LEU C C 1
ATOM 3007 O O . LEU C 1 114 ? 47.009 53.851 -1.523 1.00 80.40 134 LEU C O 1
ATOM 3012 N N . GLU C 1 115 ? 47.115 52.417 -3.253 1.00 87.05 135 GLU C N 1
ATOM 3013 C CA . GLU C 1 115 ? 45.699 52.590 -3.594 1.00 88.24 135 GLU C CA 1
ATOM 3014 C C . GLU C 1 115 ? 44.810 51.994 -2.508 1.00 80.90 135 GLU C C 1
ATOM 3015 O O . GLU C 1 115 ? 43.743 52.523 -2.231 1.00 77.59 135 GLU C O 1
ATOM 3021 N N . GLY C 1 116 ? 45.266 50.902 -1.892 1.00 78.97 136 GLY C N 1
ATOM 3022 C CA . GLY C 1 116 ? 44.521 50.234 -0.822 1.00 78.47 136 GLY C CA 1
ATOM 3023 C C . GLY C 1 116 ? 44.441 51.065 0.444 1.00 75.14 136 GLY C C 1
ATOM 3024 O O . GLY C 1 116 ? 43.390 51.132 1.093 1.00 72.86 136 GLY C O 1
ATOM 3025 N N . ILE C 1 117 ? 45.554 51.706 0.800 1.00 76.43 137 ILE C N 1
ATOM 3026 C CA . ILE C 1 117 ? 45.610 52.560 1.995 1.00 71.09 137 ILE C CA 1
ATOM 3027 C C . ILE C 1 117 ? 44.698 53.763 1.764 1.00 71.16 137 ILE C C 1
ATOM 3028 O O . ILE C 1 117 ? 43.863 54.083 2.600 1.00 67.43 137 ILE C O 1
ATOM 3033 N N . ILE C 1 118 ? 44.837 54.396 0.603 1.00 75.81 138 ILE C N 1
ATOM 3034 C CA . ILE C 1 118 ? 44.009 55.552 0.237 1.00 78.62 138 ILE C CA 1
ATOM 3035 C C . ILE C 1 118 ? 42.522 55.215 0.192 1.00 77.36 138 ILE C C 1
ATOM 3036 O O . ILE C 1 118 ? 41.716 55.934 0.768 1.00 79.24 138 ILE C O 1
ATOM 3041 N N . ALA C 1 119 ? 42.163 54.137 -0.498 1.00 73.88 139 ALA C N 1
ATOM 3042 C CA . ALA C 1 119 ? 40.768 53.742 -0.597 1.00 72.84 139 ALA C CA 1
ATOM 3043 C C . ALA C 1 119 ? 40.183 53.455 0.783 1.00 67.07 139 ALA C C 1
ATOM 3044 O O . ALA C 1 119 ? 39.034 53.780 1.046 1.00 65.65 139 ALA C O 1
ATOM 3046 N N . THR C 1 120 ? 40.981 52.856 1.656 1.00 62.81 140 THR C N 1
ATOM 3047 C CA . THR C 1 120 ? 40.529 52.547 3.004 1.00 62.92 140 THR C CA 1
ATOM 3048 C C . THR C 1 120 ? 40.396 53.806 3.865 1.00 62.77 140 THR C C 1
ATOM 3049 O O . THR C 1 120 ? 39.350 54.034 4.461 1.00 61.88 140 THR C O 1
ATOM 3053 N N . ILE C 1 121 ? 41.453 54.617 3.910 1.00 62.49 141 ILE C N 1
ATOM 3054 C CA . ILE C 1 121 ? 41.460 55.846 4.705 1.00 65.10 141 ILE C CA 1
ATOM 3055 C C . ILE C 1 121 ? 40.536 56.939 4.213 1.00 64.75 141 ILE C C 1
ATOM 3056 O O . ILE C 1 121 ? 39.888 57.592 5.035 1.00 64.23 141 ILE C O 1
ATOM 3061 N N . THR C 1 122 ? 40.441 57.143 2.901 1.00 67.83 142 THR C N 1
ATOM 3062 C CA . THR C 1 122 ? 39.560 58.197 2.375 1.00 70.81 142 THR C CA 1
ATOM 3063 C C . THR C 1 122 ? 38.069 57.921 2.607 1.00 68.60 142 THR C C 1
ATOM 3064 O O . THR C 1 122 ? 37.234 58.734 2.213 1.00 71.00 142 THR C O 1
ATOM 3068 N N . GLN C 1 123 ? 37.751 56.812 3.286 1.00 66.83 143 GLN C N 1
ATOM 3069 C CA . GLN C 1 123 ? 36.363 56.463 3.613 1.00 71.28 143 GLN C CA 1
ATOM 3070 C C . GLN C 1 123 ? 35.981 57.468 4.730 1.00 69.52 143 GLN C C 1
ATOM 3071 O O . GLN C 1 123 ? 34.826 57.809 4.892 1.00 70.25 143 GLN C O 1
ATOM 3077 N N . ILE C 1 124 ? 36.977 57.965 5.469 1.00 69.39 144 ILE C N 1
ATOM 3078 C CA . ILE C 1 124 ? 36.763 58.992 6.490 1.00 70.94 144 ILE C CA 1
ATOM 3079 C C . ILE C 1 124 ? 36.679 60.309 5.680 1.00 71.79 144 ILE C C 1
ATOM 3080 O O . ILE C 1 124 ? 37.693 60.773 5.166 1.00 69.38 144 ILE C O 1
ATOM 3085 N N . PRO C 1 125 ? 35.472 60.908 5.565 1.00 76.40 145 PRO C N 1
ATOM 3086 C CA . PRO C 1 125 ? 35.268 62.134 4.755 1.00 80.66 145 PRO C CA 1
ATOM 3087 C C . PRO C 1 125 ? 36.267 63.268 4.955 1.00 83.25 145 PRO C C 1
ATOM 3088 O O . PRO C 1 125 ? 36.613 63.962 4.004 1.00 88.03 145 PRO C O 1
ATOM 3092 N N . SER C 1 126 ? 36.733 63.451 6.182 1.00 84.31 146 SER C N 1
ATOM 3093 C CA . SER C 1 126 ? 37.672 64.525 6.496 1.00 85.77 146 SER C CA 1
ATOM 3094 C C . SER C 1 126 ? 39.036 64.351 5.853 1.00 81.47 146 SER C C 1
ATOM 3095 O O . SER C 1 126 ? 39.821 65.299 5.810 1.00 83.10 146 SER C O 1
ATOM 3098 N N . ILE C 1 127 ? 39.315 63.147 5.366 1.00 76.56 147 ILE C N 1
ATOM 3099 C CA . ILE C 1 127 ? 40.601 62.849 4.763 1.00 76.58 147 ILE C CA 1
ATOM 3100 C C . ILE C 1 127 ? 40.519 62.756 3.245 1.00 78.26 147 ILE C C 1
ATOM 3101 O O . ILE C 1 127 ? 39.677 62.042 2.695 1.00 82.89 147 ILE C O 1
ATOM 3106 N N . ASN C 1 128 ? 41.407 63.499 2.588 1.00 81.93 148 ASN C N 1
ATOM 3107 C CA . ASN C 1 128 ? 41.500 63.525 1.131 1.00 86.40 148 ASN C CA 1
ATOM 3108 C C . ASN C 1 128 ? 42.881 63.107 0.654 1.00 86.42 148 ASN C C 1
ATOM 3109 O O . ASN C 1 128 ? 43.038 62.747 -0.507 1.00 91.06 148 ASN C O 1
ATOM 3114 N N . LYS C 1 129 ? 43.874 63.145 1.543 1.00 85.02 149 LYS C N 1
ATOM 3115 C CA . LYS C 1 129 ? 45.246 62.768 1.193 1.00 86.94 149 LYS C CA 1
ATOM 3116 C C . LYS C 1 129 ? 45.914 62.046 2.352 1.00 84.62 149 LYS C C 1
ATOM 3117 O O . LYS C 1 129 ? 45.456 62.126 3.497 1.00 80.74 149 LYS C O 1
ATOM 3123 N N . ILE C 1 130 ? 46.996 61.335 2.053 1.00 85.16 150 ILE C N 1
ATOM 3124 C CA . ILE C 1 130 ? 47.752 60.631 3.081 1.00 83.53 150 ILE C CA 1
ATOM 3125 C C . ILE C 1 130 ? 49.217 60.995 2.951 1.00 87.16 150 ILE C C 1
ATOM 3126 O O . ILE C 1 130 ? 49.706 61.292 1.859 1.00 91.55 150 ILE C O 1
ATOM 3131 N N . ASN C 1 131 ? 49.905 60.981 4.082 1.00 90.21 151 ASN C N 1
ATOM 3132 C CA . ASN C 1 131 ? 51.318 61.291 4.146 1.00 91.52 151 ASN C CA 1
ATOM 3133 C C . ASN C 1 131 ? 51.919 60.167 4.955 1.00 88.34 151 ASN C C 1
ATOM 3134 O O . ASN C 1 131 ? 51.724 60.095 6.170 1.00 88.04 151 ASN C O 1
ATOM 3139 N N . ILE C 1 132 ? 52.598 59.253 4.276 1.00 87.85 152 ILE C N 1
ATOM 3140 C CA . ILE C 1 132 ? 53.209 58.117 4.946 1.00 86.31 152 ILE C CA 1
ATOM 3141 C C . ILE C 1 132 ? 54.600 58.494 5.411 1.00 92.56 152 ILE C C 1
ATOM 3142 O O . ILE C 1 132 ? 55.375 59.072 4.657 1.00 98.86 152 ILE C O 1
ATOM 3147 N N . LEU C 1 133 ? 54.891 58.170 6.666 1.00 90.16 153 LEU C N 1
ATOM 3148 C CA . LEU C 1 133 ? 56.189 58.424 7.279 1.00 87.87 153 LEU C CA 1
ATOM 3149 C C . LEU C 1 133 ? 56.678 57.104 7.834 1.00 88.22 153 LEU C C 1
ATOM 3150 O O . LEU C 1 133 ? 55.883 56.213 8.129 1.00 89.91 153 LEU C O 1
ATOM 3155 N N . VAL C 1 134 ? 57.987 56.996 7.996 1.00 92.04 154 VAL C N 1
ATOM 3156 C CA . VAL C 1 134 ? 58.608 55.805 8.542 1.00 90.66 154 VAL C CA 1
ATOM 3157 C C . VAL C 1 134 ? 59.507 56.273 9.679 1.00 93.23 154 VAL C C 1
ATOM 3158 O O . VAL C 1 134 ? 60.345 57.160 9.484 1.00 92.24 154 VAL C O 1
ATOM 3162 N N . ASP C 1 135 ? 59.301 55.706 10.869 1.00 92.22 155 ASP C N 1
ATOM 3163 C CA . ASP C 1 135 ? 60.080 56.058 12.060 1.00 95.53 155 ASP C CA 1
ATOM 3164 C C . ASP C 1 135 ? 60.090 57.567 12.321 1.00 94.64 155 ASP C C 1
ATOM 3165 O O . ASP C 1 135 ? 61.125 58.174 12.557 1.00 96.89 155 ASP C O 1
ATOM 3170 N N . ASN C 1 136 ? 58.896 58.150 12.244 1.00 91.51 156 ASN C N 1
ATOM 3171 C CA . ASN C 1 136 ? 58.659 59.580 12.478 1.00 91.30 156 ASN C CA 1
ATOM 3172 C C . ASN C 1 136 ? 59.351 60.493 11.451 1.00 93.93 156 ASN C C 1
ATOM 3173 O O . ASN C 1 136 ? 59.338 61.712 11.609 1.00 95.36 156 ASN C O 1
ATOM 3178 N N . GLN C 1 137 ? 59.892 59.915 10.382 1.00 142.52 157 GLN C N 1
ATOM 3179 C CA . GLN C 1 137 ? 60.640 60.671 9.394 1.00 142.39 157 GLN C CA 1
ATOM 3180 C C . GLN C 1 137 ? 60.085 60.490 7.974 1.00 136.83 157 GLN C C 1
ATOM 3181 O O . GLN C 1 137 ? 59.368 59.538 7.682 1.00 132.55 157 GLN C O 1
ATOM 3195 N N . VAL C 1 139 ? 60.172 59.754 3.949 1.00 132.22 159 VAL C N 1
ATOM 3196 C CA . VAL C 1 139 ? 60.809 58.703 3.127 1.00 133.01 159 VAL C CA 1
ATOM 3197 C C . VAL C 1 139 ? 60.478 58.869 1.652 1.00 131.61 159 VAL C C 1
ATOM 3198 O O . VAL C 1 139 ? 59.393 59.327 1.295 1.00 126.29 159 VAL C O 1
ATOM 3202 N N . ASP C 1 140 ? 61.424 58.475 0.802 1.00 135.70 160 ASP C N 1
ATOM 3203 C CA . ASP C 1 140 ? 61.264 58.570 -0.647 1.00 136.84 160 ASP C CA 1
ATOM 3204 C C . ASP C 1 140 ? 60.316 57.497 -1.192 1.00 135.47 160 ASP C C 1
ATOM 3205 O O . ASP C 1 140 ? 59.508 57.800 -2.063 1.00 135.29 160 ASP C O 1
ATOM 3210 N N . SER C 1 141 ? 60.381 56.268 -0.669 1.00 138.40 161 SER C N 1
ATOM 3211 C CA . SER C 1 141 ? 59.515 55.175 -1.164 1.00 139.81 161 SER C CA 1
ATOM 3212 C C . SER C 1 141 ? 59.449 53.953 -0.234 1.00 144.76 161 SER C C 1
ATOM 3213 O O . SER C 1 141 ? 60.385 53.693 0.520 1.00 152.65 161 SER C O 1
ATOM 3216 N N . LEU C 1 142 ? 58.340 53.210 -0.295 1.00 143.40 162 LEU C N 1
ATOM 3217 C CA . LEU C 1 142 ? 58.184 51.983 0.501 1.00 144.39 162 LEU C CA 1
ATOM 3218 C C . LEU C 1 142 ? 58.761 50.803 -0.255 1.00 147.89 162 LEU C C 1
ATOM 3219 O O . LEU C 1 142 ? 59.538 50.027 0.295 1.00 150.60 162 LEU C O 1
ATOM 3224 N N . GLY C 1 143 ? 58.363 50.677 -1.520 1.00 148.75 163 GLY C N 1
ATOM 3225 C CA . GLY C 1 143 ? 58.811 49.565 -2.381 1.00 149.84 163 GLY C CA 1
ATOM 3226 C C . GLY C 1 143 ? 60.255 49.679 -2.971 1.00 150.48 163 GLY C C 1
ATOM 3227 O O . GLY C 1 143 ? 61.253 49.447 -2.245 1.00 151.04 163 GLY C O 1
ATOM 3228 N N . GLY C 1 144 ? 60.435 50.007 -4.251 1.00 150.98 164 GLY C N 1
ATOM 3229 C CA . GLY C 1 144 ? 59.356 50.294 -5.189 1.00 152.82 164 GLY C CA 1
ATOM 3230 C C . GLY C 1 144 ? 59.694 51.368 -6.173 1.00 155.54 164 GLY C C 1
ATOM 3231 O O . GLY C 1 144 ? 60.822 51.778 -6.229 1.00 157.08 164 GLY C O 1
ATOM 3232 N N . ASN C 1 145 ? 58.708 51.824 -6.951 1.00 157.37 165 ASN C N 1
ATOM 3233 C CA . ASN C 1 145 ? 58.922 52.885 -7.903 1.00 160.57 165 ASN C CA 1
ATOM 3234 C C . ASN C 1 145 ? 58.118 54.107 -7.495 1.00 155.05 165 ASN C C 1
ATOM 3235 O O . ASN C 1 145 ? 58.118 55.069 -8.252 1.00 158.37 165 ASN C O 1
ATOM 3240 N N . PHE C 1 146 ? 57.488 54.132 -6.307 1.00 148.94 166 PHE C N 1
ATOM 3241 C CA . PHE C 1 146 ? 56.658 55.308 -6.021 1.00 146.47 166 PHE C CA 1
ATOM 3242 C C . PHE C 1 146 ? 57.230 56.307 -5.027 1.00 145.87 166 PHE C C 1
ATOM 3243 O O . PHE C 1 146 ? 57.719 55.928 -3.967 1.00 142.56 166 PHE C O 1
ATOM 3251 N N . ASP C 1 147 ? 57.129 57.588 -5.395 1.00 146.43 167 ASP C N 1
ATOM 3252 C CA . ASP C 1 147 ? 57.623 58.697 -4.588 1.00 147.07 167 ASP C CA 1
ATOM 3253 C C . ASP C 1 147 ? 56.551 59.112 -3.576 1.00 145.58 167 ASP C C 1
ATOM 3254 O O . ASP C 1 147 ? 55.492 59.605 -3.945 1.00 145.16 167 ASP C O 1
ATOM 3259 N N . ILE C 1 148 ? 56.888 58.974 -2.299 1.00 143.78 168 ILE C N 1
ATOM 3260 C CA . ILE C 1 148 ? 55.999 59.229 -1.181 1.00 142.79 168 ILE C CA 1
ATOM 3261 C C . ILE C 1 148 ? 56.612 60.272 -0.269 1.00 142.19 168 ILE C C 1
ATOM 3262 O O . ILE C 1 148 ? 56.411 60.270 0.945 1.00 143.04 168 ILE C O 1
ATOM 3267 N N . SER C 1 149 ? 57.369 61.160 -0.895 1.00 143.54 169 SER C N 1
ATOM 3268 C CA . SER C 1 149 ? 58.075 62.219 -0.205 1.00 141.54 169 SER C CA 1
ATOM 3269 C C . SER C 1 149 ? 57.136 63.283 0.343 1.00 135.81 169 SER C C 1
ATOM 3270 O O . SER C 1 149 ? 57.441 63.903 1.359 1.00 135.28 169 SER C O 1
ATOM 3273 N N . LYS C 1 150 ? 55.997 63.485 -0.320 1.00 130.91 170 LYS C N 1
ATOM 3274 C CA . LYS C 1 150 ? 55.037 64.502 0.100 1.00 130.06 170 LYS C CA 1
ATOM 3275 C C . LYS C 1 150 ? 53.633 63.868 0.228 1.00 126.00 170 LYS C C 1
ATOM 3276 O O . LYS C 1 150 ? 53.458 62.675 -0.062 1.00 125.07 170 LYS C O 1
ATOM 3282 N N . PRO C 1 151 ? 52.645 64.637 0.726 1.00 120.80 171 PRO C N 1
ATOM 3283 C CA . PRO C 1 151 ? 51.294 64.081 0.829 1.00 118.33 171 PRO C CA 1
ATOM 3284 C C . PRO C 1 151 ? 50.710 63.805 -0.554 1.00 117.12 171 PRO C C 1
ATOM 3285 O O . PRO C 1 151 ? 51.074 64.489 -1.514 1.00 120.09 171 PRO C O 1
ATOM 3289 N N . PHE C 1 152 ? 49.820 62.819 -0.657 1.00 115.11 172 PHE C N 1
ATOM 3290 C CA . PHE C 1 152 ? 49.216 62.462 -1.950 1.00 114.52 172 PHE C CA 1
ATOM 3291 C C . PHE C 1 152 ? 47.838 61.819 -1.808 1.00 113.02 172 PHE C C 1
ATOM 3292 O O . PHE C 1 152 ? 47.516 61.230 -0.776 1.00 111.14 172 PHE C O 1
ATOM 3300 N N . GLY C 1 153 ? 47.038 61.963 -2.860 1.00 113.37 173 GLY C N 1
ATOM 3301 C CA . GLY C 1 153 ? 45.695 61.396 -2.942 1.00 114.61 173 GLY C CA 1
ATOM 3302 C C . GLY C 1 153 ? 45.668 60.381 -4.071 1.00 117.47 173 GLY C C 1
ATOM 3303 O O . GLY C 1 153 ? 46.715 60.053 -4.634 1.00 116.77 173 GLY C O 1
ATOM 3304 N N . LYS C 1 154 ? 44.476 59.878 -4.395 1.00 121.28 174 LYS C N 1
ATOM 3305 C CA . LYS C 1 154 ? 44.299 58.883 -5.465 1.00 126.08 174 LYS C CA 1
ATOM 3306 C C . LYS C 1 154 ? 44.826 59.412 -6.809 1.00 127.44 174 LYS C C 1
ATOM 3307 O O . LYS C 1 154 ? 45.613 58.738 -7.479 1.00 127.09 174 LYS C O 1
ATOM 3313 N N . GLU C 1 155 ? 44.384 60.618 -7.173 1.00 128.36 175 GLU C N 1
ATOM 3314 C CA . GLU C 1 155 ? 44.761 61.284 -8.435 1.00 131.17 175 GLU C CA 1
ATOM 3315 C C . GLU C 1 155 ? 46.267 61.418 -8.640 1.00 130.13 175 GLU C C 1
ATOM 3316 O O . GLU C 1 155 ? 46.761 61.292 -9.754 1.00 133.77 175 GLU C O 1
ATOM 3322 N N . ASP C 1 156 ? 46.988 61.665 -7.554 1.00 127.23 176 ASP C N 1
ATOM 3323 C CA . ASP C 1 156 ? 48.435 61.861 -7.597 1.00 127.57 176 ASP C CA 1
ATOM 3324 C C . ASP C 1 156 ? 49.287 60.601 -7.798 1.00 128.15 176 ASP C C 1
ATOM 3325 O O . ASP C 1 156 ? 50.463 60.729 -8.113 1.00 127.39 176 ASP C O 1
ATOM 3330 N N . ILE C 1 157 ? 48.718 59.403 -7.627 1.00 129.29 177 ILE C N 1
ATOM 3331 C CA . ILE C 1 157 ? 49.505 58.148 -7.749 1.00 130.27 177 ILE C CA 1
ATOM 3332 C C . ILE C 1 157 ? 50.279 57.948 -9.069 1.00 135.78 177 ILE C C 1
ATOM 3333 O O . ILE C 1 157 ? 51.486 57.695 -9.022 1.00 137.42 177 ILE C O 1
ATOM 3338 N N . PRO C 1 158 ? 49.601 58.033 -10.238 1.00 141.30 178 PRO C N 1
ATOM 3339 C CA . PRO C 1 158 ? 50.339 57.859 -11.507 1.00 146.57 178 PRO C CA 1
ATOM 3340 C C . PRO C 1 158 ? 51.511 58.845 -11.694 1.00 149.10 178 PRO C C 1
ATOM 3341 O O . PRO C 1 158 ? 52.544 58.472 -12.255 1.00 153.13 178 PRO C O 1
ATOM 3345 N N . ASN C 1 159 ? 51.344 60.077 -11.212 1.00 149.43 179 ASN C N 1
ATOM 3346 C CA . ASN C 1 159 ? 52.374 61.122 -11.311 1.00 152.96 179 ASN C CA 1
ATOM 3347 C C . ASN C 1 159 ? 53.584 60.897 -10.398 1.00 151.14 179 ASN C C 1
ATOM 3348 O O . ASN C 1 159 ? 54.628 61.523 -10.598 1.00 159.18 179 ASN C O 1
ATOM 3353 N N . LEU C 1 160 ? 53.442 60.021 -9.403 1.00 144.12 180 LEU C N 1
ATOM 3354 C CA . LEU C 1 160 ? 54.519 59.726 -8.449 1.00 141.49 180 LEU C CA 1
ATOM 3355 C C . LEU C 1 160 ? 55.400 58.521 -8.816 1.00 142.53 180 LEU C C 1
ATOM 3356 O O . LEU C 1 160 ? 56.223 58.108 -7.992 1.00 136.81 180 LEU C O 1
ATOM 3361 N N . LYS C 1 161 ? 55.234 57.959 -10.024 1.00 149.13 181 LYS C N 1
ATOM 3362 C CA . LYS C 1 161 ? 56.068 56.817 -10.464 1.00 152.10 181 LYS C CA 1
ATOM 3363 C C . LYS C 1 161 ? 57.473 57.230 -10.787 1.00 155.54 181 LYS C C 1
ATOM 3364 O O . LYS C 1 161 ? 57.670 58.230 -11.450 1.00 158.95 181 LYS C O 1
ATOM 3370 N N . ILE C 1 162 ? 58.441 56.404 -10.419 1.00 156.92 182 ILE C N 1
ATOM 3371 C CA . ILE C 1 162 ? 59.842 56.707 -10.695 1.00 161.86 182 ILE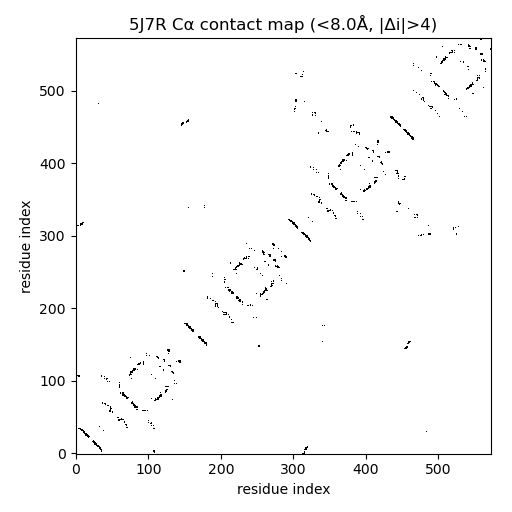 C CA 1
ATOM 3372 C C . ILE C 1 162 ? 60.552 55.427 -11.154 1.00 162.85 182 ILE C C 1
ATOM 3373 O O . ILE C 1 162 ? 61.666 55.463 -11.675 1.00 164.62 182 ILE C O 1
ATOM 3378 N N . ASP D 1 20 ? 26.396 52.111 24.816 1.00 148.03 40 ASP D N 1
ATOM 3379 C CA . ASP D 1 20 ? 26.741 52.207 23.346 1.00 149.53 40 ASP D CA 1
ATOM 3380 C C . ASP D 1 20 ? 26.806 53.645 22.788 1.00 149.49 40 ASP D C 1
ATOM 3381 O O . ASP D 1 20 ? 25.823 54.207 22.280 1.00 150.84 40 ASP D O 1
ATOM 3386 N N . LEU D 1 21 ? 28.002 54.216 22.888 1.00 143.68 41 LEU D N 1
ATOM 3387 C CA . LEU D 1 21 ? 28.288 55.559 22.399 1.00 144.12 41 LEU D CA 1
ATOM 3388 C C . LEU D 1 21 ? 28.211 55.622 20.879 1.00 143.53 41 LEU D C 1
ATOM 3389 O O . LEU D 1 21 ? 27.523 56.456 20.341 1.00 145.65 41 LEU D O 1
ATOM 3394 N N . ILE D 1 22 ? 28.902 54.712 20.201 1.00 141.62 42 ILE D N 1
ATOM 3395 C CA . ILE D 1 22 ? 28.957 54.686 18.727 1.00 136.96 42 ILE D CA 1
ATOM 3396 C C . ILE D 1 22 ? 28.168 53.531 18.083 1.00 134.74 42 ILE D C 1
ATOM 3397 O O . ILE D 1 22 ? 27.650 53.683 16.979 1.00 135.54 42 ILE D O 1
ATOM 3402 N N . GLY D 1 23 ? 28.096 52.381 18.753 1.00 130.79 43 GLY D N 1
ATOM 3403 C CA . GLY D 1 23 ? 27.359 51.219 18.222 1.00 123.03 43 GLY D CA 1
ATOM 3404 C C . GLY D 1 23 ? 28.119 50.526 17.090 1.00 110.98 43 GLY D C 1
ATOM 3405 O O . GLY D 1 23 ? 29.278 50.853 16.843 1.00 104.68 43 GLY D O 1
ATOM 3406 N N . ASP D 1 24 ? 27.465 49.589 16.392 1.00 104.90 44 ASP D N 1
ATOM 3407 C CA . ASP D 1 24 ? 28.096 48.859 15.276 1.00 102.18 44 ASP D CA 1
ATOM 3408 C C . ASP D 1 24 ? 28.425 49.773 14.105 1.00 97.00 44 ASP D C 1
ATOM 3409 O O . ASP D 1 24 ? 27.667 50.694 13.781 1.00 101.00 44 ASP D O 1
ATOM 3414 N N . ILE D 1 25 ? 29.533 49.481 13.431 1.00 91.81 45 ILE D N 1
ATOM 3415 C CA . ILE D 1 25 ? 29.967 50.327 12.354 1.00 87.23 45 ILE D CA 1
ATOM 3416 C C . ILE D 1 25 ? 30.483 49.513 11.148 1.00 80.39 45 ILE D C 1
ATOM 3417 O O . ILE D 1 25 ? 31.283 48.582 11.275 1.00 73.14 45 ILE D O 1
ATOM 3422 N N . ASP D 1 26 ? 29.990 49.888 9.974 1.00 80.47 46 ASP D N 1
ATOM 3423 C CA . ASP D 1 26 ? 30.332 49.222 8.739 1.00 81.68 46 ASP D CA 1
ATOM 3424 C C . ASP D 1 26 ? 31.614 49.828 8.164 1.00 80.05 46 ASP D C 1
ATOM 3425 O O . ASP D 1 26 ? 31.630 50.994 7.763 1.00 88.68 46 ASP D O 1
ATOM 3430 N N . LEU D 1 27 ? 32.679 49.024 8.114 1.00 74.18 47 LEU D N 1
ATOM 3431 C CA . LEU D 1 27 ? 33.975 49.474 7.599 1.00 72.20 47 LEU D CA 1
ATOM 3432 C C . LEU D 1 27 ? 34.476 48.558 6.476 1.00 70.56 47 LEU D C 1
ATOM 3433 O O . LEU D 1 27 ? 34.198 47.364 6.471 1.00 66.04 47 LEU D O 1
ATOM 3438 N N . SER D 1 28 ? 35.165 49.137 5.498 1.00 68.46 48 SER D N 1
ATOM 3439 C CA . SER D 1 28 ? 35.712 48.373 4.382 1.00 66.89 48 SER D CA 1
ATOM 3440 C C . SER D 1 28 ? 37.219 48.448 4.359 1.00 60.97 48 SER D C 1
ATOM 3441 O O . SER D 1 28 ? 37.781 49.519 4.493 1.00 59.89 48 SER D O 1
ATOM 3444 N N . LEU D 1 29 ? 37.856 47.294 4.198 1.00 59.94 49 LEU D N 1
ATOM 3445 C CA . LEU D 1 29 ? 39.291 47.183 4.119 1.00 57.92 49 LEU D CA 1
ATOM 3446 C C . LEU D 1 29 ? 39.632 46.765 2.699 1.00 61.08 49 LEU D C 1
ATOM 3447 O O . LEU D 1 29 ? 39.069 45.801 2.179 1.00 63.33 49 LEU D O 1
ATOM 3452 N N . TYR D 1 30 ? 40.536 47.497 2.060 1.00 62.87 50 TYR D N 1
ATOM 3453 C CA . TYR D 1 30 ? 40.970 47.176 0.695 1.00 60.10 50 TYR D CA 1
ATOM 3454 C C . TYR D 1 30 ? 42.304 46.467 0.702 1.00 63.66 50 TYR D C 1
ATOM 3455 O O . TYR D 1 30 ? 43.324 47.045 1.097 1.00 66.98 50 TYR D O 1
ATOM 3464 N N . PHE D 1 31 ? 42.285 45.203 0.282 1.00 65.84 51 PHE D N 1
ATOM 3465 C CA . PHE D 1 31 ? 43.488 44.379 0.203 1.00 70.56 51 PHE D CA 1
ATOM 3466 C C . PHE D 1 31 ? 43.882 44.136 -1.248 1.00 70.45 51 PHE D C 1
ATOM 3467 O O . PHE D 1 31 ? 43.207 44.591 -2.165 1.00 72.20 51 PHE D O 1
ATOM 3475 N N . ASP D 1 32 ? 44.994 43.440 -1.440 1.00 76.29 52 ASP D N 1
ATOM 3476 C CA . ASP D 1 32 ? 45.514 43.166 -2.775 1.00 84.90 52 ASP D CA 1
ATOM 3477 C C . ASP D 1 32 ? 44.754 42.008 -3.427 1.00 80.76 52 ASP D C 1
ATOM 3478 O O . ASP D 1 32 ? 44.800 40.875 -2.937 1.00 75.70 52 ASP D O 1
ATOM 3483 N N . GLY D 1 33 ? 44.050 42.309 -4.520 1.00 80.42 53 GLY D N 1
ATOM 3484 C CA . GLY D 1 33 ? 43.281 41.299 -5.260 1.00 85.46 53 GLY D CA 1
ATOM 3485 C C . GLY D 1 33 ? 43.876 41.010 -6.637 1.00 89.30 53 GLY D C 1
ATOM 3486 O O . GLY D 1 33 ? 43.172 40.581 -7.537 1.00 87.39 53 GLY D O 1
ATOM 3487 N N . THR D 1 34 ? 45.183 41.216 -6.785 1.00 96.03 54 THR D N 1
ATOM 3488 C CA . THR D 1 34 ? 45.888 41.027 -8.064 1.00 101.84 54 THR D CA 1
ATOM 3489 C C . THR D 1 34 ? 46.248 39.565 -8.426 1.00 107.34 54 THR D C 1
ATOM 3490 O O . THR D 1 34 ? 46.607 38.731 -7.574 1.00 108.27 54 THR D O 1
ATOM 3494 N N . LYS D 1 35 ? 46.071 39.274 -9.715 1.00 116.20 55 LYS D N 1
ATOM 3495 C CA . LYS D 1 35 ? 46.406 37.964 -10.299 1.00 127.25 55 LYS D CA 1
ATOM 3496 C C . LYS D 1 35 ? 47.394 38.201 -11.419 1.00 129.24 55 LYS D C 1
ATOM 3497 O O . LYS D 1 35 ? 48.492 37.656 -11.407 1.00 127.03 55 LYS D O 1
ATOM 3503 N N . ASP D 1 36 ? 46.985 39.022 -12.384 1.00 133.96 56 ASP D N 1
ATOM 3504 C CA . ASP D 1 36 ? 47.825 39.385 -13.519 1.00 143.71 56 ASP D CA 1
ATOM 3505 C C . ASP D 1 36 ? 48.802 40.470 -13.106 1.00 144.65 56 ASP D C 1
ATOM 3506 O O . ASP D 1 36 ? 48.398 41.596 -12.866 1.00 143.39 56 ASP D O 1
ATOM 3511 N N . GLU D 1 37 ? 50.083 40.111 -13.014 1.00 146.90 57 GLU D N 1
ATOM 3512 C CA . GLU D 1 37 ? 51.150 41.057 -12.652 1.00 147.65 57 GLU D CA 1
ATOM 3513 C C . GLU D 1 37 ? 51.176 42.452 -13.349 1.00 145.86 57 GLU D C 1
ATOM 3514 O O . GLU D 1 37 ? 51.808 43.424 -12.855 1.00 142.61 57 GLU D O 1
ATOM 3520 N N . GLN D 1 38 ? 50.505 42.542 -14.493 1.00 142.34 58 GLN D N 1
ATOM 3521 C CA . GLN D 1 38 ? 50.447 43.795 -15.255 1.00 142.54 58 GLN D CA 1
ATOM 3522 C C . GLN D 1 38 ? 49.229 44.695 -14.965 1.00 138.92 58 GLN D C 1
ATOM 3523 O O . GLN D 1 38 ? 49.287 45.868 -15.315 1.00 133.82 58 GLN D O 1
ATOM 3529 N N . ASN D 1 39 ? 48.166 44.175 -14.324 1.00 136.15 59 ASN D N 1
ATOM 3530 C CA . ASN D 1 39 ? 46.987 44.974 -13.951 1.00 134.29 59 ASN D CA 1
ATOM 3531 C C . ASN D 1 39 ? 46.781 44.911 -12.437 1.00 127.72 59 ASN D C 1
ATOM 3532 O O . ASN D 1 39 ? 46.272 43.909 -11.924 1.00 127.82 59 ASN D O 1
ATOM 3537 N N . PRO D 1 40 ? 47.152 45.980 -11.715 1.00 122.36 60 PRO D N 1
ATOM 3538 C CA . PRO D 1 40 ? 46.979 45.975 -10.265 1.00 119.96 60 PRO D CA 1
ATOM 3539 C C . PRO D 1 40 ? 45.532 46.154 -9.863 1.00 112.10 60 PRO D C 1
ATOM 3540 O O . PRO D 1 40 ? 44.771 46.856 -10.548 1.00 109.40 60 PRO D O 1
ATOM 3544 N N . LYS D 1 41 ? 45.120 45.506 -8.785 1.00 104.58 61 LYS D N 1
ATOM 3545 C CA . LYS D 1 41 ? 43.745 45.729 -8.361 1.00 102.80 61 LYS D CA 1
ATOM 3546 C C . LYS D 1 41 ? 43.572 45.443 -6.856 1.00 94.94 61 LYS D C 1
ATOM 3547 O O . LYS D 1 41 ? 44.280 44.610 -6.252 1.00 97.13 61 LYS D O 1
ATOM 3553 N N . ILE D 1 42 ? 42.667 46.207 -6.256 1.00 81.55 62 ILE D N 1
ATOM 3554 C CA . ILE D 1 42 ? 42.337 46.079 -4.839 1.00 78.71 62 ILE D CA 1
ATOM 3555 C C . ILE D 1 42 ? 40.875 45.642 -4.707 1.00 78.12 62 ILE D C 1
ATOM 3556 O O . ILE D 1 42 ? 40.026 46.088 -5.476 1.00 77.87 62 ILE D O 1
ATOM 3561 N N . GLU D 1 43 ? 40.602 44.746 -3.758 1.00 73.42 63 GLU D N 1
ATOM 3562 C CA . GLU D 1 43 ? 39.245 44.238 -3.498 1.00 76.78 63 GLU D CA 1
ATOM 3563 C C . GLU D 1 43 ? 38.852 44.525 -2.046 1.00 72.56 63 GLU D C 1
ATOM 3564 O O . GLU D 1 43 ? 39.686 44.478 -1.141 1.00 68.55 63 GLU D O 1
ATOM 3570 N N . GLN D 1 44 ? 37.587 44.865 -1.834 1.00 72.59 64 GLN D N 1
ATOM 3571 C CA . GLN D 1 44 ? 37.113 45.186 -0.501 1.00 69.58 64 GLN D CA 1
ATOM 3572 C C . GLN D 1 44 ? 36.770 43.968 0.317 1.00 68.28 64 GLN D C 1
ATOM 3573 O O . GLN D 1 44 ? 36.385 42.916 -0.211 1.00 65.60 64 GLN D O 1
ATOM 3579 N N . GLN D 1 45 ? 36.945 44.129 1.624 1.00 66.22 65 GLN D N 1
ATOM 3580 C CA . GLN D 1 45 ? 36.600 43.130 2.592 1.00 63.55 65 GLN D CA 1
ATOM 3581 C C . GLN D 1 45 ? 35.891 43.953 3.653 1.00 62.51 65 GLN D C 1
ATOM 3582 O O . GLN D 1 45 ? 36.516 44.812 4.294 1.00 61.77 65 GLN D O 1
ATOM 3588 N N . GLU D 1 46 ? 34.582 43.762 3.762 1.00 61.21 66 GLU D N 1
ATOM 3589 C CA . GLU D 1 46 ? 33.819 44.456 4.775 1.00 62.04 66 GLU D CA 1
ATOM 3590 C C . GLU D 1 46 ? 33.984 43.825 6.128 1.00 59.61 66 GLU D C 1
ATOM 3591 O O . GLU D 1 46 ? 34.146 42.613 6.238 1.00 62.00 66 GLU D O 1
ATOM 3597 N N . ILE D 1 47 ? 33.974 44.676 7.145 1.00 53.11 67 ILE D N 1
ATOM 3598 C CA . ILE D 1 47 ? 34.037 44.243 8.520 1.00 51.97 67 ILE D CA 1
ATOM 3599 C C . ILE D 1 47 ? 33.056 45.021 9.340 1.00 53.63 67 ILE D C 1
ATOM 3600 O O . ILE D 1 47 ? 32.798 46.215 9.089 1.00 53.31 67 ILE D O 1
ATOM 3605 N N . LEU D 1 48 ? 32.560 44.330 10.355 1.00 56.35 68 LEU D N 1
ATOM 3606 C CA . LEU D 1 48 ? 31.564 44.893 11.261 1.00 61.02 68 LEU D CA 1
ATOM 3607 C C . LEU D 1 48 ? 32.011 44.848 12.690 1.00 57.87 68 LEU D C 1
ATOM 3608 O O . LEU D 1 48 ? 32.016 43.790 13.297 1.00 61.26 68 LEU D O 1
ATOM 3613 N N . VAL D 1 49 ? 32.295 46.026 13.235 1.00 77.01 69 VAL D N 1
ATOM 3614 C CA . VAL D 1 49 ? 32.781 46.173 14.609 1.00 74.77 69 VAL D CA 1
ATOM 3615 C C . VAL D 1 49 ? 31.983 47.209 15.395 1.00 72.37 69 VAL D C 1
ATOM 3616 O O . VAL D 1 49 ? 31.400 48.144 14.814 1.00 76.98 69 VAL D O 1
ATOM 3620 N N . ASP D 1 50 ? 31.878 46.999 16.705 1.00 71.85 70 ASP D N 1
ATOM 3621 C CA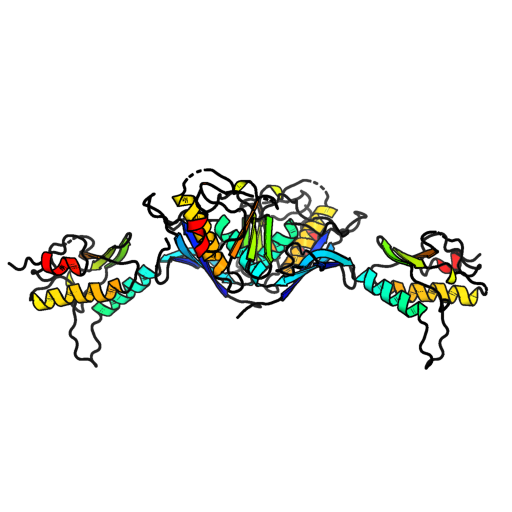 . ASP D 1 50 ? 31.192 48.003 17.541 1.00 73.75 70 ASP D CA 1
ATOM 3622 C C . ASP D 1 50 ? 32.256 49.032 17.923 1.00 66.15 70 ASP D C 1
ATOM 3623 O O . ASP D 1 50 ? 33.460 48.743 17.971 1.00 61.06 70 ASP D O 1
ATOM 3628 N N . GLY D 1 51 ? 31.800 50.250 18.140 1.00 64.69 71 GLY D N 1
ATOM 3629 C CA . GLY D 1 51 ? 32.667 51.350 18.493 1.00 64.31 71 GLY D CA 1
ATOM 3630 C C . GLY D 1 51 ? 33.506 51.090 19.711 1.00 62.83 71 GLY D C 1
ATOM 3631 O O . GLY D 1 51 ? 34.630 51.570 19.777 1.00 61.92 71 GLY D O 1
ATOM 3632 N N . ASP D 1 52 ? 32.972 50.311 20.650 1.00 61.61 72 ASP D N 1
ATOM 3633 C CA . ASP D 1 52 ? 33.698 49.991 21.866 1.00 64.04 72 ASP D CA 1
ATOM 3634 C C . ASP D 1 52 ? 35.020 49.251 21.612 1.00 62.30 72 ASP D C 1
ATOM 3635 O O . ASP D 1 52 ? 35.992 49.509 22.318 1.00 61.11 72 ASP D O 1
ATOM 3640 N N . GLU D 1 53 ? 35.074 48.357 20.616 1.00 61.22 73 GLU D N 1
ATOM 3641 C CA . GLU D 1 53 ? 36.326 47.664 20.312 1.00 61.68 73 GLU D CA 1
ATOM 3642 C C . GLU D 1 53 ? 37.326 48.618 19.702 1.00 58.04 73 GLU D C 1
ATOM 3643 O O . GLU D 1 53 ? 38.501 48.550 20.014 1.00 61.06 73 GLU D O 1
ATOM 3649 N N . ILE D 1 54 ? 36.863 49.498 18.826 1.00 55.22 74 ILE D N 1
ATOM 3650 C CA . ILE D 1 54 ? 37.729 50.471 18.189 1.00 54.62 74 ILE D CA 1
ATOM 3651 C C . ILE D 1 54 ? 38.306 51.440 19.215 1.00 51.56 74 ILE D C 1
ATOM 3652 O O . ILE D 1 54 ? 39.488 51.783 19.158 1.00 49.79 74 ILE D O 1
ATOM 3657 N N . LEU D 1 55 ? 37.459 51.866 20.147 1.00 51.16 75 LEU D N 1
ATOM 3658 C CA . LEU D 1 55 ? 37.866 52.790 21.196 1.00 50.80 75 LEU D CA 1
ATOM 3659 C C . LEU D 1 55 ? 38.842 52.108 22.157 1.00 51.91 75 LEU D C 1
ATOM 3660 O O . LEU D 1 55 ? 39.898 52.655 22.464 1.00 53.42 75 LEU D O 1
ATOM 3665 N N . GLY D 1 56 ? 38.483 50.915 22.613 1.00 52.44 76 GLY D N 1
ATOM 3666 C CA . GLY D 1 56 ? 39.325 50.141 23.509 1.00 52.64 76 GLY D CA 1
ATOM 3667 C C . GLY D 1 56 ? 40.674 49.885 22.882 1.00 54.42 76 GLY D C 1
ATOM 3668 O O . GLY D 1 56 ? 41.718 50.029 23.526 1.00 57.61 76 GLY D O 1
ATOM 3669 N N . GLN D 1 57 ? 40.659 49.517 21.605 1.00 55.27 77 GLN D N 1
ATOM 3670 C CA . GLN D 1 57 ? 41.894 49.260 20.877 1.00 56.06 77 GLN D CA 1
ATOM 3671 C C . GLN D 1 57 ? 42.769 50.517 20.855 1.00 50.48 77 GLN D C 1
ATOM 3672 O O . GLN D 1 57 ? 43.977 50.434 21.059 1.00 49.97 77 GLN D O 1
ATOM 3678 N N . TYR D 1 58 ? 42.144 51.675 20.643 1.00 48.28 78 TYR D N 1
ATOM 3679 C CA . TYR D 1 58 ? 42.869 52.941 20.614 1.00 51.45 78 TYR D CA 1
ATOM 3680 C C . TYR D 1 58 ? 43.503 53.226 21.983 1.00 49.43 78 TYR D C 1
ATOM 3681 O O . TYR D 1 58 ? 44.674 53.614 22.056 1.00 48.00 78 TYR D O 1
ATOM 3690 N N . LEU D 1 59 ? 42.722 53.013 23.046 1.00 46.76 79 LEU D N 1
ATOM 3691 C CA . LEU D 1 59 ? 43.182 53.218 24.420 1.00 49.73 79 LEU D CA 1
ATOM 3692 C C . LEU D 1 59 ? 44.385 52.357 24.767 1.00 52.76 79 LEU D C 1
ATOM 3693 O O . LEU D 1 59 ? 45.367 52.872 25.309 1.00 59.05 79 LEU D O 1
ATOM 3698 N N . ILE D 1 60 ? 44.332 51.064 24.445 1.00 56.08 80 ILE D N 1
ATOM 3699 C CA . ILE D 1 60 ? 45.480 50.184 24.714 1.00 60.76 80 ILE D CA 1
ATOM 3700 C C . ILE D 1 60 ? 46.700 50.627 23.914 1.00 59.16 80 ILE D C 1
ATOM 3701 O O . ILE D 1 60 ? 47.822 50.559 24.406 1.00 57.02 80 ILE D O 1
ATOM 3706 N N . GLN D 1 61 ? 46.467 51.095 22.688 1.00 62.08 81 GLN D N 1
ATOM 3707 C CA . GLN D 1 61 ? 47.563 51.556 21.842 1.00 63.59 81 GLN D CA 1
ATOM 3708 C C . GLN D 1 61 ? 48.162 52.776 22.498 1.00 56.49 81 GLN D C 1
ATOM 3709 O O . GLN D 1 61 ? 49.374 52.968 22.460 1.00 59.54 81 GLN D O 1
ATOM 3715 N N . ALA D 1 62 ? 47.297 53.617 23.063 1.00 49.63 82 ALA D N 1
ATOM 3716 C CA . ALA D 1 62 ? 47.755 54.840 23.710 1.00 50.09 82 ALA D CA 1
ATOM 3717 C C . ALA D 1 62 ? 48.586 54.539 24.956 1.00 50.07 82 ALA D C 1
ATOM 3718 O O . ALA D 1 62 ? 49.541 55.251 25.233 1.00 49.16 82 ALA D O 1
ATOM 3720 N N . LEU D 1 63 ? 48.215 53.497 25.700 1.00 49.62 83 LEU D N 1
ATOM 3721 C CA . LEU D 1 63 ? 48.965 53.112 26.900 1.00 52.30 83 LEU D CA 1
ATOM 3722 C C . LEU D 1 63 ? 50.349 52.617 26.521 1.00 56.24 83 LEU D C 1
ATOM 3723 O O . LEU D 1 63 ? 51.318 52.922 27.196 1.00 62.13 83 LEU D O 1
ATOM 3728 N N . ILE D 1 64 ? 50.436 51.864 25.427 1.00 61.00 84 ILE D N 1
ATOM 3729 C CA . ILE D 1 64 ? 51.715 51.332 24.943 1.00 63.47 84 ILE D CA 1
ATOM 3730 C C . ILE D 1 64 ? 52.637 52.460 24.498 1.00 57.97 84 ILE D C 1
ATOM 3731 O O . ILE D 1 64 ? 53.833 52.392 24.713 1.00 63.98 84 ILE D O 1
ATOM 3736 N N . GLN D 1 65 ? 52.084 53.478 23.852 1.00 58.26 85 GLN D N 1
ATOM 3737 C CA . GLN D 1 65 ? 52.883 54.640 23.427 1.00 63.58 85 GLN D CA 1
ATOM 3738 C C . GLN D 1 65 ? 53.516 55.350 24.631 1.00 60.24 85 GLN D C 1
ATOM 3739 O O . GLN D 1 65 ? 54.538 56.003 24.486 1.00 59.00 85 GLN D O 1
ATOM 3745 N N . GLY D 1 66 ? 52.894 55.216 25.808 1.00 58.80 86 GLY D N 1
ATOM 3746 C CA . GLY D 1 66 ? 53.419 55.790 27.042 1.00 58.80 86 GLY D CA 1
ATOM 3747 C C . GLY D 1 66 ? 52.927 57.190 27.377 1.00 55.56 86 GLY D C 1
ATOM 3748 O O . GLY D 1 66 ? 52.238 57.823 26.582 1.00 51.48 86 GLY D O 1
ATOM 3749 N N . PRO D 1 67 ? 53.296 57.685 28.566 1.00 54.90 87 PRO D N 1
ATOM 3750 C CA . PRO D 1 67 ? 52.897 59.017 29.000 1.00 51.84 87 PRO D CA 1
ATOM 3751 C C . PRO D 1 67 ? 53.711 60.101 28.330 1.00 48.84 87 PRO D C 1
ATOM 3752 O O . PRO D 1 67 ? 54.745 59.817 27.742 1.00 55.84 87 PRO D O 1
ATOM 3756 N N . SER D 1 68 ? 53.249 61.337 28.423 1.00 44.59 88 SER D N 1
ATOM 3757 C CA . SER D 1 68 ? 53.979 62.454 27.848 1.00 48.38 88 SER D CA 1
ATOM 3758 C C . SER D 1 68 ? 55.346 62.570 28.492 1.00 48.80 88 SER D C 1
ATOM 3759 O O . SER D 1 68 ? 55.455 62.472 29.709 1.00 47.53 88 SER D O 1
ATOM 3762 N N . GLN D 1 69 ? 56.366 62.811 27.675 1.00 52.59 89 GLN D N 1
ATOM 3763 C CA . GLN D 1 69 ? 57.740 62.993 28.171 1.00 58.53 89 GLN D CA 1
ATOM 3764 C C . GLN D 1 69 ? 57.861 64.281 28.995 1.00 53.46 89 GLN D C 1
ATOM 3765 O O . GLN D 1 69 ? 58.772 64.421 29.806 1.00 56.13 89 GLN D O 1
ATOM 3771 N N . LYS D 1 70 ? 56.916 65.199 28.792 1.00 53.51 90 LYS D N 1
ATOM 3772 C CA . LYS D 1 70 ? 56.877 66.465 29.516 1.00 56.02 90 LYS D CA 1
ATOM 3773 C C . LYS D 1 70 ? 56.228 66.339 30.890 1.00 54.66 90 LYS D C 1
ATOM 3774 O O . LYS D 1 70 ? 56.142 67.320 31.625 1.00 60.90 90 LYS D O 1
ATOM 3780 N N . GLY D 1 71 ? 55.787 65.130 31.236 1.00 53.76 91 GLY D N 1
ATOM 3781 C CA . GLY D 1 71 ? 55.140 64.872 32.518 1.00 51.43 91 GLY D CA 1
ATOM 3782 C C . GLY D 1 71 ? 55.986 64.015 33.403 1.00 52.86 91 GLY D C 1
ATOM 3783 O O . GLY D 1 71 ? 57.126 63.676 33.059 1.00 61.25 91 GLY D O 1
ATOM 3784 N N . SER D 1 72 ? 55.414 63.660 34.549 1.00 51.65 92 SER D N 1
ATOM 3785 C CA . SER D 1 72 ? 56.106 62.880 35.554 1.00 53.73 92 SER D CA 1
ATOM 3786 C C . SER D 1 72 ? 55.669 61.428 35.670 1.00 52.82 92 SER D C 1
ATOM 3787 O O . SER D 1 72 ? 56.234 60.690 36.475 1.00 55.14 92 SER D O 1
ATOM 3790 N N . LEU D 1 73 ? 54.708 61.007 34.851 1.00 51.47 93 LEU D N 1
ATOM 3791 C CA . LEU D 1 73 ? 54.208 59.642 34.909 1.00 49.72 93 LEU D CA 1
ATOM 3792 C C . LEU D 1 73 ? 55.156 58.681 34.212 1.00 51.52 93 LEU D C 1
ATOM 3793 O O . LEU D 1 73 ? 55.936 59.080 33.345 1.00 55.89 93 LEU D O 1
ATOM 3798 N N . ALA D 1 74 ? 55.120 57.422 34.637 1.00 52.64 94 ALA D N 1
ATOM 3799 C CA . ALA D 1 74 ? 55.986 56.391 34.084 1.00 55.06 94 ALA D CA 1
ATOM 3800 C C . ALA D 1 74 ? 55.165 55.408 33.275 1.00 55.83 94 ALA D C 1
ATOM 3801 O O . ALA D 1 74 ? 53.973 55.246 33.532 1.00 55.97 94 ALA D O 1
ATOM 3803 N N . PRO D 1 75 ? 55.797 54.760 32.281 1.00 57.91 95 PRO D N 1
ATOM 3804 C CA . PRO D 1 75 ? 55.065 53.785 31.478 1.00 60.09 95 PRO D CA 1
ATOM 3805 C C . PRO D 1 75 ? 54.663 52.530 32.272 1.00 64.88 95 PRO D C 1
ATOM 3806 O O . PRO D 1 75 ? 55.290 52.201 33.297 1.00 64.52 95 PRO D O 1
ATOM 3810 N N . ILE D 1 76 ? 53.614 51.863 31.787 1.00 63.80 96 ILE D N 1
ATOM 3811 C CA . ILE D 1 76 ? 53.095 50.630 32.399 1.00 67.31 96 ILE D CA 1
ATOM 3812 C C . ILE D 1 76 ? 53.367 49.368 31.567 1.00 69.46 96 ILE D C 1
ATOM 3813 O O . ILE D 1 76 ? 53.223 48.265 32.076 1.00 72.92 96 ILE D O 1
ATOM 3818 N N . LEU D 1 77 ? 53.748 49.542 30.300 1.00 66.67 97 LEU D N 1
ATOM 3819 C CA . LEU D 1 77 ? 54.094 48.441 29.402 1.00 72.17 97 LEU D CA 1
ATOM 3820 C C . LEU D 1 77 ? 55.337 48.841 28.605 1.00 75.76 97 LEU D C 1
ATOM 3821 O O . LEU D 1 77 ? 55.561 50.027 28.380 1.00 75.87 97 LEU D O 1
ATOM 3826 N N . PRO D 1 78 ? 56.159 47.857 28.184 1.00 80.81 98 PRO D N 1
ATOM 3827 C CA . PRO D 1 78 ? 57.342 48.176 27.381 1.00 81.76 98 PRO D CA 1
ATOM 3828 C C . PRO D 1 78 ? 56.972 48.891 26.083 1.00 80.51 98 PRO D C 1
ATOM 3829 O O . PRO D 1 78 ? 55.934 48.580 25.494 1.00 80.56 98 PRO D O 1
ATOM 3833 N N . LYS D 1 79 ? 57.813 49.833 25.651 1.00 83.80 99 LYS D N 1
ATOM 3834 C CA . LYS D 1 79 ? 57.557 50.610 24.421 1.00 85.58 99 LYS D CA 1
ATOM 3835 C C . LYS D 1 79 ? 57.462 49.740 23.173 1.00 85.25 99 LYS D C 1
ATOM 3836 O O . LYS D 1 79 ? 56.678 50.030 22.275 1.00 81.82 99 LYS D O 1
ATOM 3842 N N . ASP D 1 80 ? 58.294 48.700 23.106 1.00 90.46 100 ASP D N 1
ATOM 3843 C CA . ASP D 1 80 ? 58.301 47.795 21.943 1.00 91.66 100 ASP D CA 1
ATOM 3844 C C . ASP D 1 80 ? 57.098 46.826 21.901 1.00 88.87 100 ASP D C 1
ATOM 3845 O O . ASP D 1 80 ? 56.955 46.072 20.936 1.00 88.35 100 ASP D O 1
ATOM 3850 N N . THR D 1 81 ? 56.246 46.842 22.938 1.00 86.45 101 THR D N 1
ATOM 3851 C CA . THR D 1 81 ? 55.049 45.980 22.981 1.00 81.83 101 THR D CA 1
ATOM 3852 C C . THR D 1 81 ? 54.162 46.303 21.785 1.00 80.32 101 THR D C 1
ATOM 3853 O O . THR D 1 81 ? 54.068 47.462 21.384 1.00 76.07 101 THR D O 1
ATOM 3857 N N . LYS D 1 82 ? 53.538 45.277 21.207 1.00 84.66 102 LYS D N 1
ATOM 3858 C CA . LYS D 1 82 ? 52.648 45.461 20.046 1.00 86.62 102 LYS D CA 1
ATOM 3859 C C . LYS D 1 82 ? 51.297 44.824 20.363 1.00 85.23 102 LYS D C 1
ATOM 3860 O O . LYS D 1 82 ? 51.217 43.756 20.983 1.00 90.54 102 LYS D O 1
ATOM 3866 N N . LEU D 1 83 ? 50.229 45.538 20.021 1.00 81.11 103 LEU D N 1
ATOM 3867 C CA . LEU D 1 83 ? 48.881 45.049 20.244 1.00 77.83 103 LEU D CA 1
ATOM 3868 C C . LEU D 1 83 ? 48.532 44.156 19.057 1.00 80.47 103 LEU D C 1
ATOM 3869 O O . LEU D 1 83 ? 48.384 44.639 17.932 1.00 81.21 103 LEU D O 1
ATOM 3874 N N . LEU D 1 84 ? 48.443 42.852 19.294 1.00 81.23 104 LEU D N 1
ATOM 3875 C CA . LEU D 1 84 ? 48.106 41.910 18.225 1.00 85.89 104 LEU D CA 1
ATOM 3876 C C . LEU D 1 84 ? 46.620 41.991 17.860 1.00 82.38 104 LEU D C 1
ATOM 3877 O O . LEU D 1 84 ? 46.265 41.991 16.682 1.00 83.78 104 LEU D O 1
ATOM 3882 N N . SER D 1 85 ? 45.761 42.046 18.873 1.00 78.28 105 SER D N 1
ATOM 3883 C CA . SER D 1 85 ? 44.325 42.150 18.645 1.00 80.32 105 SER D CA 1
ATOM 3884 C C . SER D 1 85 ? 43.610 42.566 19.913 1.00 79.45 105 SER D C 1
ATOM 3885 O O . SER D 1 85 ? 44.115 42.378 21.022 1.00 77.74 105 SER D O 1
ATOM 3888 N N . PHE D 1 86 ? 42.413 43.115 19.730 1.00 79.44 106 PHE D N 1
ATOM 3889 C CA . PHE D 1 86 ? 41.580 43.558 20.834 1.00 74.83 106 PHE D CA 1
ATOM 3890 C C . PHE D 1 86 ? 40.144 43.176 20.500 1.00 74.20 106 PHE D C 1
ATOM 3891 O O . PHE D 1 86 ? 39.629 43.564 19.458 1.00 76.24 106 PHE D O 1
ATOM 3899 N N . ASP D 1 87 ? 39.506 42.427 21.388 1.00 75.79 107 ASP D N 1
ATOM 3900 C CA . ASP D 1 87 ? 38.139 41.976 21.185 1.00 81.43 107 ASP D CA 1
ATOM 3901 C C . ASP D 1 87 ? 37.359 42.045 22.490 1.00 80.48 107 ASP D C 1
ATOM 3902 O O . ASP D 1 87 ? 37.918 41.871 23.562 1.00 74.10 107 ASP D O 1
ATOM 3907 N N . ILE D 1 88 ? 36.057 42.290 22.386 1.00 86.66 108 ILE D N 1
ATOM 3908 C CA . ILE D 1 88 ? 35.175 42.359 23.555 1.00 89.17 108 ILE D CA 1
ATOM 3909 C C . ILE D 1 88 ? 34.173 41.200 23.522 1.00 96.01 108 ILE D C 1
ATOM 3910 O O . ILE D 1 88 ? 33.271 41.180 22.685 1.00 100.80 108 ILE D O 1
ATOM 3915 N N . LYS D 1 89 ? 34.349 40.239 24.425 1.00 99.68 109 LYS D N 1
ATOM 3916 C CA . LYS D 1 89 ? 33.434 39.098 24.541 1.00 108.82 109 LYS D CA 1
ATOM 3917 C C . LYS D 1 89 ? 32.572 39.323 25.766 1.00 108.07 109 LYS D C 1
ATOM 3918 O O . LYS D 1 89 ? 33.037 39.162 26.893 1.00 111.95 109 LYS D O 1
ATOM 3924 N N . ASP D 1 90 ? 31.323 39.719 25.529 1.00 106.15 110 ASP D N 1
ATOM 3925 C CA . ASP D 1 90 ? 30.354 40.018 26.585 1.00 107.96 110 ASP D CA 1
ATOM 3926 C C . ASP D 1 90 ? 30.879 41.241 27.384 1.00 101.58 110 ASP D C 1
ATOM 3927 O O . ASP D 1 90 ? 30.881 42.350 26.850 1.00 98.46 110 ASP D O 1
ATOM 3932 N N . ASP D 1 91 ? 31.332 41.053 28.624 1.00 98.45 111 ASP D N 1
ATOM 3933 C CA . ASP D 1 91 ? 31.841 42.166 29.426 1.00 93.66 111 ASP D CA 1
ATOM 3934 C C . ASP D 1 91 ? 33.348 42.040 29.674 1.00 93.30 111 ASP D C 1
ATOM 3935 O O . ASP D 1 91 ? 33.894 42.724 30.540 1.00 86.40 111 ASP D O 1
ATOM 3940 N N . ILE D 1 92 ? 34.006 41.166 28.911 1.00 94.43 112 ILE D N 1
ATOM 3941 C CA . ILE D 1 92 ? 35.439 40.939 29.054 1.00 89.24 112 ILE D CA 1
ATOM 3942 C C . ILE D 1 92 ? 36.183 41.491 27.834 1.00 84.21 112 ILE D C 1
ATOM 3943 O O . ILE D 1 92 ? 35.776 41.268 26.689 1.00 83.63 112 ILE D O 1
ATOM 3948 N N . ALA D 1 93 ? 37.272 42.212 28.097 1.00 78.92 113 ALA D N 1
ATOM 3949 C CA . ALA D 1 93 ? 38.109 42.782 27.053 1.00 76.46 113 ALA D CA 1
ATOM 3950 C C . ALA D 1 93 ? 39.310 41.871 26.891 1.00 76.39 113 ALA D C 1
ATOM 3951 O O . ALA D 1 93 ? 40.129 41.746 27.798 1.00 75.06 113 ALA D O 1
ATOM 3953 N N . ILE D 1 94 ? 39.384 41.209 25.741 1.00 81.55 114 ILE D N 1
ATOM 3954 C CA . ILE D 1 94 ? 40.467 40.293 25.435 1.00 86.09 114 ILE D CA 1
ATOM 3955 C C . ILE D 1 94 ? 41.580 41.129 24.816 1.00 81.43 114 ILE D C 1
ATOM 3956 O O . ILE D 1 94 ? 41.498 41.516 23.646 1.00 84.00 114 ILE D O 1
ATOM 3961 N N . ILE D 1 95 ? 42.611 41.404 25.606 1.00 78.90 115 ILE D N 1
ATOM 3962 C CA . ILE D 1 95 ? 43.741 42.213 25.166 1.00 76.51 115 ILE D CA 1
ATOM 3963 C C . ILE D 1 95 ? 44.880 41.280 24.816 1.00 80.07 115 ILE D C 1
ATOM 3964 O O . ILE D 1 95 ? 45.543 40.738 25.698 1.00 81.27 115 ILE D O 1
ATOM 3969 N N . ASN D 1 96 ? 45.109 41.112 23.519 1.00 82.15 116 ASN D N 1
ATOM 3970 C CA . ASN D 1 96 ? 46.132 40.215 23.025 1.00 86.67 116 ASN D CA 1
ATOM 3971 C C . ASN D 1 96 ? 47.402 40.985 22.683 1.00 87.99 116 ASN D C 1
ATOM 3972 O O . ASN D 1 96 ? 47.444 41.714 21.697 1.00 86.94 116 ASN D O 1
ATOM 3977 N N . LEU D 1 97 ? 48.440 40.785 23.493 1.00 92.91 117 LEU D N 1
ATOM 3978 C CA . LEU D 1 97 ? 49.724 41.461 23.320 1.00 94.71 117 LEU D CA 1
ATOM 3979 C C . LEU D 1 97 ? 50.796 40.532 22.764 1.00 102.93 117 LEU D C 1
ATOM 3980 O O . LEU D 1 97 ? 50.616 39.318 22.712 1.00 107.12 117 LEU D O 1
ATOM 3985 N N . SER D 1 98 ? 51.908 41.122 22.336 1.00 107.16 118 SER D N 1
ATOM 3986 C CA . SER D 1 98 ? 53.038 40.364 21.799 1.00 113.63 118 SER D CA 1
ATOM 3987 C C . SER D 1 98 ? 53.939 39.917 22.955 1.00 116.97 118 SER D C 1
ATOM 3988 O O . SER D 1 98 ? 53.729 40.313 24.106 1.00 116.81 118 SER D O 1
ATOM 3991 N N . LYS D 1 99 ? 54.943 39.104 22.633 1.00 120.36 119 LYS D N 1
ATOM 3992 C CA . LYS D 1 99 ? 55.908 38.583 23.616 1.00 121.66 119 LYS D CA 1
ATOM 3993 C C . LYS D 1 99 ? 56.691 39.686 24.367 1.00 116.67 119 LYS D C 1
ATOM 3994 O O . LYS D 1 99 ? 57.095 39.486 25.515 1.00 116.31 119 LYS D O 1
ATOM 4000 N N . GLU D 1 100 ? 56.898 40.837 23.722 1.00 111.08 120 GLU D N 1
ATOM 4001 C CA . GLU D 1 100 ? 57.624 41.958 24.340 1.00 109.86 120 GLU D CA 1
ATOM 4002 C C . GLU D 1 100 ? 56.995 42.460 25.650 1.00 105.80 120 GLU D C 1
ATOM 4003 O O . GLU D 1 100 ? 57.673 43.081 26.457 1.00 103.20 120 GLU D O 1
ATOM 4009 N N . ALA D 1 101 ? 55.707 42.193 25.853 1.00 107.27 121 ALA D N 1
ATOM 4010 C CA . ALA D 1 101 ? 55.013 42.621 27.077 1.00 106.80 121 ALA D CA 1
ATOM 4011 C C . ALA D 1 101 ? 55.478 41.867 28.324 1.00 107.85 121 ALA D C 1
ATOM 4012 O O . ALA D 1 101 ? 55.316 42.363 29.438 1.00 105.63 121 ALA D O 1
ATOM 4014 N N . ILE D 1 102 ? 56.030 40.668 28.133 1.00 114.86 122 ILE D N 1
ATOM 4015 C CA . ILE D 1 102 ? 56.515 39.848 29.244 1.00 118.22 122 ILE D CA 1
ATOM 4016 C C . ILE D 1 102 ? 57.960 40.227 29.565 1.00 119.53 122 ILE D C 1
ATOM 4017 O O . ILE D 1 102 ? 58.865 39.975 28.769 1.00 122.64 122 ILE D O 1
ATOM 4022 N N . VAL D 1 103 ? 58.153 40.854 30.725 1.00 117.88 123 VAL D N 1
ATOM 4023 C CA . VAL D 1 103 ? 59.477 41.270 31.217 1.00 115.60 123 VAL D CA 1
ATOM 4024 C C . VAL D 1 103 ? 59.519 41.074 32.732 1.00 116.28 123 VAL D C 1
ATOM 4025 O O . VAL D 1 103 ? 58.488 40.817 33.353 1.00 115.75 123 VAL D O 1
ATOM 4029 N N . ASN D 1 104 ? 60.705 41.191 33.322 1.00 117.40 124 ASN D N 1
ATOM 4030 C CA . ASN D 1 104 ? 60.852 41.021 34.770 1.00 116.98 124 ASN D CA 1
ATOM 4031 C C . ASN D 1 104 ? 60.443 42.337 35.443 1.00 109.25 124 ASN D C 1
ATOM 4032 O O . ASN D 1 104 ? 61.001 43.393 35.137 1.00 107.55 124 ASN D O 1
ATOM 4045 N N . SER D 1 106 ? 58.867 44.316 39.279 1.00 101.35 126 SER D N 1
ATOM 4046 C CA . SER D 1 106 ? 58.681 44.260 40.723 1.00 100.29 126 SER D CA 1
ATOM 4047 C C . SER D 1 106 ? 57.182 44.133 40.949 1.00 99.08 126 SER D C 1
ATOM 4048 O O . SER D 1 106 ? 56.384 44.537 40.099 1.00 93.68 126 SER D O 1
ATOM 4051 N N . ALA D 1 107 ? 56.791 43.585 42.089 1.00 103.60 127 ALA D N 1
ATOM 4052 C CA . ALA D 1 107 ? 55.368 43.419 42.395 1.00 103.45 127 ALA D CA 1
ATOM 4053 C C . ALA D 1 107 ? 54.598 44.742 42.445 1.00 97.78 127 ALA D C 1
ATOM 4054 O O . ALA D 1 107 ? 53.418 44.778 42.118 1.00 97.73 127 ALA D O 1
ATOM 4056 N N . THR D 1 108 ? 55.262 45.819 42.859 1.00 99.37 128 THR D N 1
ATOM 4057 C CA . THR D 1 108 ? 54.615 47.136 42.920 1.00 95.78 128 THR D CA 1
ATOM 4058 C C . THR D 1 108 ? 54.427 47.705 41.508 1.00 91.52 128 THR D C 1
ATOM 4059 O O . THR D 1 108 ? 53.393 48.293 41.222 1.00 87.18 128 THR D O 1
ATOM 4063 N N . LYS D 1 109 ? 55.407 47.504 40.625 1.00 93.65 129 LYS D N 1
ATOM 4064 C CA . LYS D 1 109 ? 55.306 47.997 39.254 1.00 91.41 129 LYS D CA 1
ATOM 4065 C C . LYS D 1 109 ? 54.270 47.193 38.467 1.00 89.89 129 LYS D C 1
ATOM 4066 O O . LYS D 1 109 ? 53.450 47.766 37.742 1.00 88.45 129 LYS D O 1
ATOM 4072 N N . GLU D 1 110 ? 54.308 45.870 38.615 1.00 98.18 130 GLU D N 1
ATOM 4073 C CA . GLU D 1 110 ? 53.365 44.998 37.919 1.00 96.50 130 GLU D CA 1
ATOM 4074 C C . GLU D 1 110 ? 51.934 45.277 38.369 1.00 95.94 130 GLU D C 1
ATOM 4075 O O . GLU D 1 110 ? 51.017 45.228 37.554 1.00 93.64 130 GLU D O 1
ATOM 4081 N N . GLN D 1 111 ? 51.740 45.560 39.655 1.00 96.43 131 GLN D N 1
ATOM 4082 C CA . GLN D 1 111 ? 50.400 45.853 40.155 1.00 97.98 131 GLN D CA 1
ATOM 4083 C C . GLN D 1 111 ? 49.876 47.161 39.558 1.00 93.21 131 GLN D C 1
ATOM 4084 O O . GLN D 1 111 ? 48.688 47.277 39.271 1.00 91.18 131 GLN D O 1
ATOM 4090 N N . ALA D 1 112 ? 50.765 48.137 39.371 1.00 92.49 132 ALA D N 1
ATOM 4091 C CA . ALA D 1 112 ? 50.381 49.426 38.779 1.00 85.07 132 ALA D CA 1
ATOM 4092 C C . ALA D 1 112 ? 49.977 49.222 37.320 1.00 79.31 132 ALA D C 1
ATOM 4093 O O . ALA D 1 112 ? 49.035 49.843 36.837 1.00 79.99 132 ALA D O 1
ATOM 4095 N N . THR D 1 113 ? 50.699 48.346 36.627 1.00 77.87 133 THR D N 1
ATOM 4096 C CA . THR D 1 113 ? 50.408 48.036 35.237 1.00 76.18 133 THR D CA 1
ATOM 4097 C C . THR D 1 113 ? 49.003 47.459 35.084 1.00 77.49 133 THR D C 1
ATOM 4098 O O . THR D 1 113 ? 48.223 47.938 34.276 1.00 72.76 133 THR D O 1
ATOM 4102 N N . LEU D 1 114 ? 48.689 46.439 35.872 1.00 84.54 134 LEU D N 1
ATOM 4103 C CA . LEU D 1 114 ? 47.378 45.797 35.795 1.00 86.43 134 LEU D CA 1
ATOM 4104 C C . LEU D 1 114 ? 46.263 46.765 36.211 1.00 83.55 134 LEU D C 1
ATOM 4105 O O . LEU D 1 114 ? 45.207 46.798 35.577 1.00 80.32 134 LEU D O 1
ATOM 4110 N N . GLU D 1 115 ? 46.499 47.555 37.258 1.00 81.40 135 GLU D N 1
ATOM 4111 C CA . GLU D 1 115 ? 45.504 48.536 37.696 1.00 81.73 135 GLU D CA 1
ATOM 4112 C C . GLU D 1 115 ? 45.324 49.643 36.644 1.00 75.91 135 GLU D C 1
ATOM 4113 O O . GLU D 1 115 ? 44.222 50.145 36.466 1.00 76.56 135 GLU D O 1
ATOM 4119 N N . GLY D 1 116 ? 46.409 50.004 35.956 1.00 70.03 136 GLY D N 1
ATOM 4120 C CA . GLY D 1 116 ? 46.373 51.041 34.924 1.00 66.49 136 GLY D CA 1
ATOM 4121 C C . GLY D 1 116 ? 45.581 50.615 33.695 1.00 64.86 136 GLY D C 1
ATOM 4122 O O . GLY D 1 116 ? 44.832 51.405 33.128 1.00 60.50 136 GLY D O 1
ATOM 4123 N N . ILE D 1 117 ? 45.766 49.365 33.279 1.00 64.16 137 ILE D N 1
ATOM 4124 C CA . ILE D 1 117 ? 45.063 48.823 32.127 1.00 62.03 137 ILE D CA 1
ATOM 4125 C C . ILE D 1 117 ? 43.578 48.759 32.467 1.00 62.11 137 ILE D C 1
ATOM 4126 O O . ILE D 1 117 ? 42.744 49.224 31.698 1.00 62.71 137 ILE D O 1
ATOM 4131 N N . ILE D 1 118 ? 43.264 48.224 33.639 1.00 65.10 138 ILE D N 1
ATOM 4132 C CA . ILE D 1 118 ? 41.875 48.112 34.096 1.00 67.97 138 ILE D CA 1
ATOM 4133 C C . ILE D 1 118 ? 41.198 49.473 34.233 1.00 63.30 138 ILE D C 1
ATOM 4134 O O . ILE D 1 118 ? 40.095 49.657 33.742 1.00 65.64 138 ILE D O 1
ATOM 4139 N N . ALA D 1 119 ? 41.859 50.412 34.896 1.00 59.50 139 ALA D N 1
ATOM 4140 C CA . ALA D 1 119 ? 41.288 51.738 35.088 1.00 57.21 139 ALA D CA 1
ATOM 4141 C C . ALA D 1 119 ? 41.042 52.419 33.751 1.00 55.58 139 ALA D C 1
ATOM 4142 O O . ALA D 1 119 ? 40.043 53.107 33.577 1.00 59.01 139 ALA D O 1
ATOM 4144 N N . THR D 1 120 ? 41.938 52.198 32.796 1.00 53.28 140 THR D N 1
ATOM 4145 C CA . THR D 1 120 ? 41.801 52.790 31.478 1.00 49.83 140 THR D CA 1
ATOM 4146 C C . THR D 1 120 ? 40.676 52.131 30.679 1.00 55.21 140 THR D C 1
ATOM 4147 O O . THR D 1 120 ? 39.801 52.822 30.159 1.00 53.73 140 THR D O 1
ATOM 4151 N N . ILE D 1 121 ? 40.702 50.800 30.601 1.00 60.73 141 ILE D N 1
ATOM 4152 C CA . ILE D 1 121 ? 39.706 50.038 29.836 1.00 63.87 141 ILE D CA 1
ATOM 4153 C C . ILE D 1 121 ? 38.311 50.046 30.421 1.00 66.19 141 ILE D C 1
ATOM 4154 O O . ILE D 1 121 ? 37.348 50.162 29.668 1.00 66.17 141 ILE D O 1
ATOM 4159 N N . THR D 1 122 ? 38.185 49.933 31.743 1.00 68.31 142 THR D N 1
ATOM 4160 C CA . THR D 1 122 ? 36.853 49.929 32.370 1.00 70.00 142 THR D CA 1
ATOM 4161 C C . THR D 1 122 ? 36.099 51.255 32.224 1.00 67.58 142 THR D C 1
ATOM 4162 O O . THR D 1 122 ? 34.989 51.405 32.699 1.00 70.05 142 THR D O 1
ATOM 4166 N N . GLN D 1 123 ? 36.704 52.199 31.528 1.00 66.81 143 GLN D N 1
ATOM 4167 C CA . GLN D 1 123 ? 36.111 53.488 31.255 1.00 69.64 143 GLN D CA 1
ATOM 4168 C C . GLN D 1 123 ? 35.000 53.228 30.229 1.00 69.05 143 GLN D C 1
ATOM 4169 O O . GLN D 1 123 ? 34.005 53.939 30.162 1.00 67.23 143 GLN D O 1
ATOM 4175 N N . ILE D 1 124 ? 35.182 52.173 29.440 1.00 68.82 144 ILE D N 1
ATOM 4176 C CA . ILE D 1 124 ? 34.187 51.737 28.469 1.00 70.74 144 ILE D CA 1
ATOM 4177 C C . ILE D 1 124 ? 33.171 50.947 29.325 1.00 74.04 144 ILE D C 1
ATOM 4178 O O . ILE D 1 124 ? 33.493 49.854 29.790 1.00 74.81 144 ILE D O 1
ATOM 4183 N N . PRO D 1 125 ? 31.943 51.495 29.527 1.00 77.51 145 PRO D N 1
ATOM 4184 C CA . PRO D 1 125 ? 30.918 50.861 30.395 1.00 81.76 145 PRO D CA 1
ATOM 4185 C C . PRO D 1 125 ? 30.648 49.375 30.178 1.00 86.00 145 PRO D C 1
ATOM 4186 O O . PRO D 1 125 ? 30.433 48.645 31.147 1.00 90.67 145 PRO D O 1
ATOM 4190 N N . SER D 1 126 ? 30.670 48.933 28.926 1.00 86.12 146 SER D N 1
ATOM 4191 C CA . SER D 1 126 ? 30.431 47.524 28.606 1.00 91.69 146 SER D CA 1
ATOM 4192 C C . SER D 1 126 ? 31.515 46.572 29.146 1.00 91.56 146 SER D C 1
ATOM 4193 O O . SER D 1 126 ? 31.299 45.367 29.193 1.00 93.64 146 SER D O 1
ATOM 4196 N N . ILE D 1 127 ? 32.657 47.111 29.573 1.00 89.87 147 ILE D N 1
ATOM 4197 C CA . ILE D 1 127 ? 33.751 46.280 30.073 1.00 90.27 147 ILE D CA 1
ATOM 4198 C C . ILE D 1 127 ? 33.884 46.352 31.593 1.00 91.59 147 ILE D C 1
ATOM 4199 O O . ILE D 1 127 ? 33.941 47.438 32.174 1.00 89.37 147 ILE D O 1
ATOM 4204 N N . ASN D 1 128 ? 33.921 45.173 32.217 1.00 95.02 148 ASN D N 1
ATOM 4205 C CA . ASN D 1 128 ? 34.068 45.036 33.670 1.00 97.28 148 ASN D CA 1
ATOM 4206 C C . ASN D 1 128 ? 35.304 44.218 34.032 1.00 94.95 148 ASN D C 1
ATOM 4207 O O . ASN D 1 128 ? 35.766 44.282 35.162 1.00 98.47 148 ASN 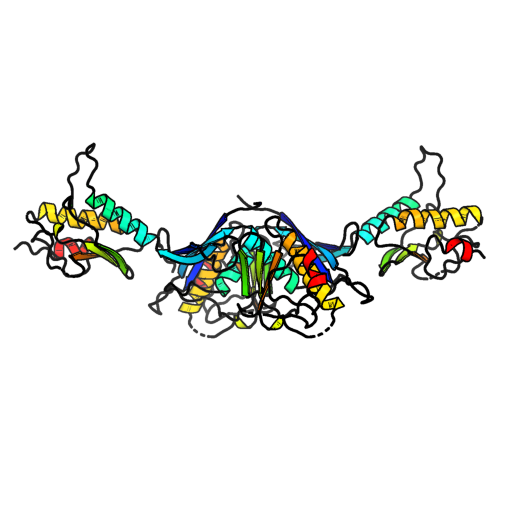D O 1
ATOM 4212 N N . LYS D 1 129 ? 35.830 43.450 33.076 1.00 93.88 149 LYS D N 1
ATOM 4213 C CA . LYS D 1 129 ? 37.013 42.620 33.303 1.00 93.91 149 LYS D CA 1
ATOM 4214 C C . LYS D 1 129 ? 37.906 42.600 32.075 1.00 89.34 149 LYS D C 1
ATOM 4215 O O . LYS D 1 129 ? 37.473 42.941 30.971 1.00 89.26 149 LYS D O 1
ATOM 4221 N N . ILE D 1 130 ? 39.154 42.194 32.269 1.00 87.12 150 ILE D N 1
ATOM 4222 C CA . ILE D 1 130 ? 40.099 42.089 31.167 1.00 87.05 150 ILE D CA 1
ATOM 4223 C C . ILE D 1 130 ? 40.747 40.714 31.208 1.00 89.11 150 ILE D C 1
ATOM 4224 O O . ILE D 1 130 ? 40.911 40.117 32.271 1.00 92.18 150 ILE D O 1
ATOM 4229 N N . ASN D 1 131 ? 41.107 40.228 30.031 1.00 88.40 151 ASN D N 1
ATOM 4230 C CA . ASN D 1 131 ? 41.757 38.950 29.877 1.00 91.41 151 ASN D CA 1
ATOM 4231 C C . ASN D 1 131 ? 42.952 39.226 28.987 1.00 88.72 151 ASN D C 1
ATOM 4232 O O . ASN D 1 131 ? 42.798 39.461 27.787 1.00 85.80 151 ASN D O 1
ATOM 4237 N N . ILE D 1 132 ? 44.138 39.243 29.584 1.00 89.73 152 ILE D N 1
ATOM 4238 C CA . ILE D 1 132 ? 45.358 39.510 28.837 1.00 89.83 152 ILE D CA 1
ATOM 4239 C C . ILE D 1 132 ? 45.915 38.215 28.285 1.00 91.18 152 ILE D C 1
ATOM 4240 O O . ILE D 1 132 ? 46.003 37.229 29.000 1.00 98.51 152 ILE D O 1
ATOM 4245 N N . LEU D 1 133 ? 46.241 38.230 26.997 1.00 90.57 153 LEU D N 1
ATOM 4246 C CA . LEU D 1 133 ? 46.821 37.092 26.294 1.00 97.22 153 LEU D CA 1
ATOM 4247 C C . LEU D 1 133 ? 48.107 37.568 25.651 1.00 95.96 153 LEU D C 1
ATOM 4248 O O . LEU D 1 133 ? 48.280 38.760 25.399 1.00 94.30 153 LEU D O 1
ATOM 4253 N N . VAL D 1 134 ? 49.006 36.627 25.390 1.00 102.68 154 VAL D N 1
ATOM 4254 C CA . VAL D 1 134 ? 50.286 36.920 24.762 1.00 103.59 154 VAL D CA 1
ATOM 4255 C C . VAL D 1 134 ? 50.415 35.968 23.581 1.00 110.14 154 VAL D C 1
ATOM 4256 O O . VAL D 1 134 ? 50.257 34.762 23.752 1.00 110.32 154 VAL D O 1
ATOM 4260 N N . ASP D 1 135 ? 50.713 36.510 22.398 1.00 113.51 155 ASP D N 1
ATOM 4261 C CA . ASP D 1 135 ? 50.820 35.719 21.136 1.00 123.01 155 ASP D CA 1
ATOM 4262 C C . ASP D 1 135 ? 49.589 34.794 20.936 1.00 124.16 155 ASP D C 1
ATOM 4263 O O . ASP D 1 135 ? 49.728 33.617 20.661 1.00 133.27 155 ASP D O 1
ATOM 4268 N N . ASN D 1 136 ? 48.388 35.364 21.106 1.00 120.26 156 ASN D N 1
ATOM 4269 C CA . ASN D 1 136 ? 47.095 34.661 20.958 1.00 128.23 156 ASN D CA 1
ATOM 4270 C C . ASN D 1 136 ? 46.901 33.505 21.972 1.00 133.73 156 ASN D C 1
ATOM 4271 O O . ASN D 1 136 ? 45.941 32.745 21.852 1.00 135.04 156 ASN D O 1
ATOM 4276 N N . GLN D 1 137 ? 47.780 33.393 22.976 1.00 113.62 157 GLN D N 1
ATOM 4277 C CA . GLN D 1 137 ? 47.690 32.301 23.973 1.00 124.15 157 GLN D CA 1
ATOM 4278 C C . GLN D 1 137 ? 47.617 32.793 25.414 1.00 126.36 157 GLN D C 1
ATOM 4279 O O . GLN D 1 137 ? 47.941 33.945 25.709 1.00 131.86 157 GLN D O 1
ATOM 4293 N N . VAL D 1 139 ? 48.584 33.080 29.393 1.00 126.89 159 VAL D N 1
ATOM 4294 C CA . VAL D 1 139 ? 49.845 33.228 30.124 1.00 123.06 159 VAL D CA 1
ATOM 4295 C C . VAL D 1 139 ? 49.610 33.341 31.621 1.00 123.40 159 VAL D C 1
ATOM 4296 O O . VAL D 1 139 ? 48.584 33.869 32.067 1.00 114.57 159 VAL D O 1
ATOM 4300 N N . ASP D 1 140 ? 50.580 32.842 32.385 1.00 127.62 160 ASP D N 1
ATOM 4301 C CA . ASP D 1 140 ? 50.508 32.856 33.844 1.00 131.22 160 ASP D CA 1
ATOM 4302 C C . ASP D 1 140 ? 50.760 34.245 34.419 1.00 125.63 160 ASP D C 1
ATOM 4303 O O . ASP D 1 140 ? 50.072 34.650 35.347 1.00 119.33 160 ASP D O 1
ATOM 4308 N N . SER D 1 141 ? 51.712 34.985 33.845 1.00 126.40 161 SER D N 1
ATOM 4309 C CA . SER D 1 141 ? 52.055 36.320 34.361 1.00 122.63 161 SER D CA 1
ATOM 4310 C C . SER D 1 141 ? 52.895 37.166 33.398 1.00 124.24 161 SER D C 1
ATOM 4311 O O . SER D 1 141 ? 53.629 36.628 32.568 1.00 127.12 161 SER D O 1
ATOM 4314 N N . LEU D 1 142 ? 52.785 38.491 33.519 1.00 123.27 162 LEU D N 1
ATOM 4315 C CA . LEU D 1 142 ? 53.569 39.419 32.689 1.00 121.74 162 LEU D CA 1
ATOM 4316 C C . LEU D 1 142 ? 54.893 39.715 33.352 1.00 116.18 162 LEU D C 1
ATOM 4317 O O . LEU D 1 142 ? 55.943 39.603 32.729 1.00 113.85 162 LEU D O 1
ATOM 4322 N N . GLY D 1 143 ? 54.818 40.107 34.622 1.00 113.42 163 GLY D N 1
ATOM 4323 C CA . GLY D 1 143 ? 55.981 40.452 35.424 1.00 115.16 163 GLY D CA 1
ATOM 4324 C C . GLY D 1 143 ? 56.539 39.353 36.284 1.00 117.51 163 GLY D C 1
ATOM 4325 O O . GLY D 1 143 ? 57.713 39.382 36.604 1.00 126.49 163 GLY D O 1
ATOM 4326 N N . GLY D 1 144 ? 55.688 38.414 36.693 1.00 118.09 164 GLY D N 1
ATOM 4327 C CA . GLY D 1 144 ? 56.096 37.304 37.537 1.00 117.84 164 GLY D CA 1
ATOM 4328 C C . GLY D 1 144 ? 55.365 37.274 38.882 1.00 118.54 164 GLY D C 1
ATOM 4329 O O . GLY D 1 144 ? 55.229 36.194 39.479 1.00 130.13 164 GLY D O 1
ATOM 4330 N N . ASN D 1 145 ? 54.867 38.432 39.351 1.00 110.66 165 ASN D N 1
ATOM 4331 C CA . ASN D 1 145 ? 54.167 38.493 40.670 1.00 113.86 165 ASN D CA 1
ATOM 4332 C C . ASN D 1 145 ? 52.627 38.395 40.661 1.00 110.09 165 ASN D C 1
ATOM 4333 O O . ASN D 1 145 ? 52.022 38.390 41.733 1.00 112.20 165 ASN D O 1
ATOM 4338 N N . PHE D 1 146 ? 51.987 38.362 39.497 1.00 107.85 166 PHE D N 1
ATOM 4339 C CA . PHE D 1 146 ? 50.515 38.285 39.419 1.00 104.24 166 PHE D CA 1
ATOM 4340 C C . PHE D 1 146 ? 50.020 37.252 38.419 1.00 106.03 166 PHE D C 1
ATOM 4341 O O . PHE D 1 146 ? 50.545 37.142 37.309 1.00 103.87 166 PHE D O 1
ATOM 4349 N N . ASP D 1 147 ? 48.987 36.520 38.832 1.00 108.04 167 ASP D N 1
ATOM 4350 C CA . ASP D 1 147 ? 48.392 35.469 38.026 1.00 112.03 167 ASP D CA 1
ATOM 4351 C C . ASP D 1 147 ? 47.324 36.055 37.111 1.00 103.06 167 ASP D C 1
ATOM 4352 O O . ASP D 1 147 ? 46.294 36.529 37.586 1.00 94.11 167 ASP D O 1
ATOM 4357 N N . ILE D 1 148 ? 47.602 36.039 35.806 1.00 104.41 168 ILE D N 1
ATOM 4358 C CA . ILE D 1 148 ? 46.659 36.537 34.790 1.00 108.54 168 ILE D CA 1
ATOM 4359 C C . ILE D 1 148 ? 46.209 35.388 33.872 1.00 112.15 168 ILE D C 1
ATOM 4360 O O . ILE D 1 148 ? 46.001 35.563 32.667 1.00 112.90 168 ILE D O 1
ATOM 4365 N N . SER D 1 149 ? 46.049 34.214 34.475 1.00 119.06 169 SER D N 1
ATOM 4366 C CA . SER D 1 149 ? 45.633 33.009 33.765 1.00 124.56 169 SER D CA 1
ATOM 4367 C C . SER D 1 149 ? 44.172 33.073 33.315 1.00 119.92 169 SER D C 1
ATOM 4368 O O . SER D 1 149 ? 43.814 32.479 32.298 1.00 117.51 169 SER D O 1
ATOM 4371 N N . LYS D 1 150 ? 43.339 33.797 34.064 1.00 116.01 170 LYS D N 1
ATOM 4372 C CA . LYS D 1 150 ? 41.916 33.907 33.742 1.00 117.61 170 LYS D CA 1
ATOM 4373 C C . LYS D 1 150 ? 41.509 35.397 33.695 1.00 108.35 170 LYS D C 1
ATOM 4374 O O . LYS D 1 150 ? 42.339 36.275 33.958 1.00 107.78 170 LYS D O 1
ATOM 4380 N N . PRO D 1 151 ? 40.258 35.694 33.292 1.00 105.13 171 PRO D N 1
ATOM 4381 C CA . PRO D 1 151 ? 39.826 37.092 33.275 1.00 98.64 171 PRO D CA 1
ATOM 4382 C C . PRO D 1 151 ? 39.773 37.668 34.695 1.00 95.05 171 PRO D C 1
ATOM 4383 O O . PRO D 1 151 ? 39.543 36.921 35.646 1.00 90.47 171 PRO D O 1
ATOM 4387 N N . PHE D 1 152 ? 39.992 38.976 34.833 1.00 90.47 172 PHE D N 1
ATOM 4388 C CA . PHE D 1 152 ? 39.979 39.623 36.149 1.00 87.24 172 PHE D CA 1
ATOM 4389 C C . PHE D 1 152 ? 39.595 41.099 36.085 1.00 87.64 172 PHE D C 1
ATOM 4390 O O . PHE D 1 152 ? 39.773 41.758 35.056 1.00 83.47 172 PHE D O 1
ATOM 4398 N N . GLY D 1 153 ? 39.067 41.595 37.202 1.00 91.38 173 GLY D N 1
ATOM 4399 C CA . GLY D 1 153 ? 38.656 42.991 37.355 1.00 95.46 173 GLY D CA 1
ATOM 4400 C C . GLY D 1 153 ? 39.505 43.617 38.444 1.00 101.27 173 GLY D C 1
ATOM 4401 O O . GLY D 1 153 ? 40.459 42.996 38.919 1.00 101.42 173 GLY D O 1
ATOM 4402 N N . LYS D 1 154 ? 39.164 44.848 38.834 1.00 109.14 174 LYS D N 1
ATOM 4403 C CA . LYS D 1 154 ? 39.899 45.587 39.880 1.00 110.36 174 LYS D CA 1
ATOM 4404 C C . LYS D 1 154 ? 39.921 44.800 41.200 1.00 116.48 174 LYS D C 1
ATOM 4405 O O . LYS D 1 154 ? 40.988 44.594 41.787 1.00 118.35 174 LYS D O 1
ATOM 4411 N N . GLU D 1 155 ? 38.736 44.366 41.637 1.00 121.99 175 GLU D N 1
ATOM 4412 C CA . GLU D 1 155 ? 38.556 43.608 42.890 1.00 124.82 175 GLU D CA 1
ATOM 4413 C C . GLU D 1 155 ? 39.420 42.348 42.989 1.00 116.52 175 GLU D C 1
ATOM 4414 O O . GLU D 1 155 ? 39.909 42.009 44.062 1.00 115.42 175 GLU D O 1
ATOM 4420 N N . ASP D 1 156 ? 39.602 41.668 41.864 1.00 111.13 176 ASP D N 1
ATOM 4421 C CA . ASP D 1 156 ? 40.367 40.425 41.809 1.00 110.55 176 ASP D CA 1
ATOM 4422 C C . ASP D 1 156 ? 41.892 40.558 41.902 1.00 109.25 176 ASP D C 1
ATOM 4423 O O . ASP D 1 156 ? 42.560 39.559 42.142 1.00 114.36 176 ASP D O 1
ATOM 4428 N N . ILE D 1 157 ? 42.444 41.762 41.732 1.00 112.07 177 ILE D N 1
ATOM 4429 C CA . ILE D 1 157 ? 43.919 41.947 41.756 1.00 112.69 177 ILE D CA 1
ATOM 4430 C C . ILE D 1 157 ? 44.663 41.434 43.011 1.00 112.00 177 ILE D C 1
ATOM 4431 O O . ILE D 1 157 ? 45.618 40.664 42.869 1.00 104.74 177 ILE D O 1
ATOM 4436 N N . PRO D 1 158 ? 44.259 41.869 44.226 1.00 116.49 178 PRO D N 1
ATOM 4437 C CA . PRO D 1 158 ? 44.953 41.366 45.434 1.00 119.41 178 PRO D CA 1
ATOM 4438 C C . PRO D 1 158 ? 44.948 39.830 45.573 1.00 118.07 178 PRO D C 1
ATOM 4439 O O . PRO D 1 158 ? 45.927 39.251 46.042 1.00 109.97 178 PRO D O 1
ATOM 4443 N N . ASN D 1 159 ? 43.857 39.193 45.145 1.00 122.83 179 ASN D N 1
ATOM 4444 C CA . ASN D 1 159 ? 43.711 37.733 45.211 1.00 127.36 179 ASN D CA 1
ATOM 4445 C C . ASN D 1 159 ? 44.583 36.970 44.208 1.00 127.50 179 ASN D C 1
ATOM 4446 O O . ASN D 1 159 ? 44.767 35.760 44.352 1.00 135.27 179 ASN D O 1
ATOM 4451 N N . LEU D 1 160 ? 45.102 37.667 43.197 1.00 120.70 180 LEU D N 1
ATOM 4452 C CA . LEU D 1 160 ? 45.930 37.043 42.154 1.00 122.94 180 LEU D CA 1
ATOM 4453 C C . LEU D 1 160 ? 47.438 37.106 42.409 1.00 127.68 180 LEU D C 1
ATOM 4454 O O . LEU D 1 160 ? 48.217 36.776 41.517 1.00 130.76 180 LEU D O 1
ATOM 4459 N N . LYS D 1 161 ? 47.861 37.482 43.617 1.00 133.46 181 LYS D N 1
ATOM 4460 C CA . LYS D 1 161 ? 49.334 37.580 43.895 1.00 137.54 181 LYS D CA 1
ATOM 4461 C C . LYS D 1 161 ? 50.317 36.383 43.690 1.00 141.96 181 LYS D C 1
ATOM 4462 O O . LYS D 1 161 ? 51.482 36.644 43.429 1.00 144.80 181 LYS D O 1
ATOM 4468 N N . ILE D 1 162 ? 49.888 35.119 43.710 1.00 144.01 182 ILE D N 1
ATOM 4469 C CA . ILE D 1 162 ? 50.838 33.969 43.549 1.00 151.78 182 ILE D CA 1
ATOM 4470 C C . ILE D 1 162 ? 52.236 34.255 44.128 1.00 148.43 182 ILE D C 1
ATOM 4471 O O . ILE D 1 162 ? 52.378 34.563 45.315 1.00 140.12 182 ILE D O 1
#

Sequence (573 aa):
IANDLIGDIDLSLYFDGTKDEQNPKIEQQEILVDGDEILGQYLIQALIQGPSQKGSLAPILPKDTKLLSFDIKDDIAIINLSKEAIVNSATKEQATLEGIIATITQIPSINKINILVDNNQVDSLGGNFDISKPFGKEEDIPNLKITIANDLIGDIDLSLYFDGTKDEQNPKIEQQEILVDGDEILGQYLIQALIQGPSQKGSLAPILPKDTKLLSFDIKDDIAIINLSKEAIVNSATKEQATLEGIIATITQIPSINKINILVDNQVDSLGGNFDISKPFGKEDIPNLKINNDLIGDIDLSLYFDGTKDEQNPKIEQQEILVDGDEILGQYLIQALIQGPSQKGSLAPILPKDTKLLSFDIKDDIAIINLSKEAIVNSATKEQATLEGIIATITQIPSINKINILVDNQVDSLGGNFDISKPFGKEDIPNLKIDLIGDIDLSLYFDGTKDEQNPKIEQQEILVDGDEILGQYLIQALIQGPSQKGSLAPILPKDTKLLSFDIKDDIAIINLSKEAIVNSATKEQATLEGIIATITQIPSINKINILVDNQVDSLGGNFDISKPFGKEDIPNLKI